Protein AF-0000000074258866 (afdb_homodimer)

Solvent-accessible surface area (backbone atoms only — not comparable to full-atom values): 26188 Å² total; per-residue (Å²): 135,84,75,73,77,78,82,51,51,39,67,67,51,52,51,48,52,44,49,54,49,48,24,62,76,58,75,24,41,34,56,64,60,48,14,63,74,66,71,55,52,52,69,57,42,48,18,46,48,43,39,32,37,74,72,44,49,32,44,72,59,90,71,33,34,32,73,27,60,47,32,20,23,53,9,39,50,45,49,67,66,38,83,54,51,77,70,45,47,64,57,41,47,52,51,8,61,76,68,24,23,26,22,37,36,29,31,73,58,94,69,24,24,28,33,72,46,71,35,72,12,92,65,26,64,90,66,86,76,52,53,24,40,73,41,60,25,72,39,36,20,21,26,37,19,33,56,36,50,43,59,78,76,52,49,61,55,34,40,70,72,68,52,47,76,66,74,32,95,59,22,60,56,48,68,69,60,43,54,52,48,28,52,53,22,50,73,72,55,43,24,70,26,75,18,17,60,43,81,62,33,22,32,42,5,29,52,36,49,41,79,86,62,48,61,59,20,11,33,30,42,39,37,48,46,90,73,51,45,66,63,52,46,75,46,48,48,53,52,50,50,52,50,54,46,49,53,50,36,55,51,59,60,75,101,135,83,71,72,77,78,82,52,52,40,67,67,52,52,52,50,53,44,50,54,49,47,23,61,77,57,76,24,40,33,54,65,59,46,13,64,73,66,69,54,52,53,67,56,41,49,20,46,47,44,37,34,38,74,72,44,49,30,44,71,59,91,71,32,33,31,70,26,60,46,33,20,23,52,10,38,50,47,49,68,67,37,84,54,52,77,68,45,46,63,58,42,48,51,50,7,62,74,68,24,24,26,22,38,35,28,30,75,58,96,67,24,25,27,33,72,47,72,36,72,13,92,66,27,66,91,65,86,75,51,52,23,40,73,41,60,25,70,36,35,19,19,27,36,19,32,56,36,51,43,62,77,76,51,50,60,54,35,40,70,72,68,52,47,75,65,73,32,95,58,22,61,54,44,67,69,61,45,54,52,50,28,51,51,22,50,73,72,54,42,23,71,28,74,18,16,60,44,81,62,33,21,32,42,5,30,50,36,48,42,79,88,62,49,61,60,20,11,33,29,42,37,36,48,46,90,74,51,45,66,63,51,48,76,47,50,48,54,52,50,50,52,51,55,46,50,53,49,37,55,52,59,61,74,102

pLDDT: mean 94.12, std 10.61, range [26.44, 98.88]

Sequence (510 aa):
MNARPTDGTVKSDETLFEILGALRERDGGRVTTVAEEVGVSKSTVHRHFATLRKHGFVVKDGSTYELSLKFLDVGGYVREQNPLYKRIKPTVRTIAEETGEFVSFLVEQEGRGVYLYSERGSEGVQNDVRIGRHVLLHQSAAGKAILASLDPDRVPRIVAEHGLPPRTPETVTDEAELYEELETVRDRGYAYARGDHTKGLWGVGVPVHNPDGDVAGGLIVAGPTHRMRGDWFEDELPEYLKGVVKEFELNMSYSMNARPTDGTVKSDETLFEILGALRERDGGRVTTVAEEVGVSKSTVHRHFATLRKHGFVVKDGSTYELSLKFLDVGGYVREQNPLYKRIKPTVRTIAEETGEFVSFLVEQEGRGVYLYSERGSEGVQNDVRIGRHVLLHQSAAGKAILASLDPDRVPRIVAEHGLPPRTPETVTDEAELYEELETVRDRGYAYARGDHTKGLWGVGVPVHNPDGDVAGGLIVAGPTHRMRGDWFEDELPEYLKGVVKEFELNMSYS

Organism: NCBI:txid2743089

Structure (mmCIF, N/CA/C/O backbone):
data_AF-0000000074258866-model_v1
#
loop_
_entity.id
_entity.type
_entity.pdbx_description
1 polymer 'IclR family transcriptional regulator'
#
loop_
_atom_site.group_PDB
_atom_site.id
_atom_site.type_symbol
_atom_site.label_atom_id
_atom_site.label_alt_id
_atom_site.label_comp_id
_atom_site.label_asym_id
_atom_site.label_entity_id
_atom_site.label_seq_id
_atom_site.pdbx_PDB_ins_code
_atom_site.Cartn_x
_atom_site.Cartn_y
_atom_site.Cartn_z
_atom_site.occupancy
_atom_site.B_iso_or_equiv
_atom_site.auth_seq_id
_atom_site.auth_comp_id
_atom_site.auth_asym_id
_atom_site.auth_atom_id
_atom_site.pdbx_PDB_model_num
ATOM 1 N N . MET A 1 1 ? 30.109 34.094 -2.184 1 28.53 1 MET A N 1
ATOM 2 C CA . MET A 1 1 ? 29.906 32.75 -2.705 1 28.53 1 MET A CA 1
ATOM 3 C C . MET A 1 1 ? 28.969 31.953 -1.797 1 28.53 1 MET A C 1
ATOM 5 O O . MET A 1 1 ? 29.344 31.594 -0.675 1 28.53 1 MET A O 1
ATOM 9 N N . ASN A 1 2 ? 27.578 32.125 -1.546 1 30.89 2 ASN A N 1
ATOM 10 C CA . ASN A 1 2 ? 26.578 31.922 -0.495 1 30.89 2 ASN A CA 1
ATOM 11 C C . ASN A 1 2 ? 26.344 30.438 -0.241 1 30.89 2 ASN A C 1
ATOM 13 O O . ASN A 1 2 ? 25.875 29.719 -1.121 1 30.89 2 ASN A O 1
ATOM 17 N N . ALA A 1 3 ? 27.219 29.734 0.474 1 36.44 3 ALA A N 1
ATOM 18 C CA . ALA A 1 3 ? 27.109 28.344 0.888 1 36.44 3 ALA A CA 1
ATOM 19 C C . ALA A 1 3 ? 25.672 27.984 1.247 1 36.44 3 ALA A C 1
ATOM 21 O O . ALA A 1 3 ? 25.078 28.609 2.123 1 36.44 3 ALA A O 1
ATOM 22 N N . ARG A 1 4 ? 24.781 27.641 0.411 1 41.03 4 ARG A N 1
ATOM 23 C CA . ARG A 1 4 ? 23.422 27.219 0.764 1 41.03 4 ARG A CA 1
ATOM 24 C C . ARG A 1 4 ? 23.438 26.344 2.014 1 41.03 4 ARG A C 1
ATOM 26 O O . ARG A 1 4 ? 24.297 25.469 2.152 1 41.03 4 ARG A O 1
ATOM 33 N N . PRO A 1 5 ? 22.922 26.641 3.229 1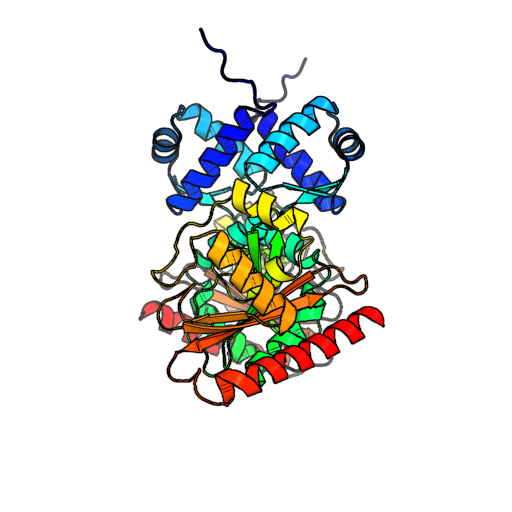 46.66 5 PRO A N 1
ATOM 34 C CA . PRO A 1 5 ? 23 25.938 4.512 1 46.66 5 PRO A CA 1
ATOM 35 C C . PRO A 1 5 ? 22.844 24.438 4.371 1 46.66 5 PRO A C 1
ATOM 37 O O . PRO A 1 5 ? 22.078 23.969 3.52 1 46.66 5 PRO A O 1
ATOM 40 N N . THR A 1 6 ? 23.891 23.562 4.547 1 55.16 6 THR A N 1
ATOM 41 C CA . THR A 1 6 ? 23.891 22.094 4.59 1 55.16 6 THR A CA 1
ATOM 42 C C . THR A 1 6 ? 22.656 21.578 5.332 1 55.16 6 THR A C 1
ATOM 44 O O . THR A 1 6 ? 22.469 21.891 6.512 1 55.16 6 THR A O 1
ATOM 47 N N . ASP A 1 7 ? 21.375 21.578 4.867 1 69 7 ASP A N 1
ATOM 48 C CA . ASP A 1 7 ? 20.125 21.219 5.52 1 69 7 ASP A CA 1
ATOM 49 C C . ASP A 1 7 ? 20.281 19.953 6.359 1 69 7 ASP A C 1
ATOM 51 O O . ASP A 1 7 ? 19.312 19.469 6.957 1 69 7 ASP A O 1
ATOM 55 N N . GLY A 1 8 ? 21.562 19.578 6.668 1 89.19 8 GLY A N 1
ATOM 56 C CA . GLY A 1 8 ? 21.859 18.453 7.547 1 89.19 8 GLY A CA 1
ATOM 57 C C . GLY A 1 8 ? 21.438 17.125 6.953 1 89.19 8 GLY A C 1
ATOM 58 O O . GLY A 1 8 ? 21.328 16.125 7.672 1 89.19 8 GLY A O 1
ATOM 59 N N . THR A 1 9 ? 21.234 17.203 5.52 1 93.25 9 THR A N 1
ATOM 60 C CA . THR A 1 9 ? 20.781 15.992 4.844 1 93.25 9 THR A CA 1
ATOM 61 C C . THR A 1 9 ? 21.969 15.273 4.188 1 93.25 9 THR A C 1
ATOM 63 O O . THR A 1 9 ? 23.078 15.789 4.188 1 93.25 9 THR A O 1
ATOM 66 N N . VAL A 1 10 ? 21.703 14.055 3.748 1 96.12 10 VAL A N 1
ATOM 67 C CA . VAL A 1 10 ? 22.688 13.25 3.031 1 96.12 10 VAL A CA 1
ATOM 68 C C . VAL A 1 10 ? 22.5 13.422 1.526 1 96.12 10 VAL A C 1
ATOM 70 O O . VAL A 1 10 ? 21.438 13.07 0.981 1 96.12 10 VAL A O 1
ATOM 73 N N . LYS A 1 11 ? 23.5 13.922 0.824 1 95.81 11 LYS A N 1
ATOM 74 C CA . LYS A 1 11 ? 23.406 14.281 -0.589 1 95.81 11 LYS A CA 1
ATOM 75 C C . LYS A 1 11 ? 23.031 13.062 -1.437 1 95.81 11 LYS A C 1
ATOM 77 O O . LYS A 1 11 ? 22.203 13.164 -2.34 1 95.81 11 LYS A O 1
ATOM 82 N N . SER A 1 12 ? 23.719 11.977 -1.222 1 96.62 12 SER A N 1
ATOM 83 C CA . SER A 1 12 ? 23.422 10.781 -1.995 1 96.62 12 SER A CA 1
ATOM 84 C C . SER A 1 12 ? 21.969 10.336 -1.783 1 96.62 12 SER A C 1
ATOM 86 O O . SER A 1 12 ? 21.328 9.844 -2.709 1 96.62 12 SER A O 1
ATOM 88 N N . ASP A 1 13 ? 21.5 10.469 -0.527 1 97.56 13 ASP A N 1
ATOM 89 C CA . ASP A 1 13 ? 20.094 10.172 -0.259 1 97.56 13 ASP A CA 1
ATOM 90 C C . ASP A 1 13 ? 19.188 11.078 -1.067 1 97.56 13 ASP A C 1
ATOM 92 O O . ASP A 1 13 ? 18.156 10.633 -1.595 1 97.56 13 ASP A O 1
ATOM 96 N N . GLU A 1 14 ? 19.562 12.352 -1.109 1 97.81 14 GLU A N 1
ATOM 97 C CA . GLU A 1 14 ? 18.781 13.289 -1.919 1 97.81 14 GLU A CA 1
ATOM 98 C C . GLU A 1 14 ? 18.656 12.797 -3.359 1 97.81 14 GLU A C 1
ATOM 100 O O . GLU A 1 14 ? 17.562 12.781 -3.924 1 97.81 14 GLU A O 1
ATOM 105 N N . THR A 1 15 ? 19.781 12.406 -3.93 1 98.25 15 THR A N 1
ATOM 106 C CA . THR A 1 15 ? 19.812 11.898 -5.297 1 98.25 15 THR A CA 1
ATOM 107 C C . THR A 1 15 ? 18.938 10.656 -5.434 1 98.25 15 THR A C 1
ATOM 109 O O . THR A 1 15 ? 18.203 10.508 -6.406 1 98.25 15 THR A O 1
ATOM 112 N N . LEU A 1 16 ? 19.047 9.781 -4.473 1 98.62 16 LEU A N 1
ATOM 113 C CA . LEU A 1 16 ? 18.266 8.555 -4.469 1 98.62 16 LEU A CA 1
ATOM 114 C C . LEU A 1 16 ? 16.766 8.875 -4.551 1 98.62 16 LEU A C 1
ATOM 116 O O . LEU A 1 16 ? 16.047 8.297 -5.367 1 98.62 16 LEU A O 1
ATOM 120 N N . PHE A 1 17 ? 16.281 9.781 -3.758 1 98.44 17 PHE A N 1
ATOM 121 C CA . PHE A 1 17 ? 14.859 10.086 -3.715 1 98.44 17 PHE A CA 1
ATOM 122 C C . PHE A 1 17 ? 14.422 10.828 -4.973 1 98.44 17 PHE A C 1
ATOM 124 O O . PHE A 1 17 ? 13.297 10.664 -5.441 1 98.44 17 PHE A O 1
ATOM 131 N N . GLU A 1 18 ? 15.32 11.633 -5.547 1 98.44 18 GLU A N 1
ATOM 132 C CA . GLU A 1 18 ? 15.023 12.25 -6.836 1 98.44 18 GLU A CA 1
ATOM 133 C C . GLU A 1 18 ? 14.859 11.203 -7.93 1 98.44 18 GLU A C 1
ATOM 135 O O . GLU A 1 18 ? 13.992 11.328 -8.797 1 98.44 18 GLU A O 1
ATOM 140 N N . ILE A 1 19 ? 15.695 10.188 -7.887 1 98.75 19 ILE A N 1
ATOM 141 C CA . ILE A 1 19 ? 15.617 9.086 -8.836 1 98.75 19 ILE A CA 1
ATOM 142 C C . ILE A 1 19 ? 14.289 8.352 -8.672 1 98.75 19 ILE A C 1
ATOM 144 O O . ILE A 1 19 ? 13.602 8.078 -9.664 1 98.75 19 ILE A O 1
ATOM 148 N N . LEU A 1 20 ? 13.891 8.008 -7.441 1 98.69 20 LEU A N 1
ATOM 149 C CA . LEU A 1 20 ? 12.609 7.355 -7.188 1 98.69 20 LEU A CA 1
ATOM 150 C C . LEU A 1 20 ? 11.453 8.211 -7.691 1 98.69 20 LEU A C 1
ATOM 152 O O . LEU A 1 20 ? 10.5 7.691 -8.273 1 98.69 20 LEU A O 1
ATOM 156 N N . GLY A 1 21 ? 11.562 9.539 -7.426 1 98.19 21 GLY A N 1
ATOM 157 C CA . GLY A 1 21 ? 10.555 10.453 -7.938 1 98.19 21 GLY A CA 1
ATOM 158 C C . GLY A 1 21 ? 10.445 10.438 -9.445 1 98.19 21 GLY A C 1
ATOM 159 O O . GLY A 1 21 ? 9.336 10.438 -9.992 1 98.19 21 GLY A O 1
ATOM 160 N N . ALA A 1 22 ? 11.578 10.414 -10.141 1 98.31 22 ALA A N 1
ATOM 161 C CA . ALA A 1 22 ? 11.602 10.375 -11.602 1 98.31 22 ALA A CA 1
ATOM 162 C C . ALA A 1 22 ? 10.953 9.094 -12.125 1 98.31 22 ALA A C 1
ATOM 164 O O . ALA A 1 22 ? 10.18 9.141 -13.086 1 98.31 22 ALA A O 1
ATOM 165 N N . LEU A 1 23 ? 11.25 7.965 -11.5 1 98.5 23 LEU A N 1
ATOM 166 C CA . LEU A 1 23 ? 10.664 6.695 -11.906 1 98.5 23 LEU A CA 1
ATOM 167 C C . LEU A 1 23 ? 9.148 6.723 -11.742 1 98.5 23 LEU A C 1
ATOM 169 O O . LEU A 1 23 ? 8.414 6.195 -12.586 1 98.5 23 LEU A O 1
ATOM 173 N N . ARG A 1 24 ? 8.719 7.27 -10.641 1 97.44 24 ARG A N 1
ATOM 174 C CA . ARG A 1 24 ? 7.289 7.348 -10.391 1 97.44 24 ARG A CA 1
ATOM 175 C C . ARG A 1 24 ? 6.598 8.227 -11.43 1 97.44 24 ARG A C 1
ATOM 177 O O . ARG A 1 24 ? 5.559 7.852 -11.977 1 97.44 24 ARG A O 1
ATOM 184 N N . GLU A 1 25 ? 7.145 9.359 -11.711 1 96.19 25 GLU A N 1
ATOM 185 C CA . GLU A 1 25 ? 6.547 10.328 -12.625 1 96.19 25 GLU A CA 1
ATOM 186 C C . GLU A 1 25 ? 6.469 9.766 -14.047 1 96.19 25 GLU A C 1
ATOM 188 O O . GLU A 1 25 ? 5.508 10.039 -14.773 1 96.19 25 GLU A O 1
ATOM 193 N N . ARG A 1 26 ? 7.43 8.93 -14.406 1 95.88 26 ARG A N 1
ATOM 194 C CA . ARG A 1 26 ? 7.531 8.461 -15.789 1 95.88 26 ARG A CA 1
ATOM 195 C C . ARG A 1 26 ? 6.988 7.043 -15.914 1 95.88 26 ARG A C 1
ATOM 197 O O . ARG A 1 26 ? 6.996 6.469 -17.016 1 95.88 26 ARG A O 1
ATOM 204 N N . ASP A 1 27 ? 6.516 6.477 -14.812 1 95.94 27 ASP A N 1
ATOM 205 C CA . ASP A 1 27 ? 6.105 5.074 -14.797 1 95.94 27 ASP A CA 1
ATOM 206 C C . ASP A 1 27 ? 7.234 4.168 -15.289 1 95.94 27 ASP A C 1
ATOM 208 O O . ASP A 1 27 ? 7.031 3.344 -16.188 1 95.94 27 ASP A O 1
ATOM 212 N N . GLY A 1 28 ? 8.445 4.418 -14.805 1 97.69 28 GLY A N 1
ATOM 213 C CA . GLY A 1 28 ? 9.648 3.703 -15.195 1 97.69 28 GLY A CA 1
ATOM 214 C C . GLY A 1 28 ? 10.586 4.535 -16.047 1 97.69 28 GLY A C 1
ATOM 215 O O . GLY A 1 28 ? 10.266 5.672 -16.406 1 97.69 28 GLY A O 1
ATOM 216 N N . GLY A 1 29 ? 11.797 4.012 -16.172 1 97.69 29 GLY A N 1
ATOM 217 C CA . GLY A 1 29 ? 12.758 4.742 -16.984 1 97.69 29 GLY A CA 1
ATOM 218 C C . GLY A 1 29 ? 14.062 3.996 -17.188 1 97.69 29 GLY A C 1
ATOM 219 O O . GLY A 1 29 ? 14.422 3.135 -16.391 1 97.69 29 GLY A O 1
ATOM 220 N N . ARG A 1 30 ? 14.727 4.363 -18.328 1 98.31 30 ARG A N 1
ATOM 221 C CA . ARG A 1 30 ? 16.078 3.889 -18.578 1 98.31 30 ARG A CA 1
ATOM 222 C C . ARG A 1 30 ? 17.109 4.773 -17.875 1 98.31 30 ARG A C 1
ATOM 224 O O . ARG A 1 30 ? 16.797 5.898 -17.484 1 98.31 30 ARG A O 1
ATOM 231 N N . VAL A 1 31 ? 18.25 4.246 -17.75 1 98.25 31 VAL A N 1
ATOM 232 C CA . VAL A 1 31 ? 19.328 4.941 -17.047 1 98.25 31 VAL A CA 1
ATOM 233 C C . VAL A 1 31 ? 19.516 6.336 -17.641 1 98.25 31 VAL A C 1
ATOM 235 O O . VAL A 1 31 ? 19.594 7.324 -16.906 1 98.25 31 VAL A O 1
ATOM 238 N N . THR A 1 32 ? 19.469 6.406 -18.938 1 98.06 32 THR A N 1
ATOM 239 C CA . THR A 1 32 ? 19.75 7.66 -19.641 1 98.06 32 THR A CA 1
ATOM 240 C C . THR A 1 32 ? 18.656 8.688 -19.344 1 98.06 32 THR A C 1
ATOM 242 O O . THR A 1 32 ? 18.953 9.844 -19.031 1 98.06 32 THR A O 1
ATOM 245 N N . THR A 1 33 ? 17.438 8.312 -19.422 1 97.88 33 THR A N 1
ATOM 246 C CA . THR A 1 33 ? 16.297 9.195 -19.188 1 97.88 33 THR A CA 1
ATOM 247 C C . THR A 1 33 ? 16.281 9.688 -17.75 1 97.88 33 THR A C 1
ATOM 249 O O . THR A 1 33 ? 16.047 10.875 -17.484 1 97.88 33 THR A O 1
ATOM 252 N N . VAL A 1 34 ? 16.547 8.82 -16.797 1 98.5 34 VAL A N 1
ATOM 253 C CA . VAL A 1 34 ? 16.547 9.18 -15.375 1 98.5 34 VAL A CA 1
ATOM 254 C C . VAL A 1 34 ? 17.719 10.125 -15.086 1 98.5 34 VAL A C 1
ATOM 256 O O . VAL A 1 34 ? 17.547 11.109 -14.352 1 98.5 34 VAL A O 1
ATOM 259 N N . ALA A 1 35 ? 18.844 9.836 -15.664 1 98.69 35 ALA A N 1
ATOM 260 C CA . ALA A 1 35 ? 20.016 10.688 -15.484 1 98.69 35 ALA A CA 1
ATOM 261 C C . ALA A 1 35 ? 19.734 12.117 -15.953 1 98.69 35 ALA A C 1
ATOM 263 O O . ALA A 1 35 ? 20.078 13.078 -15.258 1 98.69 35 ALA A O 1
ATOM 264 N N . GLU A 1 36 ? 19.125 12.25 -17.109 1 98.31 36 GLU A N 1
ATOM 265 C CA . GLU A 1 36 ? 18.781 13.547 -17.672 1 98.31 36 GLU A CA 1
ATOM 266 C C . GLU A 1 36 ? 17.781 14.289 -16.797 1 98.31 36 GLU A C 1
ATOM 268 O O . GLU A 1 36 ? 17.938 15.484 -16.531 1 98.31 36 GLU A O 1
ATOM 273 N N . GLU A 1 37 ? 16.828 13.641 -16.328 1 97.69 37 GLU A N 1
ATOM 274 C CA . GLU A 1 37 ? 15.766 14.242 -15.531 1 97.69 37 GLU A CA 1
ATOM 275 C C . GLU A 1 37 ? 16.297 14.719 -14.172 1 97.69 37 GLU A C 1
ATOM 277 O O . GLU A 1 37 ? 15.914 15.789 -13.695 1 97.69 37 GLU A O 1
ATOM 282 N N . VAL A 1 38 ? 17.109 13.914 -13.562 1 98.19 38 VAL A N 1
ATOM 283 C CA . VAL A 1 38 ? 17.594 14.203 -12.211 1 98.19 38 VAL A CA 1
ATOM 284 C C . VAL A 1 38 ? 18.812 15.125 -12.281 1 98.19 38 VAL A C 1
ATOM 286 O O . VAL A 1 38 ? 19.156 15.773 -11.297 1 98.19 38 VAL A O 1
ATOM 289 N N . GLY A 1 39 ? 19.469 15.211 -13.375 1 98.31 39 GLY A N 1
ATOM 290 C CA . GLY A 1 39 ? 20.625 16.062 -13.547 1 98.31 39 GLY A CA 1
ATOM 291 C C . GLY A 1 39 ? 21.891 15.492 -12.938 1 98.31 39 GLY A C 1
ATOM 292 O O . GLY A 1 39 ? 22.641 16.203 -12.266 1 98.31 39 GLY A O 1
ATOM 293 N N . VAL A 1 40 ? 22.172 14.18 -13.055 1 98.44 40 VAL A N 1
ATOM 294 C CA . VAL A 1 40 ? 23.359 13.5 -12.578 1 98.44 40 VAL A CA 1
ATOM 295 C C . VAL A 1 40 ? 23.922 12.602 -13.688 1 98.44 40 VAL A C 1
ATOM 297 O O . VAL A 1 40 ? 23.297 12.453 -14.742 1 98.44 40 VAL A O 1
ATOM 300 N N . SER A 1 41 ? 25.094 12.008 -13.547 1 98.25 41 SER A N 1
ATOM 301 C CA . SER A 1 41 ? 25.719 11.164 -14.562 1 98.25 41 SER A CA 1
ATOM 302 C C . SER A 1 41 ? 25.031 9.805 -14.641 1 98.25 41 SER A C 1
ATOM 304 O O . SER A 1 41 ? 24.406 9.359 -13.68 1 98.25 41 SER A O 1
ATOM 306 N N . LYS A 1 42 ? 25.156 9.195 -15.797 1 98.06 42 LYS A N 1
ATOM 307 C CA . LYS A 1 42 ? 24.641 7.84 -15.969 1 98.06 42 LYS A CA 1
ATOM 308 C C . LYS A 1 42 ? 25.25 6.883 -14.953 1 98.06 42 LYS A C 1
ATOM 310 O O . LYS A 1 42 ? 24.578 5.984 -14.445 1 98.06 42 LYS A O 1
ATOM 315 N N . SER A 1 43 ? 26.5 7.043 -14.719 1 97.69 43 SER A N 1
ATOM 316 C CA . SER A 1 43 ? 27.203 6.195 -13.75 1 97.69 43 SER A CA 1
ATOM 317 C C . SER A 1 43 ? 26.594 6.344 -12.359 1 97.69 43 SER A C 1
ATOM 319 O O . SER A 1 43 ? 26.469 5.363 -11.625 1 97.69 43 SER A O 1
ATOM 321 N N . THR A 1 44 ? 26.25 7.539 -11.977 1 97.69 44 THR A N 1
ATOM 322 C CA . THR A 1 44 ? 25.609 7.801 -10.695 1 97.69 44 THR A CA 1
ATOM 323 C C . THR A 1 44 ? 24.266 7.066 -10.602 1 97.69 44 THR A C 1
ATOM 325 O O . THR A 1 44 ? 23.984 6.402 -9.609 1 97.69 44 THR A O 1
ATOM 328 N N . VAL A 1 45 ? 23.484 7.172 -11.648 1 98.56 45 VAL A N 1
ATOM 329 C CA . VAL A 1 45 ? 22.188 6.496 -11.68 1 98.56 45 VAL A CA 1
ATOM 330 C C . VAL A 1 45 ? 22.391 4.988 -11.578 1 98.56 45 VAL A C 1
ATOM 332 O O . VAL A 1 45 ? 21.688 4.305 -10.828 1 98.56 45 VAL A O 1
ATOM 335 N N . HIS A 1 46 ? 23.375 4.527 -12.297 1 97.88 46 HIS A N 1
ATOM 336 C CA . HIS A 1 46 ? 23.656 3.094 -12.281 1 97.88 46 HIS A CA 1
ATOM 337 C C . HIS A 1 46 ? 23.953 2.604 -10.867 1 97.88 46 HIS A C 1
ATOM 339 O O . HIS A 1 46 ? 23.484 1.539 -10.461 1 97.88 46 HIS A O 1
ATOM 345 N N . ARG A 1 47 ? 24.734 3.305 -10.195 1 98.31 47 ARG A N 1
ATOM 346 C CA . ARG A 1 47 ? 25.125 2.893 -8.852 1 98.31 47 ARG A CA 1
ATOM 347 C C . ARG A 1 47 ? 23.922 2.939 -7.902 1 98.31 47 ARG A C 1
ATOM 349 O O . ARG A 1 47 ? 23.766 2.066 -7.047 1 98.31 47 ARG A O 1
ATOM 356 N N . HIS A 1 48 ? 23.141 3.986 -8 1 98.62 48 HIS A N 1
ATOM 357 C CA . HIS A 1 48 ? 21.922 4.051 -7.203 1 98.62 48 HIS A CA 1
ATOM 358 C C . HIS A 1 48 ? 20.984 2.908 -7.559 1 98.62 48 HIS A C 1
ATOM 360 O O . HIS A 1 48 ? 20.406 2.277 -6.668 1 98.62 48 HIS A O 1
ATOM 366 N N . PHE A 1 49 ? 20.812 2.637 -8.836 1 98.44 49 PHE A N 1
ATOM 367 C CA . PHE A 1 49 ? 19.953 1.533 -9.273 1 98.44 49 PHE A CA 1
ATOM 368 C C . PHE A 1 49 ? 20.484 0.207 -8.727 1 98.44 49 PHE A C 1
ATOM 370 O O . PHE A 1 49 ? 19.688 -0.653 -8.328 1 98.44 49 PHE A O 1
ATOM 377 N N . ALA A 1 50 ? 21.781 0.065 -8.805 1 98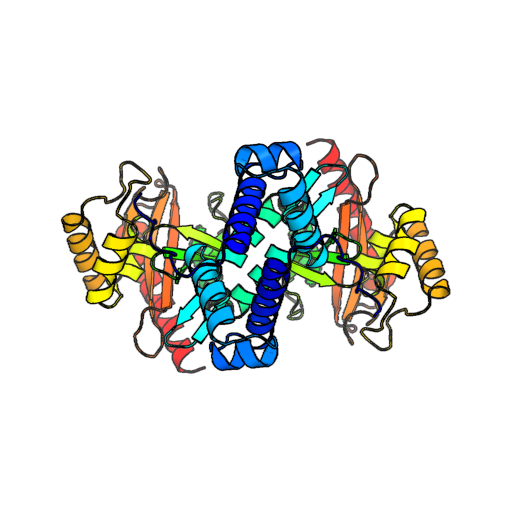 50 ALA A N 1
ATOM 378 C CA . ALA A 1 50 ? 22.359 -1.16 -8.258 1 98 50 ALA A CA 1
ATOM 379 C C . ALA A 1 50 ? 22 -1.335 -6.785 1 98 50 ALA A C 1
ATOM 381 O O . ALA A 1 50 ? 21.625 -2.43 -6.359 1 98 50 ALA A O 1
ATOM 382 N N . THR A 1 51 ? 22.078 -0.252 -5.977 1 98.19 51 THR A N 1
ATOM 383 C CA . THR A 1 51 ? 21.719 -0.303 -4.562 1 98.19 51 THR A CA 1
ATOM 384 C C . THR A 1 51 ? 20.234 -0.576 -4.387 1 98.19 51 THR A C 1
ATOM 386 O O . THR A 1 51 ? 19.844 -1.405 -3.562 1 98.19 51 THR A O 1
ATOM 389 N N . LEU A 1 52 ? 19.422 0.119 -5.172 1 98.56 52 LEU A N 1
ATOM 390 C CA . LEU A 1 52 ? 17.969 -0.014 -5.09 1 98.56 52 LEU A CA 1
ATOM 391 C C . LEU A 1 52 ? 17.531 -1.431 -5.453 1 98.56 52 LEU A C 1
ATOM 393 O O . LEU A 1 52 ? 16.625 -1.984 -4.828 1 98.56 52 LEU A O 1
ATOM 397 N N . ARG A 1 53 ? 18.125 -2.004 -6.438 1 97.5 53 ARG A N 1
ATOM 398 C CA . ARG A 1 53 ? 17.828 -3.377 -6.824 1 97.5 53 ARG A CA 1
ATOM 399 C C . ARG A 1 53 ? 18.234 -4.359 -5.734 1 97.5 53 ARG A C 1
ATOM 401 O O . ARG A 1 53 ? 17.5 -5.285 -5.406 1 97.5 53 ARG A O 1
ATOM 408 N N . LYS A 1 54 ? 19.422 -4.141 -5.273 1 96.94 54 LYS A N 1
ATOM 409 C CA . LYS A 1 54 ? 19.938 -5 -4.207 1 96.94 54 LYS A CA 1
ATOM 410 C C . LYS A 1 54 ? 18.969 -5.051 -3.029 1 96.94 54 LYS A C 1
ATOM 412 O O . LYS A 1 54 ? 18.781 -6.105 -2.424 1 96.94 54 LYS A O 1
ATOM 417 N N . HIS A 1 55 ? 18.344 -3.941 -2.734 1 97.38 55 HIS A N 1
ATOM 418 C CA . HIS A 1 55 ? 17.453 -3.855 -1.575 1 97.38 55 HIS A CA 1
ATOM 419 C C . HIS A 1 55 ? 16 -4.039 -1.977 1 97.38 55 HIS A C 1
ATOM 421 O O . HIS A 1 55 ? 15.102 -3.932 -1.138 1 97.38 55 HIS A O 1
ATOM 427 N N . GLY A 1 56 ? 15.688 -4.27 -3.256 1 97.56 56 GLY A N 1
ATOM 428 C CA . GLY A 1 56 ? 14.391 -4.734 -3.727 1 97.56 56 GLY A CA 1
ATOM 429 C C . GLY A 1 56 ? 13.422 -3.607 -4.016 1 97.56 56 GLY A C 1
ATOM 430 O O . GLY A 1 56 ? 12.219 -3.838 -4.152 1 97.56 56 GLY A O 1
ATOM 431 N N . PHE A 1 57 ? 13.859 -2.334 -4.188 1 98.5 57 PHE A N 1
ATOM 432 C CA . PHE A 1 57 ? 12.93 -1.214 -4.312 1 98.5 57 PHE A CA 1
ATOM 433 C C . PHE A 1 57 ? 12.742 -0.831 -5.777 1 98.5 57 PHE A C 1
ATOM 435 O O . PHE A 1 57 ? 11.836 -0.068 -6.113 1 98.5 57 PHE A O 1
ATOM 442 N N . VAL A 1 58 ? 13.633 -1.406 -6.617 1 98.5 58 VAL A N 1
ATOM 443 C CA . VAL A 1 58 ? 13.5 -1.23 -8.062 1 98.5 58 VAL A CA 1
ATOM 444 C C . VAL A 1 58 ? 13.703 -2.57 -8.766 1 98.5 58 VAL A C 1
ATOM 446 O O . VAL A 1 58 ? 14.477 -3.41 -8.305 1 98.5 58 VAL A O 1
ATOM 449 N N . VAL A 1 59 ? 13.008 -2.787 -9.805 1 98 59 VAL A N 1
ATOM 450 C CA . VAL A 1 59 ? 13.188 -3.959 -10.648 1 98 59 VAL A CA 1
ATOM 451 C C . VAL A 1 59 ? 13.594 -3.521 -12.055 1 98 59 VAL A C 1
ATOM 453 O O . VAL A 1 59 ? 13.391 -2.365 -12.438 1 98 59 VAL A O 1
ATOM 456 N N . LYS A 1 60 ? 14.195 -4.379 -12.695 1 97.19 60 LYS A N 1
ATOM 457 C CA . LYS A 1 60 ? 14.672 -4.113 -14.047 1 97.19 60 LYS A CA 1
ATOM 458 C C . LYS A 1 60 ? 14.039 -5.078 -15.047 1 97.19 60 LYS A C 1
ATOM 460 O O . LYS A 1 60 ? 14.016 -6.289 -14.82 1 97.19 60 LYS A O 1
ATOM 465 N N . ASP A 1 61 ? 13.445 -4.594 -16.062 1 92.94 61 ASP A N 1
ATOM 466 C CA . ASP A 1 61 ? 12.961 -5.344 -17.219 1 92.94 61 ASP A CA 1
ATOM 467 C C . ASP A 1 61 ? 13.648 -4.875 -18.5 1 92.94 61 ASP A C 1
ATOM 469 O O . ASP A 1 61 ? 13.328 -3.814 -19.031 1 92.94 61 ASP A O 1
ATOM 473 N N . GLY A 1 62 ? 14.523 -5.762 -18.969 1 94.19 62 GLY A N 1
ATOM 474 C CA . GLY A 1 62 ? 15.375 -5.281 -20.047 1 94.19 62 GLY A CA 1
ATOM 475 C C . GLY A 1 62 ? 16.25 -4.105 -19.641 1 94.19 62 GLY A C 1
ATOM 476 O O . GLY A 1 62 ? 17.062 -4.211 -18.719 1 94.19 62 GLY A O 1
ATOM 477 N N . SER A 1 63 ? 15.961 -2.975 -20.281 1 96.38 63 SER A N 1
ATOM 478 C CA . SER A 1 63 ? 16.734 -1.776 -19.969 1 96.38 63 SER A CA 1
ATOM 479 C C . SER A 1 63 ? 15.914 -0.773 -19.172 1 96.38 63 SER A C 1
ATOM 481 O O . SER A 1 63 ? 16.375 0.334 -18.891 1 96.38 63 SER A O 1
ATOM 483 N N . THR A 1 64 ? 14.766 -1.188 -18.781 1 97.69 64 THR A N 1
ATOM 484 C CA . THR A 1 64 ? 13.867 -0.279 -18.078 1 97.69 64 THR A CA 1
ATOM 485 C C . THR A 1 64 ? 13.797 -0.619 -16.594 1 97.69 64 THR A C 1
ATOM 487 O O . THR A 1 64 ? 13.68 -1.79 -16.234 1 97.69 64 THR A O 1
ATOM 490 N N . TYR A 1 65 ? 13.922 0.405 -15.82 1 98.44 65 TYR A N 1
ATOM 491 C CA . TYR A 1 65 ? 13.781 0.282 -14.375 1 98.44 65 TYR A CA 1
ATOM 492 C C . TYR A 1 65 ? 12.43 0.812 -13.906 1 98.44 65 TYR A C 1
ATOM 494 O O . TYR A 1 65 ? 11.93 1.802 -14.445 1 98.44 65 TYR A O 1
ATOM 502 N N . GLU A 1 66 ? 11.805 0.127 -12.914 1 98.44 66 GLU A N 1
ATOM 503 C CA . GLU A 1 66 ? 10.531 0.537 -12.344 1 98.44 66 GLU A CA 1
ATOM 504 C C . GLU A 1 66 ? 10.523 0.362 -10.828 1 98.44 66 GLU A C 1
ATOM 506 O O . GLU A 1 66 ? 11.281 -0.44 -10.289 1 98.44 66 GLU A O 1
ATOM 511 N N . LEU A 1 67 ? 9.703 1.184 -10.172 1 98.62 67 LEU A N 1
ATOM 512 C CA . LEU A 1 67 ? 9.484 0.953 -8.75 1 98.62 67 LEU A CA 1
ATOM 513 C C . LEU A 1 67 ? 8.938 -0.449 -8.508 1 98.62 67 LEU A C 1
ATOM 515 O O . LEU A 1 67 ? 8.102 -0.939 -9.273 1 98.62 67 LEU A O 1
ATOM 519 N N . SER A 1 68 ? 9.383 -1.09 -7.488 1 98.5 68 SER A N 1
ATOM 520 C CA . SER A 1 68 ? 9.039 -2.48 -7.219 1 98.5 68 SER A CA 1
ATOM 521 C C . SER A 1 68 ? 7.82 -2.58 -6.305 1 98.5 68 SER A C 1
ATOM 523 O O . SER A 1 68 ? 7.438 -1.6 -5.66 1 98.5 68 SER A O 1
ATOM 525 N N . LEU A 1 69 ? 7.254 -3.756 -6.184 1 98.25 69 LEU A N 1
ATOM 526 C CA . LEU A 1 69 ? 6.125 -4.055 -5.309 1 98.25 69 LEU A CA 1
ATOM 527 C C . LEU A 1 69 ? 6.57 -4.125 -3.854 1 98.25 69 LEU A C 1
ATOM 529 O O . LEU A 1 69 ? 5.742 -4.262 -2.951 1 98.25 69 LEU A O 1
ATOM 533 N N . LYS A 1 70 ? 7.855 -3.975 -3.617 1 98.06 70 LYS A N 1
ATOM 534 C CA . LYS A 1 70 ? 8.312 -3.852 -2.236 1 98.06 70 LYS A CA 1
ATOM 535 C C . LYS A 1 70 ? 7.68 -2.646 -1.549 1 98.06 70 LYS A C 1
ATOM 537 O O . LYS A 1 70 ? 7.41 -2.682 -0.346 1 98.06 70 LYS A O 1
ATOM 542 N N . PHE A 1 71 ? 7.398 -1.575 -2.324 1 98.5 71 PHE A N 1
ATOM 543 C CA . PHE A 1 71 ? 6.691 -0.43 -1.764 1 98.5 71 PHE A CA 1
ATOM 544 C C . PHE A 1 71 ? 5.301 -0.834 -1.289 1 98.5 71 PHE A C 1
ATOM 546 O O . PHE A 1 71 ? 4.809 -0.322 -0.28 1 98.5 71 PHE A O 1
ATOM 553 N N . LEU A 1 72 ? 4.656 -1.701 -2.02 1 98.12 72 LEU A N 1
ATOM 554 C CA . LEU A 1 72 ? 3.346 -2.205 -1.621 1 98.12 72 LEU A CA 1
ATOM 555 C C . LEU A 1 72 ? 3.439 -2.99 -0.316 1 98.12 72 LEU A C 1
ATOM 557 O O . LEU A 1 72 ? 2.588 -2.842 0.563 1 98.12 72 LEU A O 1
ATOM 561 N N . ASP A 1 73 ? 4.488 -3.775 -0.212 1 97.75 73 ASP A N 1
ATOM 562 C CA . ASP A 1 73 ? 4.727 -4.551 1.003 1 97.75 73 ASP A CA 1
ATOM 563 C C . ASP A 1 73 ? 4.934 -3.633 2.205 1 97.75 73 ASP A C 1
ATOM 565 O O . ASP A 1 73 ? 4.25 -3.77 3.223 1 97.75 73 ASP A O 1
ATOM 569 N N . VAL A 1 74 ? 5.836 -2.645 2.084 1 98.12 74 VAL A N 1
ATOM 570 C CA . VAL A 1 74 ? 6.129 -1.723 3.176 1 98.12 74 VAL A CA 1
ATOM 571 C C . VAL A 1 74 ? 4.902 -0.867 3.475 1 98.12 74 VAL A C 1
ATOM 573 O O . VAL A 1 74 ? 4.582 -0.613 4.637 1 98.12 74 VAL A O 1
ATOM 576 N N . GLY A 1 75 ? 4.227 -0.415 2.416 1 98 75 GLY A N 1
ATOM 577 C CA . GLY A 1 75 ? 3 0.341 2.6 1 98 75 GLY A CA 1
ATOM 578 C C . GLY A 1 75 ? 1.936 -0.426 3.361 1 98 75 GLY A C 1
ATOM 579 O O . GLY A 1 75 ? 1.263 0.133 4.23 1 98 75 GLY A O 1
ATOM 580 N N . GLY A 1 76 ? 1.771 -1.677 2.967 1 96.12 76 GLY A N 1
ATOM 581 C CA . GLY A 1 76 ? 0.852 -2.521 3.711 1 96.12 76 GLY A CA 1
ATOM 582 C C . GLY A 1 76 ? 1.208 -2.641 5.18 1 96.12 76 GLY A C 1
ATOM 583 O O . GLY A 1 76 ? 0.331 -2.578 6.047 1 96.12 76 GLY A O 1
ATOM 584 N N . TYR A 1 77 ? 2.447 -2.83 5.457 1 96.25 77 TYR A N 1
ATOM 585 C CA . TYR A 1 77 ? 2.928 -2.916 6.832 1 96.25 77 TYR A CA 1
ATOM 586 C C . TYR A 1 77 ? 2.576 -1.654 7.609 1 96.25 77 TYR A C 1
ATOM 588 O O . TYR A 1 77 ? 2.004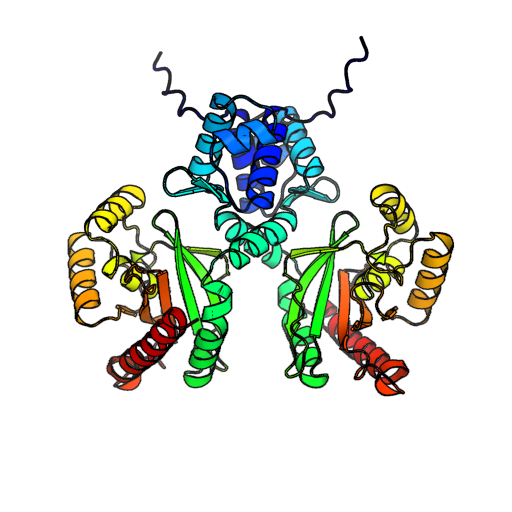 -1.73 8.703 1 96.25 77 TYR A O 1
ATOM 596 N N . VAL A 1 78 ? 2.896 -0.508 7.027 1 97.5 78 VAL A N 1
ATOM 597 C CA . VAL A 1 78 ? 2.672 0.751 7.727 1 97.5 78 VAL A CA 1
ATOM 598 C C . VAL A 1 78 ? 1.178 0.95 7.969 1 97.5 78 VAL A C 1
ATOM 600 O O . VAL A 1 78 ? 0.774 1.438 9.031 1 97.5 78 VAL A O 1
ATOM 603 N N . ARG A 1 79 ? 0.406 0.642 7.031 1 96.31 79 ARG A N 1
ATOM 604 C CA . ARG A 1 79 ? -1.04 0.755 7.195 1 96.31 79 ARG A CA 1
ATOM 605 C C . ARG A 1 79 ? -1.529 -0.109 8.352 1 96.31 79 ARG A C 1
ATOM 607 O O . ARG A 1 79 ? -2.328 0.342 9.172 1 96.31 79 ARG A O 1
ATOM 614 N N . GLU A 1 80 ? -1.049 -1.341 8.391 1 93.94 80 GLU A N 1
ATOM 615 C CA . GLU A 1 80 ? -1.458 -2.281 9.43 1 93.94 80 GLU A CA 1
ATOM 616 C C . GLU A 1 80 ? -1.025 -1.797 10.805 1 93.94 80 GLU A C 1
ATOM 618 O O . GLU A 1 80 ? -1.667 -2.115 11.812 1 93.94 80 GLU A O 1
ATOM 623 N N . GLN A 1 81 ? 0.011 -1.062 10.844 1 93.31 81 GLN A N 1
ATOM 624 C CA . GLN A 1 81 ? 0.53 -0.562 12.109 1 93.31 81 GLN A CA 1
ATOM 625 C C . GLN A 1 81 ? -0.35 0.556 12.664 1 93.31 81 GLN A C 1
ATOM 627 O O . GLN A 1 81 ? -0.237 0.92 13.836 1 93.31 81 GLN A O 1
ATOM 632 N N . ASN A 1 82 ? -1.175 1.162 11.797 1 93 82 ASN A N 1
ATOM 633 C CA . ASN A 1 82 ? -2.113 2.158 12.305 1 93 82 ASN A CA 1
ATOM 634 C C . ASN A 1 82 ? -3.176 1.524 13.195 1 93 82 ASN A C 1
ATOM 636 O O . ASN A 1 82 ? -3.881 0.606 12.773 1 93 82 ASN A O 1
ATOM 640 N N . PRO A 1 83 ? -3.338 1.999 14.398 1 88 83 PRO A N 1
ATOM 641 C CA . PRO A 1 83 ? -4.223 1.335 15.359 1 88 83 PRO A CA 1
ATOM 642 C C . PRO A 1 83 ? -5.691 1.381 14.938 1 88 83 PRO A C 1
ATOM 644 O O . PRO A 1 83 ? -6.488 0.548 15.375 1 88 83 PRO A O 1
ATOM 647 N N . LEU A 1 84 ? -6.043 2.268 14.102 1 92.5 84 LEU A N 1
ATOM 648 C CA . LEU A 1 84 ? -7.457 2.426 13.773 1 92.5 84 LEU A CA 1
ATOM 649 C C . LEU A 1 84 ? -7.812 1.652 12.508 1 92.5 84 LEU A C 1
ATOM 651 O O . LEU A 1 84 ? -8.992 1.453 12.211 1 92.5 84 LEU A O 1
ATOM 655 N N . TYR A 1 85 ? -6.848 1.289 11.75 1 93.56 85 TYR A N 1
ATOM 656 C CA . TYR A 1 85 ? -7.102 0.728 10.422 1 93.56 85 TYR A CA 1
ATOM 657 C C . TYR A 1 85 ? -8.023 -0.479 10.516 1 93.56 85 TYR A C 1
ATOM 659 O O . TYR A 1 85 ? -9.117 -0.476 9.938 1 93.56 85 TYR A O 1
ATOM 667 N N . LYS A 1 86 ? -7.664 -1.479 11.305 1 90.44 86 LYS A N 1
ATOM 668 C CA . LYS A 1 86 ? -8.469 -2.693 11.391 1 90.44 86 LYS A CA 1
ATOM 669 C C . LYS A 1 86 ? -9.812 -2.422 12.07 1 90.44 86 LYS A C 1
ATOM 671 O O . LYS A 1 86 ? -10.836 -2.975 11.672 1 90.44 86 LYS A O 1
ATOM 676 N N . ARG A 1 87 ? -9.82 -1.493 12.977 1 92.56 87 ARG A N 1
ATOM 677 C CA . ARG A 1 87 ? -11.008 -1.245 13.797 1 92.56 87 ARG A CA 1
ATOM 678 C C . ARG A 1 87 ? -12.062 -0.476 13.008 1 92.56 87 ARG A C 1
ATOM 680 O O . ARG A 1 87 ? -13.258 -0.627 13.258 1 92.56 87 ARG A O 1
ATOM 687 N N . ILE A 1 88 ? -11.664 0.317 12.07 1 96.19 88 ILE A N 1
ATOM 688 C CA . ILE A 1 88 ? -12.586 1.232 11.414 1 96.19 88 ILE A CA 1
ATOM 689 C C . ILE A 1 88 ? -13.258 0.526 10.242 1 96.19 88 ILE A C 1
ATOM 691 O O . ILE A 1 88 ? -14.258 1.016 9.703 1 96.19 88 ILE A O 1
ATOM 695 N N . LYS A 1 89 ? -12.758 -0.598 9.789 1 94.19 89 LYS A N 1
ATOM 696 C CA . LYS A 1 89 ? -13.188 -1.274 8.562 1 94.19 89 LYS A CA 1
ATOM 697 C C . LYS A 1 89 ? -14.664 -1.639 8.633 1 94.19 89 LYS A C 1
ATOM 699 O O . LYS A 1 89 ? -15.438 -1.293 7.734 1 94.19 89 LYS A O 1
ATOM 704 N N . PRO A 1 90 ? -15.117 -2.283 9.711 1 94.44 90 PRO A N 1
ATOM 705 C CA . PRO A 1 90 ? -16.531 -2.646 9.766 1 94.44 90 PRO A CA 1
ATOM 706 C C . PRO A 1 90 ? -17.453 -1.43 9.719 1 94.44 90 PRO A C 1
ATOM 708 O O . PRO A 1 90 ? -18.516 -1.478 9.094 1 94.44 90 PRO A O 1
ATOM 711 N N . THR A 1 91 ? -17.047 -0.394 10.367 1 97.06 91 THR A N 1
ATOM 712 C CA . THR A 1 91 ? -17.828 0.83 10.391 1 97.06 91 THR A CA 1
ATOM 713 C C . THR A 1 91 ? -17.953 1.427 8.992 1 97.06 91 THR A C 1
ATOM 715 O O . THR A 1 91 ? -19.047 1.774 8.555 1 97.06 91 THR A O 1
ATOM 718 N N . VAL A 1 92 ? -16.859 1.49 8.266 1 97.06 92 VAL A N 1
ATOM 719 C CA . VAL A 1 92 ? -16.844 2.033 6.906 1 97.06 92 VAL A CA 1
ATOM 720 C C . VAL A 1 92 ? -17.719 1.166 5.992 1 97.06 92 VAL A C 1
ATOM 722 O O . VAL A 1 92 ? -18.5 1.684 5.203 1 97.06 92 VAL A O 1
ATOM 725 N N . ARG A 1 93 ? -17.609 -0.115 6.117 1 94.19 93 ARG A N 1
ATOM 726 C CA . ARG A 1 93 ? -18.391 -1.046 5.305 1 94.19 93 ARG A CA 1
ATOM 727 C C . ARG A 1 93 ? -19.875 -0.893 5.57 1 94.19 93 ARG A C 1
ATOM 729 O O . ARG A 1 93 ? -20.688 -0.861 4.637 1 94.19 93 ARG A O 1
ATOM 736 N N . THR A 1 94 ? -20.25 -0.772 6.836 1 96.25 94 THR A N 1
ATOM 737 C CA . THR A 1 94 ? -21.641 -0.614 7.227 1 96.25 94 THR A CA 1
ATOM 738 C C . THR A 1 94 ? -22.234 0.667 6.637 1 96.25 94 THR A C 1
ATOM 740 O O . THR A 1 94 ? -23.328 0.655 6.074 1 96.25 94 THR A O 1
ATOM 743 N N . ILE A 1 95 ? -21.484 1.741 6.727 1 98 95 ILE A N 1
ATOM 744 C CA . ILE A 1 95 ? -21.953 3.021 6.203 1 98 95 ILE A CA 1
ATOM 745 C C . ILE A 1 95 ? -22.125 2.93 4.688 1 98 95 ILE A C 1
ATOM 747 O O . ILE A 1 95 ? -23.125 3.412 4.141 1 98 95 ILE A O 1
ATOM 751 N N . ALA A 1 96 ? -21.141 2.293 4.023 1 96.19 96 ALA A N 1
ATOM 752 C CA . ALA A 1 96 ? -21.203 2.143 2.572 1 96.19 96 ALA A CA 1
ATOM 753 C C . ALA A 1 96 ? -22.438 1.326 2.16 1 96.19 96 ALA A C 1
ATOM 755 O O . ALA A 1 96 ? -23.125 1.67 1.197 1 96.19 96 ALA A O 1
ATOM 756 N N . GLU A 1 97 ? -22.656 0.312 2.861 1 94.25 97 GLU A N 1
ATOM 757 C CA . GLU A 1 97 ? -23.797 -0.549 2.578 1 94.25 97 GLU A CA 1
ATOM 758 C C . GLU A 1 97 ? -25.109 0.191 2.803 1 94.25 97 GLU A C 1
ATOM 760 O O . GLU A 1 97 ? -26.016 0.112 1.977 1 94.25 97 GLU A O 1
ATOM 765 N N . GLU A 1 98 ? -25.234 0.878 3.887 1 95.81 98 GLU A N 1
ATOM 766 C CA . GLU A 1 98 ? -26.469 1.557 4.273 1 95.81 98 GLU A CA 1
ATOM 767 C C . GLU A 1 98 ? -26.766 2.732 3.35 1 95.81 98 GLU A C 1
ATOM 769 O O . GLU A 1 98 ? -27.922 3.004 3.035 1 95.81 98 GLU A O 1
ATOM 774 N N . THR A 1 99 ? -25.719 3.422 2.951 1 96.12 99 THR A N 1
ATOM 775 C CA . THR A 1 99 ? -25.938 4.641 2.18 1 96.12 99 THR A CA 1
ATOM 776 C C . THR A 1 99 ? -25.891 4.352 0.682 1 96.12 99 THR A C 1
ATOM 778 O O . THR A 1 99 ? -26.391 5.137 -0.127 1 96.12 99 THR A O 1
ATOM 781 N N . GLY A 1 100 ? -25.188 3.254 0.398 1 94.81 100 GLY A N 1
ATOM 782 C CA . GLY A 1 100 ? -24.953 2.945 -1.004 1 94.81 100 GLY A CA 1
ATOM 783 C C . GLY A 1 100 ? -23.906 3.832 -1.643 1 94.81 100 GLY A C 1
ATOM 784 O O . GLY A 1 100 ? -23.703 3.785 -2.857 1 94.81 100 GLY A O 1
ATOM 785 N N . GLU A 1 101 ? -23.234 4.621 -0.869 1 95.62 101 GLU A N 1
ATOM 786 C CA . GLU A 1 101 ? -22.312 5.629 -1.385 1 95.62 101 GLU A CA 1
ATOM 787 C C . GLU A 1 101 ? -20.859 5.266 -1.077 1 95.62 101 GLU A C 1
ATOM 789 O O . GLU A 1 101 ? -20.594 4.273 -0.392 1 95.62 101 GLU A O 1
ATOM 794 N N . PHE A 1 102 ? -19.953 6.078 -1.607 1 94.62 102 PHE A N 1
ATOM 795 C CA . PHE A 1 102 ? -18.531 5.961 -1.318 1 94.62 102 PHE A CA 1
ATOM 796 C C . PHE A 1 102 ? -18.219 6.465 0.087 1 94.62 102 PHE A C 1
ATOM 798 O O . PHE A 1 102 ? -18.703 7.523 0.492 1 94.62 102 PHE A O 1
ATOM 805 N N . VAL A 1 103 ? -17.469 5.688 0.858 1 96.88 103 VAL A N 1
ATOM 806 C CA . VAL A 1 103 ? -17.078 6.035 2.219 1 96.88 103 VAL A CA 1
ATOM 807 C C . VAL A 1 103 ? -15.562 5.871 2.371 1 96.88 103 VAL A C 1
ATOM 809 O O . VAL A 1 103 ? -14.992 4.887 1.901 1 96.88 103 VAL A O 1
ATOM 812 N N . SER A 1 104 ? -14.922 6.836 2.98 1 96.94 104 SER A N 1
ATOM 813 C CA . SER A 1 104 ? -13.484 6.738 3.207 1 96.94 104 SER A CA 1
ATOM 814 C C . SER A 1 104 ? -13.109 7.25 4.594 1 96.94 104 SER A C 1
ATOM 816 O O . SER A 1 104 ? -13.828 8.047 5.184 1 96.94 104 SER A O 1
ATOM 818 N N . PHE A 1 105 ? -12.086 6.73 5.078 1 98.12 105 PHE A N 1
ATOM 819 C CA . PHE A 1 105 ? -11.477 7.152 6.34 1 98.12 105 PHE A CA 1
ATOM 820 C C . PHE A 1 105 ? -10.062 7.676 6.113 1 98.12 105 PHE A C 1
ATOM 822 O O . PHE A 1 105 ? -9.227 6.98 5.539 1 98.12 105 PHE A O 1
ATOM 829 N N . LEU A 1 106 ? -9.82 8.891 6.547 1 98.12 106 LEU A N 1
ATOM 830 C CA . LEU A 1 106 ? -8.531 9.562 6.43 1 98.12 106 LEU A CA 1
ATOM 831 C C . LEU A 1 106 ? -7.902 9.766 7.805 1 98.12 106 LEU A C 1
ATOM 833 O O . LEU A 1 106 ? -8.609 9.938 8.797 1 98.12 106 LEU A O 1
ATOM 837 N N . VAL A 1 107 ? -6.613 9.805 7.805 1 98.25 107 VAL A N 1
ATOM 838 C CA . VAL A 1 107 ? -5.871 10.234 8.984 1 98.25 107 VAL A CA 1
ATOM 839 C C . VAL A 1 107 ? -4.957 11.406 8.617 1 98.25 107 VAL A C 1
ATOM 841 O O . VAL A 1 107 ? -4.68 11.641 7.441 1 98.25 107 VAL A O 1
ATOM 844 N N . GLU A 1 108 ? -4.621 12.148 9.625 1 97.81 108 GLU A N 1
ATOM 845 C CA . GLU A 1 108 ? -3.67 13.242 9.422 1 97.81 108 GLU A CA 1
ATOM 846 C C . GLU A 1 108 ? -2.24 12.781 9.688 1 97.81 108 GLU A C 1
ATOM 848 O O . GLU A 1 108 ? -1.969 12.141 10.711 1 97.81 108 GLU A O 1
ATOM 853 N N . GLN A 1 109 ? -1.354 12.969 8.781 1 97.56 109 GLN A N 1
ATOM 854 C CA . GLN A 1 109 ? 0.082 12.781 8.969 1 97.56 109 GLN A CA 1
ATOM 855 C C . GLN A 1 109 ? 0.871 13.93 8.344 1 97.56 109 GLN A C 1
ATOM 857 O O . GLN A 1 109 ? 0.733 14.211 7.152 1 97.56 109 GLN A O 1
ATOM 862 N N . GLU A 1 110 ? 1.664 14.633 9.133 1 96.94 110 GLU A N 1
ATOM 863 C CA . GLU A 1 110 ? 2.498 15.75 8.703 1 96.94 110 GLU A CA 1
ATOM 864 C C . GLU A 1 110 ? 1.66 16.844 8.047 1 96.94 110 GLU A C 1
ATOM 866 O O . GLU A 1 110 ? 2.057 17.406 7.023 1 96.94 110 GLU A O 1
ATOM 871 N N . GLY A 1 111 ? 0.467 17.047 8.586 1 97.56 111 GLY A N 1
ATOM 872 C CA . GLY A 1 111 ? -0.379 18.141 8.164 1 97.56 111 GLY A CA 1
ATOM 873 C C . GLY A 1 111 ? -1.174 17.844 6.906 1 97.56 111 GLY A C 1
ATOM 874 O O . GLY A 1 111 ? -1.792 18.734 6.328 1 97.56 111 GLY A O 1
ATOM 875 N N . ARG A 1 112 ? -1.168 16.641 6.453 1 97.88 112 ARG A N 1
ATOM 876 C CA . ARG A 1 112 ? -1.943 16.203 5.293 1 97.88 112 ARG A CA 1
ATOM 877 C C . ARG A 1 112 ? -2.861 15.039 5.645 1 97.88 112 ARG A C 1
ATOM 879 O O . ARG A 1 112 ? -2.602 14.305 6.602 1 97.88 112 ARG A O 1
ATOM 886 N N . GLY A 1 113 ? -3.914 14.953 4.895 1 98.12 113 GLY A N 1
ATOM 887 C CA . GLY A 1 113 ? -4.762 13.773 4.996 1 98.12 113 GLY A CA 1
ATOM 888 C C . GLY A 1 113 ? -4.273 12.609 4.152 1 98.12 113 GLY A C 1
ATOM 889 O O . GLY A 1 113 ? -3.787 12.805 3.037 1 98.12 113 GLY A O 1
ATOM 890 N N . VAL A 1 114 ? -4.414 11.438 4.672 1 98.12 114 VAL A N 1
ATOM 891 C CA . VAL A 1 114 ? -4.059 10.227 3.949 1 98.12 114 VAL A CA 1
ATOM 892 C C . VAL A 1 114 ? -5.234 9.25 3.959 1 98.12 114 VAL A C 1
ATOM 894 O O . VAL A 1 114 ? -5.777 8.938 5.02 1 98.12 114 VAL A O 1
ATOM 897 N N . TYR A 1 115 ? -5.629 8.789 2.801 1 97.38 115 TYR A N 1
ATOM 898 C CA . TYR A 1 115 ? -6.688 7.793 2.709 1 97.38 115 TYR A CA 1
ATOM 899 C C . TYR A 1 115 ? -6.207 6.441 3.227 1 97.38 115 TYR A C 1
ATOM 901 O O . TYR A 1 115 ? -5.34 5.809 2.619 1 97.38 115 TYR A O 1
ATOM 909 N N . LEU A 1 116 ? -6.805 5.996 4.297 1 97.5 116 LEU A N 1
ATOM 910 C CA . LEU A 1 116 ? -6.352 4.77 4.945 1 97.5 116 LEU A CA 1
ATOM 911 C C . LEU A 1 116 ? -7.203 3.578 4.512 1 97.5 116 LEU A C 1
ATOM 913 O O . LEU A 1 116 ? -6.699 2.459 4.395 1 97.5 116 LEU A O 1
ATOM 917 N N . TYR A 1 117 ? -8.477 3.826 4.34 1 95.56 117 TYR A N 1
ATOM 918 C CA . TYR A 1 117 ? -9.422 2.783 3.969 1 95.56 117 TYR A CA 1
ATOM 919 C C . TYR A 1 117 ? -10.656 3.379 3.291 1 95.56 117 TYR A C 1
ATOM 921 O O . TYR A 1 117 ? -11.133 4.445 3.686 1 95.56 117 TYR A O 1
ATOM 929 N N . SER A 1 118 ? -11.125 2.732 2.266 1 95.06 118 SER A N 1
ATOM 930 C CA . SER A 1 118 ? -12.328 3.172 1.558 1 95.06 118 SER A CA 1
ATOM 931 C C . SER A 1 118 ? -13.188 1.984 1.138 1 95.06 118 SER A C 1
ATOM 933 O O . SER A 1 118 ? -12.68 0.875 0.961 1 95.06 118 SER A O 1
ATOM 935 N N . GLU A 1 119 ? -14.367 2.246 1.037 1 92.44 119 GLU A N 1
ATOM 936 C CA . GLU A 1 119 ? -15.352 1.296 0.52 1 92.44 119 GLU A CA 1
ATOM 937 C C . GLU A 1 119 ? -16.344 1.98 -0.419 1 92.44 119 GLU A C 1
ATOM 939 O O . GLU A 1 119 ? -16.781 3.1 -0.153 1 92.44 119 GLU A O 1
ATOM 944 N N . ARG A 1 120 ? -16.578 1.251 -1.507 1 88.62 120 ARG A N 1
ATOM 945 C CA . ARG A 1 120 ? -17.609 1.724 -2.428 1 88.62 120 ARG A CA 1
ATOM 946 C C . ARG A 1 120 ? -18.938 1.021 -2.172 1 88.62 120 ARG A C 1
ATOM 948 O O . ARG A 1 120 ? -18.984 -0.21 -2.123 1 88.62 120 ARG A O 1
ATOM 955 N N . GLY A 1 121 ? -19.875 1.834 -1.994 1 84.38 121 GLY A N 1
ATOM 956 C CA . GLY A 1 121 ? -21.219 1.271 -1.901 1 84.38 121 GLY A CA 1
ATOM 957 C C . GLY A 1 121 ? -21.766 0.799 -3.236 1 84.38 121 GLY A C 1
ATOM 958 O O . GLY A 1 121 ? -21.141 1.027 -4.277 1 84.38 121 GLY A O 1
ATOM 959 N N . SER A 1 122 ? -22.828 0.039 -3.221 1 75.62 122 SER A N 1
ATOM 960 C CA . SER A 1 122 ? -23.438 -0.592 -4.383 1 75.62 122 SER A CA 1
ATOM 961 C C . SER A 1 122 ? -23.703 0.423 -5.492 1 75.62 122 SER A C 1
ATOM 963 O O . SER A 1 122 ? -23.688 0.076 -6.672 1 75.62 122 SER A O 1
ATOM 965 N N . GLU A 1 123 ? -23.906 1.646 -5.145 1 72.88 123 GLU A N 1
ATOM 966 C CA . GLU A 1 123 ? -24.234 2.68 -6.121 1 72.88 123 GLU A CA 1
ATOM 967 C C . GLU A 1 123 ? -23.125 3.723 -6.215 1 72.88 123 GLU A C 1
ATOM 969 O O . GLU A 1 123 ? -23.312 4.793 -6.801 1 72.88 123 GLU A O 1
ATOM 974 N N . GLY A 1 124 ? -22.219 3.365 -5.625 1 74.06 124 GLY A N 1
ATOM 975 C CA . GLY A 1 124 ? -21.172 4.371 -5.512 1 74.06 124 GLY A CA 1
ATOM 976 C C . GLY A 1 124 ? -20.453 4.637 -6.816 1 74.06 124 GLY A C 1
ATOM 977 O O . GLY A 1 124 ? -20.25 3.723 -7.617 1 74.06 124 GLY A O 1
ATOM 978 N N . VAL A 1 125 ? -20.266 5.941 -7.062 1 67.06 125 VAL A N 1
ATOM 979 C CA . VAL A 1 125 ? -19.484 6.32 -8.242 1 67.06 125 VAL A CA 1
ATOM 980 C C . VAL A 1 125 ? -18.062 5.777 -8.125 1 67.06 125 VAL A C 1
ATOM 982 O O . VAL A 1 125 ? -17.531 5.645 -7.016 1 67.06 125 VAL A O 1
ATOM 985 N N . GLN A 1 126 ? -17.656 5.309 -9.234 1 62.31 126 GLN A N 1
ATOM 986 C CA . GLN A 1 126 ? -16.25 4.922 -9.25 1 62.31 126 GLN A CA 1
ATOM 987 C C . GLN A 1 126 ? -15.359 6.094 -8.867 1 62.31 126 GLN A C 1
ATOM 989 O O . GLN A 1 126 ? -15.305 7.102 -9.578 1 62.31 126 GLN A O 1
ATOM 994 N N . ASN A 1 127 ? -15.195 6.215 -7.57 1 62.97 127 ASN A N 1
ATOM 995 C CA . ASN A 1 127 ? -14.25 7.215 -7.082 1 62.97 127 ASN A CA 1
ATOM 996 C C . ASN A 1 127 ? -12.828 6.664 -7.035 1 62.97 127 ASN A C 1
ATOM 998 O O . ASN A 1 127 ? -12.609 5.512 -6.656 1 62.97 127 ASN A O 1
ATOM 1002 N N . ASP A 1 128 ? -12.016 7.141 -7.824 1 64.38 128 ASP A N 1
ATOM 1003 C CA . ASP A 1 128 ? -10.641 6.742 -8.117 1 64.38 128 ASP A CA 1
ATOM 1004 C C . ASP A 1 128 ? -9.711 7.102 -6.957 1 64.38 128 ASP A C 1
ATOM 1006 O O . ASP A 1 128 ? -8.547 7.422 -7.172 1 64.38 128 ASP A O 1
ATOM 1010 N N . VAL A 1 129 ? -10.367 7.102 -5.73 1 82.69 129 VAL A N 1
ATOM 1011 C CA . VAL A 1 129 ? -9.43 7.469 -4.672 1 82.69 129 VAL A CA 1
ATOM 1012 C C . VAL A 1 129 ? -8.5 6.297 -4.375 1 82.69 129 VAL A C 1
ATOM 1014 O O . VAL A 1 129 ? -8.961 5.191 -4.07 1 82.69 129 VAL A O 1
ATOM 1017 N N . ARG A 1 130 ? -7.312 6.512 -4.539 1 89.75 130 ARG A N 1
ATOM 1018 C CA . ARG A 1 130 ? -6.309 5.492 -4.258 1 89.75 130 ARG A CA 1
ATOM 1019 C C . ARG A 1 130 ? -5.91 5.504 -2.785 1 89.75 130 ARG A C 1
ATOM 1021 O O . ARG A 1 130 ? -5.574 6.555 -2.236 1 89.75 130 ARG A O 1
ATOM 1028 N N . ILE A 1 131 ? -5.996 4.352 -2.207 1 93.94 131 ILE A N 1
ATOM 1029 C CA . ILE A 1 131 ? -5.523 4.211 -0.834 1 93.94 131 ILE A CA 1
ATOM 1030 C C . ILE A 1 131 ? -4.078 4.699 -0.732 1 93.94 131 ILE A C 1
ATOM 1032 O O . ILE A 1 131 ? -3.256 4.406 -1.602 1 93.94 131 ILE A O 1
ATOM 1036 N N . GLY A 1 132 ? -3.791 5.508 0.333 1 96.69 132 GLY A N 1
ATOM 1037 C CA .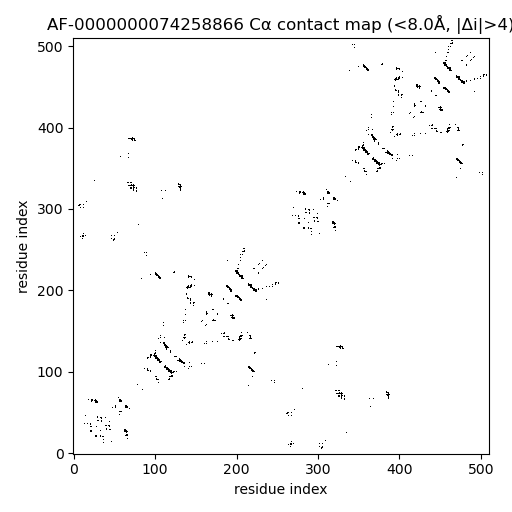 GLY A 1 132 ? -2.463 6.051 0.571 1 96.69 132 GLY A CA 1
ATOM 1038 C C . GLY A 1 132 ? -2.277 7.441 0 1 96.69 132 GLY A C 1
ATOM 1039 O O . GLY A 1 132 ? -1.34 8.148 0.373 1 96.69 132 GLY A O 1
ATOM 1040 N N . ARG A 1 133 ? -3.117 7.797 -0.859 1 95.88 133 ARG A N 1
ATOM 1041 C CA . ARG A 1 133 ? -3.021 9.117 -1.477 1 95.88 133 ARG A CA 1
ATOM 1042 C C . ARG A 1 133 ? -3.164 10.219 -0.434 1 95.88 133 ARG A C 1
ATOM 1044 O O . ARG A 1 133 ? -4 10.125 0.466 1 95.88 133 ARG A O 1
ATOM 1051 N N . HIS A 1 134 ? -2.365 11.25 -0.61 1 96.31 134 HIS A N 1
ATOM 1052 C CA . HIS A 1 134 ? -2.41 12.406 0.273 1 96.31 134 HIS A CA 1
ATOM 1053 C C . HIS A 1 134 ? -3.322 13.492 -0.289 1 96.31 134 HIS A C 1
ATOM 1055 O O . HIS A 1 134 ? -3.445 13.641 -1.507 1 96.31 134 HIS A O 1
ATOM 1061 N N . VAL A 1 135 ? -3.92 14.164 0.604 1 96.31 135 VAL A N 1
ATOM 1062 C CA . VAL A 1 135 ? -4.734 15.32 0.261 1 96.31 135 VAL A CA 1
ATOM 1063 C C . VAL A 1 135 ? -4.473 16.453 1.255 1 96.31 135 VAL A C 1
ATOM 1065 O O . VAL A 1 135 ? -4.098 16.203 2.402 1 96.31 135 VAL A O 1
ATOM 1068 N N . LEU A 1 136 ? -4.555 17.672 0.778 1 98.12 136 LEU A N 1
ATOM 1069 C CA . LEU A 1 136 ? -4.547 18.781 1.733 1 98.12 136 LEU A CA 1
ATOM 1070 C C . LEU A 1 136 ? -5.84 18.812 2.543 1 98.12 136 LEU A C 1
ATOM 1072 O O . LEU A 1 136 ? -6.926 18.641 1.989 1 98.12 136 LEU A O 1
ATOM 1076 N N . LEU A 1 137 ? -5.723 19.031 3.766 1 98.62 137 LEU A N 1
ATOM 1077 C CA . LEU A 1 137 ? -6.844 18.828 4.68 1 98.62 137 LEU A CA 1
ATOM 1078 C C . LEU A 1 137 ? -7.98 19.797 4.359 1 98.62 137 LEU A C 1
ATOM 1080 O O . LEU A 1 137 ? -9.156 19.422 4.438 1 98.62 137 LEU A O 1
ATOM 1084 N N . HIS A 1 138 ? -7.727 20.984 3.941 1 98.62 138 HIS A N 1
ATOM 1085 C CA . HIS A 1 138 ? -8.766 21.984 3.715 1 98.62 138 HIS A CA 1
ATOM 1086 C C . HIS A 1 138 ? -9.555 21.688 2.445 1 98.62 138 HIS A C 1
ATOM 1088 O O . HIS A 1 138 ? -10.594 22.297 2.193 1 98.62 138 HIS A O 1
ATOM 1094 N N . GLN A 1 139 ? -9.078 20.688 1.647 1 97.62 139 GLN A N 1
ATOM 1095 C CA . GLN A 1 139 ? -9.688 20.391 0.357 1 97.62 139 GLN A CA 1
ATOM 1096 C C . GLN A 1 139 ? -10.727 19.281 0.484 1 97.62 139 GLN A C 1
ATOM 1098 O O . GLN A 1 139 ? -11.406 18.953 -0.487 1 97.62 139 GLN A O 1
ATOM 1103 N N . SER A 1 140 ? -10.883 18.688 1.621 1 96.06 140 SER A N 1
ATOM 1104 C CA . SER A 1 140 ? -11.805 17.578 1.812 1 96.06 140 SER A CA 1
ATOM 1105 C C . SER A 1 140 ? -12.664 17.781 3.057 1 96.06 140 SER A C 1
ATOM 1107 O O . SER A 1 140 ? -12.219 18.391 4.031 1 96.06 140 SER A O 1
ATOM 1109 N N . ALA A 1 141 ? -13.922 17.25 2.994 1 98.25 141 ALA A N 1
ATOM 1110 C CA . ALA A 1 141 ? -14.797 17.359 4.156 1 98.25 141 ALA A CA 1
ATOM 1111 C C . ALA A 1 141 ? -14.227 16.609 5.352 1 98.25 141 ALA A C 1
ATOM 1113 O O . ALA A 1 141 ? -14.266 17.094 6.48 1 98.25 141 ALA A O 1
ATOM 1114 N N . ALA A 1 142 ? -13.719 15.438 5.105 1 98.38 142 ALA A N 1
ATOM 1115 C CA . ALA A 1 142 ? -13.055 14.711 6.184 1 98.38 142 ALA A CA 1
ATOM 1116 C C . ALA A 1 142 ? -11.852 15.484 6.711 1 98.38 142 ALA A C 1
ATOM 1118 O O . ALA A 1 142 ? -11.586 15.492 7.918 1 98.38 142 ALA A O 1
ATOM 1119 N N . GLY A 1 143 ? -11.102 16.094 5.797 1 98.69 143 GLY A N 1
ATOM 1120 C CA . GLY A 1 143 ? -9.969 16.922 6.188 1 98.69 143 GLY A CA 1
ATOM 1121 C C . GLY A 1 143 ? -10.367 18.109 7.039 1 98.69 143 GLY A C 1
ATOM 1122 O O . GLY A 1 143 ? -9.719 18.406 8.047 1 98.69 143 GLY A O 1
ATOM 1123 N N . LYS A 1 144 ? -11.398 18.781 6.641 1 98.75 144 LYS A N 1
ATOM 1124 C CA . LYS A 1 144 ? -11.891 19.922 7.41 1 98.75 144 LYS A CA 1
ATOM 1125 C C . LYS A 1 144 ? -12.398 19.469 8.781 1 98.75 144 LYS A C 1
ATOM 1127 O O . LYS A 1 144 ? -12.227 20.188 9.773 1 98.75 144 LYS A O 1
ATOM 1132 N N . ALA A 1 145 ? -13.047 18.328 8.82 1 98.88 145 ALA A N 1
ATOM 1133 C CA . ALA A 1 145 ? -13.469 17.781 10.102 1 98.88 145 ALA A CA 1
ATOM 1134 C C . ALA A 1 145 ? -12.273 17.531 11.016 1 98.88 145 ALA A C 1
ATOM 1136 O O . ALA A 1 145 ? -12.328 17.828 12.211 1 98.88 145 ALA A O 1
ATOM 1137 N N . ILE A 1 146 ? -11.203 17 10.445 1 98.81 146 ILE A N 1
ATOM 1138 C CA . ILE A 1 146 ? -9.977 16.781 11.203 1 98.81 146 ILE A CA 1
ATOM 1139 C C . ILE A 1 146 ? -9.414 18.109 11.68 1 98.81 146 ILE A C 1
ATOM 1141 O O . ILE A 1 146 ? -9.141 18.281 12.875 1 98.81 146 ILE A O 1
ATOM 1145 N N . LEU A 1 147 ? -9.281 19.062 10.766 1 98.75 147 LEU A N 1
ATOM 1146 C CA . LEU A 1 147 ? -8.734 20.375 11.109 1 98.75 147 LEU A CA 1
ATOM 1147 C C . LEU A 1 147 ? -9.508 21 12.266 1 98.75 147 LEU A C 1
ATOM 1149 O O . LEU A 1 147 ? -8.906 21.547 13.195 1 98.75 147 LEU A O 1
ATOM 1153 N N . ALA A 1 148 ? -10.82 20.922 12.172 1 98.62 148 ALA A N 1
ATOM 1154 C CA . ALA A 1 148 ? -11.688 21.547 13.164 1 98.62 148 ALA A CA 1
ATOM 1155 C C . ALA A 1 148 ? -11.5 20.906 14.539 1 98.62 148 ALA A C 1
ATOM 1157 O O . ALA A 1 148 ? -11.867 21.5 15.555 1 98.62 148 ALA A O 1
ATOM 1158 N N . SER A 1 149 ? -10.953 19.75 14.547 1 98.19 149 SER A N 1
ATOM 1159 C CA . SER A 1 149 ? -10.852 18.984 15.781 1 98.19 149 SER A CA 1
ATOM 1160 C C . SER A 1 149 ? -9.422 18.984 16.312 1 98.19 149 SER A C 1
ATOM 1162 O O . SER A 1 149 ? -9.156 18.422 17.375 1 98.19 149 SER A O 1
ATOM 1164 N N . LEU A 1 150 ? -8.484 19.531 15.547 1 97.56 150 LEU A N 1
ATOM 1165 C CA . LEU A 1 150 ? -7.098 19.609 15.984 1 97.56 150 LEU A CA 1
ATOM 1166 C C . LEU A 1 150 ? -6.926 20.703 17.031 1 97.56 150 LEU A C 1
ATOM 1168 O O . LEU A 1 150 ? -7.789 21.578 17.172 1 97.56 150 LEU A O 1
ATOM 1172 N N . ASP A 1 151 ? -5.77 20.578 17.766 1 93.44 151 ASP A N 1
ATOM 1173 C CA . ASP A 1 151 ? -5.363 21.703 18.609 1 93.44 151 ASP A CA 1
ATOM 1174 C C . ASP A 1 151 ? -5.316 23 17.812 1 93.44 151 ASP A C 1
ATOM 1176 O O . ASP A 1 151 ? -4.734 23.047 16.719 1 93.44 151 ASP A O 1
ATOM 1180 N N . PRO A 1 152 ? -5.98 23.969 18.375 1 90.44 152 PRO A N 1
ATOM 1181 C CA . PRO A 1 152 ? -6.082 25.234 17.641 1 90.44 152 PRO A CA 1
ATOM 1182 C C . PRO A 1 152 ? -4.719 25.781 17.219 1 90.44 152 PRO A C 1
ATOM 1184 O O . PRO A 1 152 ? -4.621 26.516 16.234 1 90.44 152 PRO A O 1
ATOM 1187 N N . ASP A 1 153 ? -3.676 25.422 17.906 1 94.19 153 ASP A N 1
ATOM 1188 C CA . ASP A 1 153 ? -2.346 25.938 17.578 1 94.19 153 ASP A CA 1
ATOM 1189 C C . ASP A 1 153 ? -1.726 25.156 16.422 1 94.19 153 ASP A C 1
ATOM 1191 O O . ASP A 1 153 ? -0.748 25.609 15.82 1 94.19 153 ASP A O 1
ATOM 1195 N N . ARG A 1 154 ? -2.252 24.062 16.094 1 95.75 154 ARG A N 1
ATOM 1196 C CA . ARG A 1 154 ? -1.696 23.203 15.055 1 95.75 154 ARG A CA 1
ATOM 1197 C C . ARG A 1 154 ? -2.156 23.656 13.672 1 95.75 154 ARG A C 1
ATOM 1199 O O . ARG A 1 154 ? -1.413 23.531 12.695 1 95.75 154 ARG A O 1
ATOM 1206 N N . VAL A 1 155 ? -3.363 24.188 13.539 1 97.62 155 VAL A N 1
ATOM 1207 C CA . VAL A 1 155 ? -3.979 24.5 12.258 1 97.62 155 VAL A CA 1
ATOM 1208 C C . VAL A 1 155 ? -3.164 25.594 11.547 1 97.62 155 VAL A C 1
ATOM 1210 O O . VAL A 1 155 ? -2.775 25.422 10.391 1 97.62 155 VAL A O 1
ATOM 1213 N N . PRO A 1 156 ? -2.777 26.688 12.281 1 98.06 156 PRO A N 1
ATOM 1214 C CA . PRO A 1 156 ? -1.96 27.688 11.602 1 98.06 156 PRO A CA 1
ATOM 1215 C C . PRO A 1 156 ? -0.631 27.141 11.094 1 98.06 156 PRO A C 1
ATOM 1217 O O . PRO A 1 156 ? -0.137 27.562 10.047 1 98.06 156 PRO A O 1
ATOM 1220 N N . ARG A 1 157 ? -0.011 26.219 11.805 1 97.75 157 ARG A N 1
ATOM 1221 C CA . ARG A 1 157 ? 1.248 25.609 11.383 1 97.75 157 ARG A CA 1
ATOM 1222 C C . ARG A 1 157 ? 1.066 24.812 10.102 1 97.75 157 ARG A C 1
ATOM 1224 O O . ARG A 1 157 ? 1.921 24.844 9.211 1 97.75 157 ARG A O 1
ATOM 1231 N N . ILE A 1 158 ? -0.012 24.094 10.008 1 98.25 158 ILE A N 1
ATOM 1232 C CA . ILE A 1 158 ? -0.324 23.312 8.812 1 98.25 158 ILE A CA 1
ATOM 1233 C C . ILE A 1 158 ? -0.541 24.234 7.625 1 98.25 158 ILE A C 1
ATOM 1235 O O . ILE A 1 158 ? -0.016 24 6.535 1 98.25 158 ILE A O 1
ATOM 1239 N N . VAL A 1 159 ? -1.305 25.297 7.84 1 98.38 159 VAL A N 1
ATOM 1240 C CA . VAL A 1 159 ? -1.6 26.266 6.785 1 98.38 159 VAL A CA 1
ATOM 1241 C C . VAL A 1 159 ? -0.308 26.938 6.316 1 98.38 159 VAL A C 1
ATOM 1243 O O . VAL A 1 159 ? -0.106 27.141 5.117 1 98.38 159 VAL A O 1
ATOM 1246 N N . ALA A 1 160 ? 0.526 27.281 7.266 1 98.06 160 ALA A N 1
ATOM 1247 C CA . ALA A 1 160 ? 1.802 27.906 6.93 1 98.06 160 ALA A CA 1
ATOM 1248 C C . ALA A 1 160 ? 2.674 26.953 6.105 1 98.06 160 ALA A C 1
ATOM 1250 O O . ALA A 1 160 ? 3.367 27.391 5.18 1 98.06 160 ALA A O 1
ATOM 1251 N N . GLU A 1 161 ? 2.643 25.75 6.422 1 96.94 161 GLU A N 1
ATOM 1252 C CA . GLU A 1 161 ? 3.514 24.75 5.809 1 96.94 161 GLU A CA 1
ATOM 1253 C C . GLU A 1 161 ? 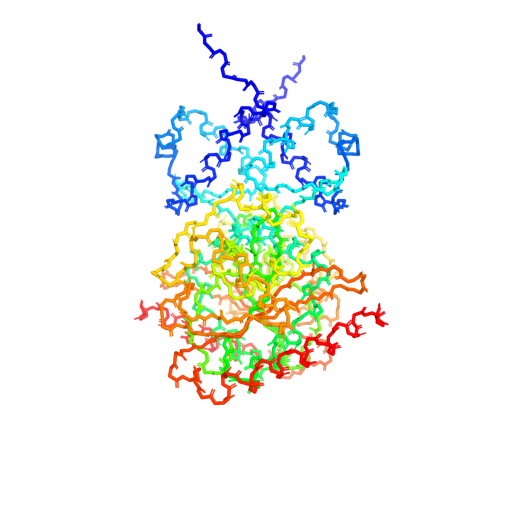3.027 24.391 4.406 1 96.94 161 GLU A C 1
ATOM 1255 O O . GLU A 1 161 ? 3.834 24.219 3.49 1 96.94 161 GLU A O 1
ATOM 1260 N N . HIS A 1 162 ? 1.737 24.234 4.215 1 97.81 162 HIS A N 1
ATOM 1261 C CA . HIS A 1 162 ? 1.232 23.641 2.984 1 97.81 162 HIS A CA 1
ATOM 1262 C C . HIS A 1 162 ? 0.453 24.656 2.156 1 97.81 162 HIS A C 1
ATOM 1264 O O . HIS A 1 162 ? 0.154 24.406 0.985 1 97.81 162 HIS A O 1
ATOM 1270 N N . GLY A 1 163 ? 0.085 25.75 2.711 1 98.12 163 GLY A N 1
ATOM 1271 C CA . GLY A 1 163 ? -0.757 26.734 2.035 1 98.12 163 GLY A CA 1
ATOM 1272 C C . GLY A 1 163 ? -2.191 26.266 1.867 1 98.12 163 GLY A C 1
ATOM 1273 O O . GLY A 1 163 ? -2.623 25.312 2.525 1 98.12 163 GLY A O 1
ATOM 1274 N N . LEU A 1 164 ? -2.914 27.031 1.126 1 98.56 164 LEU A N 1
ATOM 1275 C CA . LEU A 1 164 ? -4.309 26.719 0.833 1 98.56 164 LEU A CA 1
ATOM 1276 C C . LEU A 1 164 ? -4.574 26.766 -0.668 1 98.56 164 LEU A C 1
ATOM 1278 O O . LEU A 1 164 ? -5.48 27.469 -1.119 1 98.56 164 LEU A O 1
ATOM 1282 N N . PRO A 1 165 ? -3.83 26 -1.464 1 98.44 165 PRO A N 1
ATOM 1283 C CA . PRO A 1 165 ? -4.07 26.016 -2.91 1 98.44 165 PRO A CA 1
ATOM 1284 C C . PRO A 1 165 ? -5.43 25.438 -3.289 1 98.44 165 PRO A C 1
ATOM 1286 O O . PRO A 1 165 ? -5.93 24.531 -2.619 1 98.44 165 PRO A O 1
ATOM 1289 N N . PRO A 1 166 ? -6.035 25.922 -4.348 1 97.88 166 PRO A N 1
ATOM 1290 C CA . PRO A 1 166 ? -7.316 25.375 -4.805 1 97.88 166 PRO A CA 1
ATOM 1291 C C . PRO A 1 166 ? -7.168 24.031 -5.512 1 97.88 166 PRO A C 1
ATOM 1293 O O . PRO A 1 166 ? -6.164 23.797 -6.195 1 97.88 166 PRO A O 1
ATOM 1296 N N . ARG A 1 167 ? -8.078 23.172 -5.324 1 96.5 167 ARG A N 1
ATOM 1297 C CA . ARG A 1 167 ? -8.219 21.969 -6.129 1 96.5 167 ARG A CA 1
ATOM 1298 C C . ARG A 1 167 ? -9.336 22.109 -7.156 1 96.5 167 ARG A C 1
ATOM 1300 O O . ARG A 1 167 ? -9.25 21.578 -8.258 1 96.5 167 ARG A O 1
ATOM 1307 N N . THR A 1 168 ? -10.375 22.719 -6.82 1 97.19 168 THR A N 1
ATOM 1308 C CA . THR A 1 168 ? -11.5 23.141 -7.645 1 97.19 168 THR A CA 1
ATOM 1309 C C . THR A 1 168 ? -11.852 24.609 -7.371 1 97.19 168 THR A C 1
ATOM 1311 O O . THR A 1 168 ? -11.336 25.219 -6.434 1 97.19 168 THR A O 1
ATOM 1314 N N . PRO A 1 169 ? -12.734 25.156 -8.156 1 97 169 PRO A N 1
ATOM 1315 C CA . PRO A 1 169 ? -13.172 26.531 -7.891 1 97 169 PRO A CA 1
ATOM 1316 C C . PRO A 1 169 ? -13.891 26.672 -6.555 1 97 169 PRO A C 1
ATOM 1318 O O . PRO A 1 169 ? -14.023 27.797 -6.035 1 97 169 PRO A O 1
ATOM 1321 N N . GLU A 1 170 ? -14.352 25.578 -6.016 1 97.19 170 GLU A N 1
ATOM 1322 C CA . GLU A 1 170 ? -15.141 25.609 -4.789 1 97.19 170 GLU A CA 1
ATOM 1323 C C . GLU A 1 170 ? -14.25 25.453 -3.559 1 97.19 170 GLU A C 1
ATOM 1325 O O . GLU A 1 170 ? -14.719 25.578 -2.426 1 97.19 170 GLU A O 1
ATOM 1330 N N . THR A 1 171 ? -12.984 25.203 -3.721 1 98.06 171 THR A N 1
ATOM 1331 C CA . THR A 1 171 ? -12.07 24.984 -2.605 1 98.06 171 THR A CA 1
ATOM 1332 C C . THR A 1 171 ? -11.828 26.281 -1.834 1 98.06 171 THR A C 1
ATOM 1334 O O . THR A 1 171 ? -11.609 27.328 -2.434 1 98.06 171 THR A O 1
ATOM 1337 N N . VAL A 1 172 ? -11.922 26.188 -0.533 1 97.94 172 VAL A N 1
ATOM 1338 C CA . VAL A 1 172 ? -11.609 27.328 0.313 1 97.94 172 VAL A CA 1
ATOM 1339 C C . VAL A 1 172 ? -10.117 27.641 0.236 1 97.94 172 VAL A C 1
ATOM 1341 O O . VAL A 1 172 ? -9.281 26.766 0.47 1 97.94 172 VAL A O 1
ATOM 1344 N N . THR A 1 173 ? -9.75 28.875 -0.122 1 98.25 173 THR A N 1
ATOM 1345 C CA . THR A 1 173 ? -8.344 29.219 -0.284 1 98.25 173 THR A CA 1
ATOM 1346 C C . THR A 1 173 ? -7.973 30.406 0.592 1 98.25 173 THR A C 1
ATOM 1348 O O . THR A 1 173 ? -6.809 30.812 0.639 1 98.25 173 THR A O 1
ATOM 1351 N N . ASP A 1 174 ? -8.945 30.938 1.268 1 98.06 174 ASP A N 1
ATOM 1352 C CA . ASP A 1 174 ? -8.75 32.094 2.16 1 98.06 174 ASP A CA 1
ATOM 1353 C C . ASP A 1 174 ? -8.703 31.641 3.619 1 98.06 174 ASP A C 1
ATOM 1355 O O . ASP A 1 174 ? -9.578 30.891 4.074 1 98.06 174 ASP A O 1
ATOM 1359 N N . GLU A 1 175 ? -7.707 32.156 4.324 1 98.06 175 GLU A N 1
ATOM 1360 C CA . GLU A 1 175 ? -7.496 31.688 5.695 1 98.06 175 GLU A CA 1
ATOM 1361 C C . GLU A 1 175 ? -8.672 32.062 6.59 1 98.06 175 GLU A C 1
ATOM 1363 O O . GLU A 1 175 ? -9.141 31.266 7.395 1 98.06 175 GLU A O 1
ATOM 1368 N N . ALA A 1 176 ? -9.125 33.281 6.512 1 98.12 176 ALA A N 1
ATOM 1369 C CA . ALA A 1 176 ? -10.242 33.719 7.344 1 98.12 176 ALA A CA 1
ATOM 1370 C C . ALA A 1 176 ? -11.492 32.906 7.082 1 98.12 176 ALA A C 1
ATOM 1372 O O . ALA A 1 176 ? -12.195 32.5 8.016 1 98.12 176 ALA A O 1
ATOM 1373 N N . GLU A 1 177 ? -11.758 32.656 5.809 1 98.25 177 GLU A N 1
ATOM 1374 C CA . GLU A 1 177 ? -12.898 31.812 5.434 1 98.25 177 GLU A CA 1
ATOM 1375 C C . GLU A 1 177 ? -12.742 30.406 5.992 1 98.25 177 GLU A C 1
ATOM 1377 O O . GLU A 1 177 ? -13.719 29.812 6.473 1 98.25 177 GLU A O 1
ATOM 1382 N N . LEU A 1 178 ? -11.523 29.891 5.895 1 98.38 178 LEU A N 1
ATOM 1383 C CA . LEU A 1 178 ? -11.273 28.547 6.43 1 98.38 178 LEU A CA 1
ATOM 1384 C C . LEU A 1 178 ? -11.57 28.5 7.926 1 98.38 178 LEU A C 1
ATOM 1386 O O . LEU A 1 178 ? -12.273 27.594 8.391 1 98.38 178 LEU A O 1
ATOM 1390 N N . TYR A 1 179 ? -11.039 29.453 8.695 1 98.06 179 TYR A N 1
ATOM 1391 C CA . TYR A 1 179 ? -11.211 29.438 10.148 1 98.06 179 TYR A CA 1
ATOM 1392 C C . TYR A 1 179 ? -12.68 29.594 10.523 1 98.06 179 TYR A C 1
ATOM 1394 O O . TYR A 1 179 ? -13.141 28.969 11.484 1 98.06 179 TYR A O 1
ATOM 1402 N N . GLU A 1 180 ? -13.398 30.406 9.766 1 98.25 180 GLU A N 1
ATOM 1403 C CA . GLU A 1 180 ? -14.836 30.531 9.984 1 98.25 180 GLU A CA 1
ATOM 1404 C C . GLU A 1 180 ? -15.547 29.203 9.742 1 98.25 180 GLU A C 1
ATOM 1406 O O . GLU A 1 180 ? -16.406 28.797 10.523 1 98.25 180 GLU A O 1
ATOM 1411 N N . GLU A 1 181 ? -15.211 28.578 8.695 1 98.12 181 GLU A N 1
ATOM 1412 C CA . GLU A 1 181 ? -15.781 27.266 8.391 1 98.12 181 GLU A CA 1
ATOM 1413 C C . GLU A 1 181 ? -15.438 26.25 9.469 1 98.12 181 GLU A C 1
ATOM 1415 O O . GLU A 1 181 ? -16.297 25.469 9.883 1 98.12 181 GLU A O 1
ATOM 1420 N N . LEU A 1 182 ? -14.203 26.25 9.883 1 98.62 182 LEU A N 1
ATOM 1421 C CA . LEU A 1 182 ? -13.773 25.297 10.891 1 98.62 182 LEU A CA 1
ATOM 1422 C C . LEU A 1 182 ? -14.531 25.516 12.203 1 98.62 182 LEU A C 1
ATOM 1424 O O . LEU A 1 182 ? -14.828 24.547 12.914 1 98.62 182 LEU A O 1
ATOM 1428 N N . GLU A 1 183 ? -14.773 26.766 12.57 1 98.12 183 GLU A N 1
ATOM 1429 C CA . GLU A 1 183 ? -15.57 27.047 13.758 1 98.12 183 GLU A CA 1
ATOM 1430 C C . GLU A 1 183 ? -16.969 26.453 13.633 1 98.12 183 GLU A C 1
ATOM 1432 O O . GLU A 1 183 ? -17.484 25.859 14.586 1 98.12 183 GLU A O 1
ATOM 1437 N N . THR A 1 184 ? -17.562 26.672 12.469 1 98.44 184 THR A N 1
ATOM 1438 C CA . THR A 1 184 ? -18.891 26.109 12.203 1 98.44 184 THR A CA 1
ATOM 1439 C C . THR A 1 184 ? -18.859 24.594 12.32 1 98.44 184 THR A C 1
ATOM 1441 O O . THR A 1 184 ? -19.75 24 12.922 1 98.44 184 THR A O 1
ATOM 1444 N N . VAL A 1 185 ? -17.859 23.969 11.734 1 98.62 185 VAL A N 1
ATOM 1445 C CA . VAL A 1 185 ? -17.703 22.516 11.758 1 98.62 185 VAL A CA 1
ATOM 1446 C C . VAL A 1 185 ? -17.531 22.031 13.195 1 98.62 185 VAL A C 1
ATOM 1448 O O . VAL A 1 185 ? -18.109 21.016 13.586 1 98.62 185 VAL A O 1
ATOM 1451 N N . ARG A 1 186 ? -16.734 22.75 13.93 1 97.56 186 ARG A N 1
ATOM 1452 C CA . ARG A 1 186 ? -16.516 22.406 15.336 1 97.56 186 ARG A CA 1
ATOM 1453 C C . ARG A 1 186 ? -17.828 22.422 16.109 1 97.56 186 ARG A C 1
ATOM 1455 O O . ARG A 1 186 ? -18.094 21.516 16.922 1 97.56 186 ARG A O 1
ATOM 1462 N N . ASP A 1 187 ? -18.656 23.375 15.867 1 97.5 187 ASP A N 1
ATOM 1463 C CA . ASP A 1 187 ? -19.906 23.578 16.594 1 97.5 187 ASP A CA 1
ATOM 1464 C C . ASP A 1 187 ? -20.922 22.5 16.25 1 97.5 187 ASP A C 1
ATOM 1466 O O . ASP A 1 187 ? -21.562 21.938 17.141 1 97.5 187 ASP A O 1
ATOM 1470 N N . ARG A 1 188 ? -21 22.203 14.984 1 97.56 188 ARG A N 1
ATOM 1471 C CA . ARG A 1 188 ? -22.078 21.297 14.578 1 97.56 188 ARG A CA 1
ATOM 1472 C C . ARG A 1 188 ? -21.594 19.859 14.555 1 97.56 188 ARG A C 1
ATOM 1474 O O . ARG A 1 188 ? -22.391 18.922 14.492 1 97.56 188 ARG A O 1
ATOM 1481 N N . GLY A 1 189 ? -20.25 19.656 14.375 1 98.12 189 GLY A N 1
ATOM 1482 C CA . GLY A 1 189 ? -19.672 18.328 14.492 1 98.12 189 GLY A CA 1
ATOM 1483 C C . GLY A 1 189 ? -19.469 17.641 13.156 1 98.12 189 GLY A C 1
ATOM 1484 O O . GLY A 1 189 ? -19.125 16.453 13.102 1 98.12 189 GLY A O 1
ATOM 1485 N N . TYR A 1 190 ? -19.75 18.312 12.055 1 98.75 190 TYR A N 1
ATOM 1486 C CA . TYR A 1 190 ? -19.547 17.734 10.734 1 98.75 190 TYR A CA 1
ATOM 1487 C C . TYR A 1 190 ? -19.234 18.812 9.695 1 98.75 190 TYR A C 1
ATOM 1489 O O . TYR A 1 190 ? -19.531 19.984 9.914 1 98.75 190 TYR A O 1
ATOM 1497 N N . ALA A 1 191 ? -18.578 18.391 8.609 1 98.75 191 ALA A N 1
ATOM 1498 C CA . ALA A 1 191 ? -18.266 19.266 7.48 1 98.75 191 ALA A CA 1
ATOM 1499 C C . ALA A 1 191 ? -18.984 18.812 6.215 1 98.75 191 ALA A C 1
ATOM 1501 O O . ALA A 1 191 ? -19.219 17.625 6.016 1 98.75 191 ALA A O 1
ATOM 1502 N N . TYR A 1 192 ? -19.297 19.766 5.383 1 98.25 192 TYR A N 1
ATOM 1503 C CA . TYR A 1 192 ? -19.859 19.453 4.07 1 98.25 192 TYR A CA 1
ATOM 1504 C C . TYR A 1 192 ? -18.781 19.516 2.992 1 98.25 192 TYR A C 1
ATOM 1506 O O . TYR A 1 192 ? -17.891 20.359 3.049 1 98.25 192 TYR A O 1
ATOM 1514 N N . ALA A 1 193 ? -18.828 18.609 2.07 1 97.06 193 ALA A N 1
ATOM 1515 C CA . ALA A 1 193 ? -18.172 18.75 0.773 1 97.06 193 ALA A CA 1
ATOM 1516 C C . ALA A 1 193 ? -19.156 19.188 -0.305 1 97.06 193 ALA A C 1
ATOM 1518 O O . ALA A 1 193 ? -20.188 18.531 -0.518 1 97.06 193 ALA A O 1
ATOM 1519 N N . ARG A 1 194 ? -18.938 20.156 -0.902 1 96 194 ARG A N 1
ATOM 1520 C CA . ARG A 1 194 ? -19.797 20.672 -1.965 1 96 194 ARG A CA 1
ATOM 1521 C C . ARG A 1 194 ? -18.969 21.016 -3.209 1 96 194 ARG A C 1
ATOM 1523 O O . ARG A 1 194 ? -18.984 22.156 -3.672 1 96 194 ARG A O 1
ATOM 1530 N N . GLY A 1 195 ? -18.281 19.938 -3.697 1 94.5 195 GLY A N 1
ATOM 1531 C CA . GLY A 1 195 ? -17.5 20.078 -4.918 1 94.5 195 GLY A CA 1
ATOM 1532 C C . GLY A 1 195 ? -16.094 20.609 -4.676 1 94.5 195 GLY A C 1
ATOM 1533 O O . GLY A 1 195 ? -15.367 20.906 -5.625 1 94.5 195 GLY A O 1
ATOM 1534 N N . ASP A 1 196 ? -15.688 20.781 -3.416 1 93.12 196 ASP A N 1
ATOM 1535 C CA . ASP A 1 196 ? -14.422 21.406 -3.053 1 93.12 196 ASP A CA 1
ATOM 1536 C C . ASP A 1 196 ? -13.242 20.484 -3.336 1 93.12 196 ASP A C 1
ATOM 1538 O O . ASP A 1 196 ? -12.102 20.938 -3.418 1 93.12 196 ASP A O 1
ATOM 1542 N N . HIS A 1 197 ? -13.477 19.188 -3.414 1 93.19 197 HIS A N 1
ATOM 1543 C CA . HIS A 1 197 ? -12.438 18.234 -3.773 1 93.19 197 HIS A CA 1
ATOM 1544 C C . HIS A 1 197 ? -12.602 17.75 -5.211 1 93.19 197 HIS A C 1
ATOM 1546 O O . HIS A 1 197 ? -11.633 17.688 -5.965 1 93.19 197 HIS A O 1
ATOM 1552 N N . THR A 1 198 ? -13.703 17.391 -5.598 1 92.88 198 THR A N 1
ATOM 1553 C CA . THR A 1 198 ? -14.055 16.906 -6.93 1 92.88 198 THR A CA 1
ATOM 1554 C C . THR A 1 198 ? -15.367 17.531 -7.398 1 92.88 198 THR A C 1
ATOM 1556 O O . THR A 1 198 ? -16.391 17.406 -6.723 1 92.88 198 THR A O 1
ATOM 1559 N N . LYS A 1 199 ? -15.328 18.094 -8.594 1 93.06 199 LYS A N 1
ATOM 1560 C CA . LYS A 1 199 ? -16.547 18.672 -9.148 1 93.06 199 LYS A CA 1
ATOM 1561 C C . LYS A 1 199 ? -17.641 17.625 -9.297 1 93.06 199 LYS A C 1
ATOM 1563 O O . LYS A 1 199 ? -17.375 16.5 -9.734 1 93.06 199 LYS A O 1
ATOM 1568 N N . GLY A 1 200 ? -18.828 17.984 -8.844 1 93.44 200 GLY A N 1
ATOM 1569 C CA . GLY A 1 200 ? -19.953 17.094 -9.031 1 93.44 200 GLY A CA 1
ATOM 1570 C C . GLY A 1 200 ? -20.141 16.109 -7.895 1 93.44 200 GLY A C 1
ATOM 1571 O O . GLY A 1 200 ? -21.109 15.336 -7.891 1 93.44 200 GLY A O 1
ATOM 1572 N N . LEU A 1 201 ? -19.281 16.141 -6.938 1 94.75 201 LEU A N 1
ATOM 1573 C CA . LEU A 1 201 ? -19.406 15.266 -5.773 1 94.75 201 LEU A CA 1
ATOM 1574 C C . LEU A 1 201 ? -19.641 16.094 -4.508 1 94.75 201 LEU A C 1
ATOM 1576 O O . LEU A 1 201 ? -18.984 17.094 -4.281 1 94.75 201 LEU A O 1
ATOM 1580 N N . TRP A 1 202 ? -20.594 15.688 -3.762 1 97.12 202 TRP A N 1
ATOM 1581 C CA . TRP A 1 202 ? -20.891 16.266 -2.453 1 97.12 202 TRP A CA 1
ATOM 1582 C C . TRP A 1 202 ? -20.766 15.211 -1.355 1 97.12 202 TRP A C 1
ATOM 1584 O O . TRP A 1 202 ? -20.688 14.016 -1.642 1 97.12 202 TRP A O 1
ATOM 1594 N N . GLY A 1 203 ? -20.672 15.625 -0.146 1 97.44 203 GLY A N 1
ATOM 1595 C CA . GLY A 1 203 ? -20.531 14.648 0.927 1 97.44 203 GLY A CA 1
ATOM 1596 C C . GLY A 1 203 ? -20.531 15.281 2.307 1 97.44 203 GLY A C 1
ATOM 1597 O O . GLY A 1 203 ? -20.719 16.5 2.441 1 97.44 203 GLY A O 1
ATOM 1598 N N . VAL A 1 204 ? -20.469 14.438 3.285 1 98.75 204 VAL A N 1
ATOM 1599 C CA . VAL A 1 204 ? -20.391 14.828 4.688 1 98.75 204 VAL A CA 1
ATOM 1600 C C . VAL A 1 204 ? -19.203 14.164 5.355 1 98.75 204 VAL A C 1
ATOM 1602 O O . VAL A 1 204 ? -18.984 12.953 5.203 1 98.75 204 VAL A O 1
ATOM 1605 N N . GLY A 1 205 ? -18.375 14.977 5.949 1 98.75 205 GLY A N 1
ATOM 1606 C CA . GLY A 1 205 ? -17.234 14.484 6.719 1 98.75 205 GLY A CA 1
ATOM 1607 C C . GLY A 1 205 ? -17.406 14.664 8.219 1 98.75 205 GLY A C 1
ATOM 1608 O O . GLY A 1 205 ? -17.953 15.68 8.664 1 98.75 205 GLY A O 1
ATOM 1609 N N . VAL A 1 206 ? -17.016 13.703 9 1 98.88 206 VAL A N 1
ATOM 1610 C CA . VAL A 1 206 ? -17.094 13.766 10.453 1 98.88 206 VAL A CA 1
ATOM 1611 C C . VAL A 1 206 ? -15.766 13.352 11.07 1 98.88 206 VAL A C 1
ATOM 1613 O O . VAL A 1 206 ? -15.102 12.445 10.562 1 98.88 206 VAL A O 1
ATOM 1616 N N . PRO A 1 207 ? -15.367 14.031 12.141 1 98.81 207 PRO A N 1
ATOM 1617 C CA . PRO A 1 207 ? -14.141 13.617 12.82 1 98.81 207 PRO A CA 1
ATOM 1618 C C . PRO A 1 207 ? -14.328 12.359 13.664 1 98.81 207 PRO A C 1
ATOM 1620 O O . PRO A 1 207 ? -15.445 12.047 14.078 1 98.81 207 PRO A O 1
ATOM 1623 N N . VAL A 1 208 ? -13.328 11.609 13.773 1 98.25 208 VAL A N 1
ATOM 1624 C CA . VAL A 1 208 ? -13.242 10.469 14.672 1 98.25 208 VAL A CA 1
ATOM 1625 C C . VAL A 1 208 ? -12.195 10.742 15.75 1 98.25 208 VAL A C 1
ATOM 1627 O O . VAL A 1 208 ? -11.07 11.133 15.445 1 98.25 208 VAL A O 1
ATOM 1630 N N . HIS A 1 209 ? -12.57 10.492 17.016 1 96.81 209 HIS A N 1
ATOM 1631 C CA . HIS A 1 209 ? -11.672 10.82 18.125 1 96.81 209 HIS A CA 1
ATOM 1632 C C . HIS A 1 209 ? -11.195 9.555 18.828 1 96.81 209 HIS A C 1
ATOM 1634 O O . HIS A 1 209 ? -11.914 8.555 18.891 1 96.81 209 HIS A O 1
ATOM 1640 N N . ASN A 1 210 ? -9.953 9.648 19.281 1 94 210 ASN A N 1
ATOM 1641 C CA . ASN A 1 210 ? -9.438 8.648 20.219 1 94 210 ASN A CA 1
ATOM 1642 C C . ASN A 1 210 ? -10.102 8.773 21.578 1 94 210 ASN A C 1
ATOM 1644 O O . ASN A 1 210 ? -10.75 9.781 21.875 1 94 210 ASN A O 1
ATOM 1648 N N . PRO A 1 211 ? -9.867 7.734 22.375 1 90.56 211 PRO A N 1
ATOM 1649 C CA . PRO A 1 211 ? -10.461 7.777 23.719 1 90.56 211 PRO A CA 1
ATOM 1650 C C . PRO A 1 211 ? -9.961 8.961 24.547 1 90.56 211 PRO A C 1
ATOM 1652 O O . PRO A 1 211 ? -10.68 9.461 25.406 1 90.56 211 PRO A O 1
ATOM 1655 N N . ASP A 1 212 ? -8.82 9.414 24.266 1 90.62 212 ASP A N 1
ATOM 1656 C CA . ASP A 1 212 ? -8.25 10.523 25.031 1 90.62 212 ASP A CA 1
ATOM 1657 C C . ASP A 1 212 ? -8.781 11.867 24.531 1 90.62 212 ASP A C 1
ATOM 1659 O O . ASP A 1 212 ? -8.453 12.914 25.094 1 90.62 212 ASP A O 1
ATOM 1663 N N . GLY A 1 213 ? -9.562 11.859 23.453 1 91.69 213 GLY A N 1
ATOM 1664 C CA . GLY A 1 213 ? -10.188 13.078 22.969 1 91.69 213 GLY A CA 1
ATOM 1665 C C . GLY A 1 213 ? -9.508 13.656 21.75 1 91.69 213 GLY A C 1
ATOM 1666 O O . GLY A 1 213 ? -10.07 14.516 21.062 1 91.69 213 GLY A O 1
ATOM 1667 N N . ASP A 1 214 ? -8.305 13.203 21.484 1 94.44 214 ASP A N 1
ATOM 1668 C CA . ASP A 1 214 ? -7.582 13.695 20.328 1 94.44 214 ASP A CA 1
ATOM 1669 C C . ASP A 1 214 ? -8.203 13.172 19.031 1 94.44 214 ASP A C 1
ATOM 1671 O O . ASP A 1 214 ? -8.742 12.062 19 1 94.44 214 ASP A O 1
ATOM 1675 N N . VAL A 1 215 ? -8.125 14.016 18.016 1 97.12 215 VAL A N 1
ATOM 1676 C CA . VAL A 1 215 ? -8.664 13.578 16.719 1 97.12 215 VAL A CA 1
ATOM 1677 C C . VAL A 1 215 ? -7.793 12.461 16.156 1 97.12 215 VAL A C 1
ATOM 1679 O O . VAL A 1 215 ? -6.566 12.594 16.094 1 97.12 215 VAL A O 1
ATOM 1682 N N . ALA A 1 216 ? -8.414 11.383 15.789 1 96.62 216 ALA A N 1
ATOM 1683 C CA . ALA A 1 216 ? -7.73 10.211 15.25 1 96.62 216 ALA A CA 1
ATOM 1684 C C . ALA A 1 216 ? -7.82 10.172 13.727 1 96.62 216 ALA A C 1
ATOM 1686 O O . ALA A 1 216 ? -6.973 9.57 13.062 1 96.62 216 ALA A O 1
ATOM 1687 N N . GLY A 1 217 ? -8.805 10.766 13.164 1 98.25 217 GLY A N 1
ATOM 1688 C CA . GLY A 1 217 ? -9.047 10.789 11.734 1 98.25 217 GLY A CA 1
ATOM 1689 C C . GLY A 1 217 ? -10.359 11.438 11.359 1 98.25 217 GLY A C 1
ATOM 1690 O O . GLY A 1 217 ? -10.969 12.133 12.172 1 98.25 217 GLY A O 1
ATOM 1691 N N . GLY A 1 218 ? -10.688 11.312 10.102 1 98.62 218 GLY A N 1
ATOM 1692 C CA . GLY A 1 218 ? -11.945 11.797 9.562 1 98.62 218 GLY A CA 1
ATOM 1693 C C . GLY A 1 218 ? -12.594 10.82 8.594 1 98.62 218 GLY A C 1
ATOM 1694 O O . GLY A 1 218 ? -11.906 10.164 7.812 1 98.62 218 GLY A O 1
ATOM 1695 N N . LEU A 1 219 ? -13.875 10.742 8.711 1 98.5 219 LEU A N 1
ATOM 1696 C CA . LEU A 1 219 ? -14.688 9.906 7.836 1 98.5 219 LEU A CA 1
ATOM 1697 C C . LEU A 1 219 ? -15.484 10.766 6.855 1 98.5 219 LEU A C 1
ATOM 1699 O O . LEU A 1 219 ? -15.992 11.828 7.223 1 98.5 219 LEU A O 1
ATOM 1703 N N . ILE A 1 220 ? -15.656 10.289 5.645 1 97.94 220 ILE A N 1
ATOM 1704 C CA . ILE A 1 220 ? -16.469 11.023 4.684 1 97.94 220 ILE A CA 1
ATOM 1705 C C . ILE A 1 220 ? -17.344 10.055 3.9 1 97.94 220 ILE A C 1
ATOM 1707 O O . ILE A 1 220 ? -16.922 8.961 3.547 1 97.94 220 ILE A O 1
ATOM 1711 N N . VAL A 1 221 ? -18.547 10.422 3.727 1 97.69 221 VAL A N 1
ATOM 1712 C CA . VAL A 1 221 ? -19.469 9.82 2.754 1 97.69 221 VAL A CA 1
ATOM 1713 C C . VAL A 1 221 ? -19.688 10.789 1.593 1 97.69 221 VAL A C 1
ATOM 1715 O O . VAL A 1 221 ? -20.016 11.961 1.804 1 97.69 221 VAL A O 1
ATOM 1718 N N . ALA A 1 222 ? -19.438 10.336 0.404 1 96.44 222 ALA A N 1
ATOM 1719 C CA . ALA A 1 222 ? -19.578 11.211 -0.754 1 96.44 222 ALA A CA 1
ATOM 1720 C C . ALA A 1 222 ? -20.344 10.531 -1.877 1 96.44 222 ALA A C 1
ATOM 1722 O O . ALA A 1 222 ? -20.312 9.312 -2.02 1 96.44 222 ALA A O 1
ATOM 1723 N N . GLY A 1 223 ? -21.031 11.289 -2.627 1 95.25 223 GLY A N 1
ATOM 1724 C CA . GLY A 1 223 ? -21.781 10.836 -3.783 1 95.25 223 GLY A CA 1
ATOM 1725 C C . GLY A 1 223 ? -22.109 11.945 -4.758 1 95.25 223 GLY A C 1
ATOM 1726 O O . GLY A 1 223 ? -21.797 13.109 -4.508 1 95.25 223 GLY A O 1
ATOM 1727 N N . PRO A 1 224 ? -22.641 11.586 -5.867 1 95.06 224 PRO A N 1
ATOM 1728 C CA . PRO A 1 224 ? -23 12.602 -6.855 1 95.06 224 PRO A CA 1
ATOM 1729 C C . PRO A 1 224 ? -24.047 13.594 -6.324 1 95.06 224 PRO A C 1
ATOM 1731 O O . PRO A 1 224 ? -24.875 13.234 -5.488 1 95.06 224 PRO A O 1
ATOM 1734 N N . THR A 1 225 ? -24.031 14.75 -6.879 1 94.44 225 THR A N 1
ATOM 1735 C CA . THR A 1 225 ? -24.859 15.859 -6.406 1 94.44 225 THR A CA 1
ATOM 1736 C C . THR A 1 225 ? -26.344 15.508 -6.492 1 94.44 225 THR A C 1
ATOM 1738 O O . THR A 1 225 ? -27.141 15.945 -5.66 1 94.44 225 THR A O 1
ATOM 1741 N N . HIS A 1 226 ? -26.75 14.734 -7.406 1 94.19 226 HIS A N 1
ATOM 1742 C CA . HIS A 1 226 ? -28.156 14.461 -7.617 1 94.19 226 HIS A CA 1
ATOM 1743 C C . HIS A 1 226 ? -28.703 13.508 -6.559 1 94.19 226 HIS A C 1
ATOM 1745 O O . HIS A 1 226 ? -29.922 13.406 -6.371 1 94.19 226 HIS A O 1
ATOM 1751 N N . ARG A 1 227 ? -27.797 12.844 -5.848 1 94 227 ARG A N 1
ATOM 1752 C CA . ARG A 1 227 ? -28.234 11.984 -4.754 1 94 227 ARG A CA 1
ATOM 1753 C C . ARG A 1 227 ? -28.016 12.664 -3.406 1 94 227 ARG A C 1
ATOM 1755 O O . ARG A 1 227 ? -28.641 12.289 -2.414 1 94 227 ARG A O 1
ATOM 1762 N N . MET A 1 228 ? -27.078 13.57 -3.373 1 95.44 228 MET A N 1
ATOM 1763 C CA . MET A 1 228 ? -26.75 14.312 -2.158 1 95.44 228 MET A CA 1
ATOM 1764 C C . MET A 1 228 ? -27.562 15.602 -2.064 1 95.44 228 MET A C 1
ATOM 1766 O O . MET A 1 228 ? -27.016 16.703 -2.199 1 95.44 228 MET A O 1
ATOM 1770 N N . ARG A 1 229 ? -28.766 15.422 -1.746 1 93.81 229 ARG A N 1
ATOM 1771 C CA . ARG A 1 229 ? -29.656 16.578 -1.735 1 93.81 229 ARG A CA 1
ATOM 1772 C C . ARG A 1 229 ? -30.812 16.359 -0.757 1 93.81 229 ARG A C 1
ATOM 1774 O O . ARG A 1 229 ? -31.031 15.258 -0.27 1 93.81 229 ARG A O 1
ATOM 1781 N N . GLY A 1 230 ? -31.453 17.5 -0.495 1 95.75 230 GLY A N 1
ATOM 1782 C CA . GLY A 1 230 ? -32.625 17.453 0.354 1 95.75 230 GLY A CA 1
ATOM 1783 C C . GLY A 1 230 ? -32.312 17.203 1.814 1 95.75 230 GLY A C 1
ATOM 1784 O O . GLY A 1 230 ? -31.188 17.453 2.26 1 95.75 230 GLY A O 1
ATOM 1785 N N . ASP A 1 231 ? -33.375 16.766 2.57 1 96.44 231 ASP A N 1
ATOM 1786 C CA . ASP A 1 231 ? -33.25 16.578 4.012 1 96.44 231 ASP A CA 1
ATOM 1787 C C . ASP A 1 231 ? -32.25 15.445 4.328 1 96.44 231 ASP A C 1
ATOM 1789 O O . ASP A 1 231 ? -31.578 15.484 5.355 1 96.44 231 ASP A O 1
ATOM 1793 N N . TRP A 1 232 ? -32.281 14.586 3.404 1 96.25 232 TRP A N 1
ATOM 1794 C CA . TRP A 1 232 ? -31.359 13.461 3.6 1 96.25 232 TRP A CA 1
ATOM 1795 C C . TRP A 1 232 ? -29.906 13.945 3.695 1 96.25 232 TRP A C 1
ATOM 1797 O O . TRP A 1 232 ? -29.203 13.602 4.645 1 96.25 232 TRP A O 1
ATOM 1807 N N . PHE A 1 233 ? -29.516 14.773 2.787 1 97.44 233 PHE A N 1
ATOM 1808 C CA . PHE A 1 233 ? -28.141 15.266 2.73 1 97.44 233 PHE A CA 1
ATOM 1809 C C . PHE A 1 233 ? -27.906 16.328 3.793 1 97.44 233 PHE A C 1
ATOM 1811 O O . PHE A 1 233 ? -26.859 16.328 4.453 1 97.44 233 PHE A O 1
ATOM 1818 N N . GLU A 1 234 ? -28.812 17.141 4.074 1 96.44 234 GLU A N 1
ATOM 1819 C CA . GLU A 1 234 ? -28.625 18.328 4.898 1 96.44 234 GLU A CA 1
ATOM 1820 C C . GLU A 1 234 ? -28.734 18 6.383 1 96.44 234 GLU A C 1
ATOM 1822 O O . GLU A 1 234 ? -28.141 18.672 7.227 1 96.44 234 GLU A O 1
ATOM 1827 N N . ASP A 1 235 ? -29.516 16.922 6.691 1 96.44 235 ASP A N 1
ATOM 1828 C CA . ASP A 1 235 ? -29.797 16.688 8.102 1 96.44 235 ASP A CA 1
ATOM 1829 C C . ASP A 1 235 ? -29.609 15.219 8.461 1 96.44 235 ASP A C 1
ATOM 1831 O O . ASP A 1 235 ? -28.875 14.898 9.406 1 96.44 235 ASP A O 1
ATOM 1835 N N . GLU A 1 236 ? -30.156 14.359 7.707 1 98.06 236 GLU A N 1
ATOM 1836 C CA . GLU A 1 236 ? -30.219 12.953 8.094 1 98.06 236 GLU A CA 1
ATOM 1837 C C . GLU A 1 236 ? -28.844 12.297 8.023 1 98.06 236 GLU A C 1
ATOM 1839 O O . GLU A 1 236 ? -28.453 11.586 8.945 1 98.06 236 GLU A O 1
ATOM 1844 N N . LEU A 1 237 ? -28.141 12.523 6.961 1 98.5 237 LEU A N 1
ATOM 1845 C CA . LEU A 1 237 ? -26.828 11.898 6.758 1 98.5 237 LEU A CA 1
ATOM 1846 C C . LEU A 1 237 ? -25.828 12.359 7.82 1 98.5 237 LEU A C 1
ATOM 1848 O O . LEU A 1 237 ? -25.156 11.539 8.438 1 98.5 237 LEU A O 1
ATOM 1852 N N . PRO A 1 238 ? -25.766 13.656 8.086 1 98.62 238 PRO A N 1
ATOM 1853 C CA . PRO A 1 238 ? -24.859 14.102 9.148 1 98.62 238 PRO A CA 1
ATOM 1854 C C . PRO A 1 238 ? -25.188 13.469 10.5 1 98.62 238 PRO A C 1
ATOM 1856 O O . PRO A 1 238 ? -24.281 13.023 11.211 1 98.62 238 PRO A O 1
ATOM 1859 N N . GLU A 1 239 ? -26.453 13.43 10.836 1 98.31 239 GLU A N 1
ATOM 1860 C CA . GLU A 1 239 ? -26.844 12.867 12.125 1 98.31 239 GLU A CA 1
ATOM 1861 C C . GLU A 1 239 ? -26.547 11.367 12.188 1 98.31 239 GLU A C 1
ATOM 1863 O O . GLU A 1 239 ? -26.109 10.859 13.219 1 98.31 239 GLU A O 1
ATOM 1868 N N . TYR A 1 240 ? -26.844 10.766 11.102 1 98.62 240 TYR A N 1
ATOM 1869 C CA . TYR A 1 240 ? -26.531 9.344 11.008 1 98.62 240 TYR A CA 1
ATOM 1870 C C . TYR A 1 240 ? -25.031 9.102 11.211 1 98.62 240 TYR A C 1
ATOM 1872 O O . TYR A 1 240 ? -24.641 8.242 12.016 1 98.62 240 TYR A O 1
ATOM 1880 N N . LEU A 1 241 ? -24.172 9.859 10.555 1 98.81 241 LEU A N 1
ATOM 1881 C CA . LEU A 1 241 ? -22.719 9.68 10.633 1 98.81 241 LEU A CA 1
ATOM 1882 C C . LEU A 1 241 ? -22.219 9.992 12.031 1 98.81 241 LEU A C 1
ATOM 1884 O O . LEU A 1 241 ? -21.375 9.266 12.57 1 98.81 241 LEU A O 1
ATOM 1888 N N . LYS A 1 242 ? -22.688 11.031 12.602 1 98.38 242 LYS A N 1
ATOM 1889 C CA . LYS A 1 242 ? -22.297 11.367 13.969 1 98.38 242 LYS A CA 1
ATOM 1890 C C . LYS A 1 242 ? -22.641 10.242 14.938 1 98.38 242 LYS A C 1
ATOM 1892 O O . LYS A 1 242 ? -21.859 9.906 15.82 1 98.38 242 LYS A O 1
ATOM 1897 N N . GLY A 1 243 ? -23.859 9.68 14.719 1 98.19 243 GLY A N 1
ATOM 1898 C CA . GLY A 1 243 ? -24.281 8.57 15.555 1 98.19 243 GLY A CA 1
ATOM 1899 C C . GLY A 1 243 ? -23.391 7.348 15.43 1 98.19 243 GLY A C 1
ATOM 1900 O O . GLY A 1 243 ? -22.953 6.789 16.438 1 98.19 243 GLY A O 1
ATOM 1901 N N . VAL A 1 244 ? -23.109 6.961 14.234 1 98.12 244 VAL A N 1
ATOM 1902 C CA . VAL A 1 244 ? -22.297 5.781 13.969 1 98.12 244 VAL A CA 1
ATOM 1903 C C . VAL A 1 244 ? -20.875 5.992 14.508 1 98.12 244 VAL A C 1
ATOM 1905 O O . VAL A 1 244 ? -20.297 5.082 15.109 1 98.12 244 VAL A O 1
ATOM 1908 N N . VAL A 1 245 ? -20.328 7.172 14.305 1 97.38 245 VAL A N 1
ATOM 1909 C CA . VAL A 1 245 ? -18.969 7.477 14.75 1 97.38 245 VAL A CA 1
ATOM 1910 C C . VAL A 1 245 ? -18.906 7.484 16.281 1 97.38 245 VAL A C 1
ATOM 1912 O O . VAL A 1 245 ? -17.938 7.004 16.875 1 97.38 245 VAL A O 1
ATOM 1915 N N . LYS A 1 246 ? -19.938 8.039 16.875 1 96.31 246 LYS A N 1
ATOM 1916 C CA . LYS A 1 246 ? -20 8.039 18.344 1 96.31 246 LYS A CA 1
ATOM 1917 C C . LYS A 1 246 ? -20 6.609 18.891 1 96.31 246 LYS A C 1
ATOM 1919 O O . LYS A 1 246 ? -19.328 6.324 19.875 1 96.31 246 LYS A O 1
ATOM 1924 N N . GLU A 1 247 ? -20.766 5.805 18.281 1 96.44 247 GLU A N 1
ATOM 1925 C CA . GLU A 1 247 ? -20.781 4.398 18.672 1 96.44 247 GLU A CA 1
ATOM 1926 C C . GLU A 1 247 ? -19.391 3.766 18.5 1 96.44 247 GLU A C 1
ATOM 1928 O O . GLU A 1 247 ? -18.938 3.018 19.359 1 96.44 247 GLU A O 1
ATOM 1933 N N . PHE A 1 248 ? -18.75 4.078 17.469 1 96.69 248 PHE A N 1
ATOM 1934 C CA . PHE A 1 248 ? -17.406 3.576 17.188 1 96.69 248 PHE A CA 1
ATOM 1935 C C . PHE A 1 248 ? -16.422 4.043 18.266 1 96.69 248 PHE A C 1
ATOM 1937 O O . PHE A 1 248 ? -15.633 3.25 18.781 1 96.69 248 PHE A O 1
ATOM 1944 N N . GLU A 1 249 ? -16.469 5.258 18.562 1 96.06 249 GLU A N 1
ATOM 1945 C CA . GLU A 1 249 ? -15.578 5.844 19.562 1 96.06 249 GLU A CA 1
ATOM 1946 C C . GLU A 1 249 ? -15.789 5.199 20.922 1 96.06 249 GLU A C 1
ATOM 1948 O O . GLU A 1 249 ? -14.82 4.953 21.656 1 96.06 249 GLU A O 1
ATOM 1953 N N . LEU A 1 250 ? -17.016 4.914 21.25 1 93.31 250 LEU A N 1
ATOM 1954 C CA . LEU A 1 250 ? -17.328 4.27 22.516 1 93.31 250 LEU A CA 1
ATOM 1955 C C . LEU A 1 250 ? -16.75 2.857 22.562 1 93.31 250 LEU A C 1
ATOM 1957 O O . LEU A 1 250 ? -16.234 2.43 23.609 1 93.31 250 LEU A O 1
ATOM 1961 N N . ASN A 1 251 ? -16.812 2.174 21.469 1 91.19 251 ASN A N 1
ATOM 1962 C CA . ASN A 1 251 ? -16.297 0.812 21.391 1 91.19 251 ASN A CA 1
ATOM 1963 C C . ASN A 1 251 ? -14.766 0.789 21.484 1 91.19 251 ASN A C 1
ATOM 1965 O O . ASN A 1 251 ? -14.18 -0.188 21.953 1 91.19 251 ASN A O 1
ATOM 1969 N N . MET A 1 252 ? -14.148 1.783 20.953 1 88.69 252 MET A N 1
ATOM 1970 C CA . MET A 1 252 ? -12.695 1.882 21.047 1 88.69 252 MET A CA 1
ATOM 1971 C C . MET A 1 252 ? -12.242 2.035 22.5 1 88.69 252 MET A C 1
ATOM 1973 O O . MET A 1 252 ? -11.172 1.568 22.859 1 88.69 252 MET A O 1
ATOM 1977 N N . SER A 1 253 ? -12.969 2.684 23.266 1 82.94 253 SER A N 1
ATOM 1978 C CA . SER A 1 253 ? -12.641 2.943 24.672 1 82.94 253 SER A CA 1
ATOM 1979 C C . SER A 1 253 ? -12.766 1.678 25.516 1 82.94 253 SER A C 1
ATOM 1981 O O . SER A 1 253 ? -12.078 1.524 26.516 1 82.94 253 SER A O 1
ATOM 1983 N N . TYR A 1 254 ? -13.656 0.753 25.094 1 76.19 254 TYR A N 1
ATOM 1984 C CA . TYR A 1 254 ? -13.898 -0.448 25.875 1 76.19 254 TYR A CA 1
ATOM 1985 C C . TYR A 1 254 ? -13.039 -1.608 25.391 1 76.19 254 TYR A C 1
ATOM 1987 O O . TYR A 1 254 ? -12.945 -2.646 26.047 1 76.19 254 TYR A O 1
ATOM 1995 N N . SER A 1 255 ? -12.344 -1.533 24.344 1 65.19 255 SER A N 1
ATOM 1996 C CA . SER A 1 255 ? -11.531 -2.635 23.844 1 65.19 255 SER A CA 1
ATOM 1997 C C . SER A 1 255 ? -10.086 -2.512 24.297 1 65.19 255 SER A C 1
ATOM 1999 O O . SER A 1 255 ? -9.586 -1.403 24.516 1 65.19 255 SER A O 1
ATOM 2001 N N . MET B 1 1 ? 45.219 -7.926 1.932 1 27.48 1 MET B N 1
ATOM 2002 C CA . MET B 1 1 ? 44.219 -7.008 2.453 1 27.48 1 MET B CA 1
ATOM 2003 C C . MET B 1 1 ? 42.969 -6.992 1.562 1 27.48 1 MET B C 1
ATOM 2005 O O . MET B 1 1 ? 43.031 -6.57 0.407 1 27.48 1 MET B O 1
ATOM 2009 N N . ASN B 1 2 ? 42.031 -8.055 1.418 1 26.44 2 ASN B N 1
ATOM 2010 C CA . ASN B 1 2 ? 41.094 -8.5 0.403 1 26.44 2 ASN B CA 1
ATOM 2011 C C . ASN B 1 2 ? 39.938 -7.508 0.236 1 26.44 2 ASN B C 1
ATOM 2013 O O . ASN B 1 2 ? 39.125 -7.34 1.142 1 26.44 2 ASN B O 1
ATOM 2017 N N . ALA B 1 3 ? 40.156 -6.367 -0.462 1 36.03 3 ALA B N 1
ATOM 2018 C CA . ALA B 1 3 ? 39.219 -5.301 -0.751 1 36.03 3 ALA B CA 1
ATOM 2019 C C . ALA B 1 3 ? 37.812 -5.875 -1.074 1 36.03 3 ALA B C 1
ATOM 2021 O O . ALA B 1 3 ? 37.688 -6.754 -1.93 1 36.03 3 ALA B O 1
ATOM 2022 N N . ARG B 1 4 ? 36.938 -5.98 -0.236 1 39.34 4 ARG B N 1
ATOM 2023 C CA . ARG B 1 4 ? 35.594 -6.438 -0.533 1 39.34 4 ARG B CA 1
ATOM 2024 C C . ARG B 1 4 ? 35.125 -5.91 -1.884 1 39.34 4 ARG B C 1
ATOM 2026 O O . ARG B 1 4 ? 35.25 -4.719 -2.172 1 39.34 4 ARG B O 1
ATOM 2033 N N . PRO B 1 5 ? 34.812 -6.594 -2.916 1 44.81 5 PRO B N 1
ATOM 2034 C CA . PRO B 1 5 ? 34.469 -6.105 -4.246 1 44.81 5 PRO B CA 1
ATOM 2035 C C . PRO B 1 5 ? 33.438 -4.973 -4.195 1 44.81 5 PRO B C 1
ATOM 2037 O O . PRO B 1 5 ? 32.531 -4.984 -3.35 1 44.81 5 PRO B O 1
ATOM 2040 N N . THR B 1 6 ? 33.688 -3.711 -4.504 1 53.88 6 THR B N 1
ATOM 2041 C CA . THR B 1 6 ? 32.781 -2.559 -4.527 1 53.88 6 THR B CA 1
ATOM 2042 C C . THR B 1 6 ? 31.516 -2.881 -5.297 1 53.88 6 THR B C 1
ATOM 2044 O O . THR B 1 6 ? 31.562 -3.201 -6.488 1 53.88 6 THR B O 1
ATOM 2047 N N . ASP B 1 7 ? 30.469 -3.65 -4.895 1 68.44 7 ASP B N 1
ATOM 2048 C CA . ASP B 1 7 ? 29.266 -4.152 -5.551 1 68.44 7 ASP B CA 1
ATOM 2049 C C . ASP B 1 7 ? 28.594 -3.057 -6.375 1 68.44 7 ASP B C 1
ATOM 2051 O O . ASP B 1 7 ? 27.547 -3.287 -6.992 1 68.44 7 ASP B O 1
ATOM 2055 N N . GLY B 1 8 ? 29.344 -1.986 -6.66 1 89.31 8 GLY B N 1
ATOM 2056 C CA . GLY B 1 8 ? 28.859 -0.921 -7.531 1 89.31 8 GLY B CA 1
ATOM 2057 C C . GLY B 1 8 ? 27.703 -0.145 -6.941 1 89.31 8 GLY B C 1
ATOM 2058 O O . GLY B 1 8 ? 27 0.566 -7.66 1 89.31 8 GLY B O 1
ATOM 2059 N N . THR B 1 9 ? 27.562 -0.354 -5.531 1 93.56 9 THR B N 1
ATOM 2060 C CA . THR B 1 9 ? 26.438 0.303 -4.859 1 93.56 9 THR B CA 1
ATOM 2061 C C . THR B 1 9 ? 26.906 1.6 -4.195 1 93.56 9 THR B C 1
ATOM 2063 O O . THR B 1 9 ? 28.094 1.912 -4.184 1 93.56 9 THR B O 1
ATOM 2066 N N . VAL B 1 10 ? 25.922 2.381 -3.758 1 96.25 10 VAL B N 1
ATOM 2067 C CA . VAL B 1 10 ? 26.156 3.623 -3.035 1 96.25 10 VAL B CA 1
ATOM 2068 C C . VAL B 1 10 ? 26.125 3.363 -1.53 1 96.25 10 VAL B C 1
ATOM 2070 O O . VAL B 1 10 ? 25.078 2.969 -0.993 1 96.25 10 VAL B O 1
ATOM 2073 N N . LYS B 1 11 ? 27.203 3.6 -0.825 1 95.94 11 LYS B N 1
ATOM 2074 C CA . LYS B 1 11 ? 27.344 3.256 0.587 1 95.94 11 LYS B CA 1
ATOM 2075 C C . LYS B 1 11 ? 26.281 3.957 1.433 1 95.94 11 LYS B C 1
ATOM 2077 O O . LYS B 1 11 ? 25.703 3.35 2.33 1 95.94 11 LYS B O 1
ATOM 2082 N N . SER B 1 12 ? 26.125 5.242 1.222 1 96.62 12 SER B N 1
ATOM 2083 C CA . SER B 1 12 ? 25.141 5.977 1.994 1 96.62 12 SER B CA 1
ATOM 2084 C C . SER B 1 12 ? 23.734 5.41 1.769 1 96.62 12 SER B C 1
ATOM 2086 O O . SER B 1 12 ? 22.922 5.383 2.689 1 96.62 12 SER B O 1
ATOM 2088 N N . ASP B 1 13 ? 23.453 5.016 0.515 1 97.56 13 ASP B N 1
ATOM 2089 C CA . ASP B 1 13 ? 22.188 4.359 0.234 1 97.56 13 ASP B CA 1
ATOM 2090 C C . ASP B 1 13 ? 22.047 3.068 1.035 1 97.56 13 ASP B C 1
ATOM 2092 O O . ASP B 1 13 ? 20.969 2.768 1.549 1 97.56 13 ASP B O 1
ATOM 2096 N N . GLU B 1 14 ? 23.141 2.324 1.078 1 97.88 14 GLU B N 1
ATOM 2097 C CA . GLU B 1 14 ? 23.125 1.107 1.883 1 97.88 14 GLU B CA 1
ATOM 2098 C C . GLU B 1 14 ? 22.703 1.402 3.32 1 97.88 14 GLU B C 1
ATOM 2100 O O . GLU B 1 14 ? 21.828 0.723 3.873 1 97.88 14 GLU B O 1
ATOM 2105 N N . THR B 1 15 ? 23.312 2.418 3.906 1 98.31 15 THR B N 1
ATOM 2106 C CA . THR B 1 15 ? 23 2.82 5.273 1 98.31 15 THR B CA 1
ATOM 2107 C C . THR B 1 15 ? 21.547 3.23 5.395 1 98.31 15 THR B C 1
ATOM 2109 O O . THR B 1 15 ? 20.875 2.871 6.359 1 98.31 15 THR B O 1
ATOM 2112 N N . LEU B 1 16 ? 21.094 3.98 4.426 1 98.62 16 LEU B N 1
ATOM 2113 C CA . LEU B 1 16 ? 19.703 4.426 4.41 1 98.62 16 LEU B CA 1
ATOM 2114 C C . LEU B 1 16 ? 18.75 3.238 4.477 1 98.62 16 LEU B C 1
ATOM 2116 O O . LEU B 1 16 ? 17.812 3.23 5.281 1 98.62 16 LEU B O 1
ATOM 2120 N N . PHE B 1 17 ? 18.953 2.223 3.688 1 98.44 17 PHE B N 1
ATOM 2121 C CA . PHE B 1 17 ? 18.047 1.082 3.631 1 98.44 17 PHE B CA 1
ATOM 2122 C C . PHE B 1 17 ? 18.156 0.234 4.891 1 98.44 17 PHE B C 1
ATOM 2124 O O . PHE B 1 17 ? 17.172 -0.352 5.348 1 98.44 17 PHE B O 1
ATOM 2131 N N . GLU B 1 18 ? 19.344 0.171 5.477 1 98.44 18 GLU B N 1
ATOM 2132 C CA . GLU B 1 18 ? 19.5 -0.498 6.766 1 98.44 18 GLU B CA 1
ATOM 2133 C C . GLU B 1 18 ? 18.703 0.216 7.852 1 98.44 18 GLU B C 1
ATOM 2135 O O . GLU B 1 18 ? 18.094 -0.429 8.711 1 98.44 18 GLU B O 1
ATOM 2140 N N . ILE B 1 19 ? 18.703 1.527 7.812 1 98.75 19 ILE B N 1
ATOM 2141 C CA . ILE B 1 19 ? 17.938 2.334 8.758 1 98.75 19 ILE B CA 1
ATOM 2142 C C . ILE B 1 19 ? 16.438 2.061 8.578 1 98.75 19 ILE B C 1
ATOM 2144 O O . ILE B 1 19 ? 15.727 1.84 9.555 1 98.75 19 ILE B O 1
ATOM 2148 N N . LEU B 1 20 ? 15.938 2.068 7.34 1 98.69 20 LEU B N 1
ATOM 2149 C CA . LEU B 1 20 ? 14.531 1.766 7.066 1 98.69 20 LEU B CA 1
ATOM 2150 C C . LEU B 1 20 ? 14.172 0.369 7.562 1 98.69 20 LEU B C 1
ATOM 2152 O O . LEU B 1 20 ? 13.102 0.166 8.133 1 98.69 20 LEU B O 1
ATOM 2156 N N . GLY B 1 21 ? 15.102 -0.587 7.301 1 98.25 21 GLY B N 1
ATOM 2157 C CA . GLY B 1 21 ? 14.891 -1.936 7.805 1 98.25 21 GLY B CA 1
ATOM 2158 C C . GLY B 1 21 ? 14.781 -1.998 9.312 1 98.25 21 GLY B C 1
ATOM 2159 O O . GLY B 1 21 ? 13.914 -2.693 9.852 1 98.25 21 GLY B O 1
ATOM 2160 N N . ALA B 1 22 ? 15.633 -1.261 10.023 1 98.38 22 ALA B N 1
ATOM 2161 C CA . ALA B 1 22 ? 15.609 -1.214 11.484 1 98.38 22 ALA B CA 1
ATOM 2162 C C . ALA B 1 22 ? 14.297 -0.636 12 1 98.38 22 ALA B C 1
ATOM 2164 O O . ALA B 1 22 ? 13.711 -1.155 12.953 1 98.38 22 ALA B O 1
ATOM 2165 N N . LEU B 1 23 ? 13.812 0.431 11.375 1 98.5 23 LEU B N 1
ATOM 2166 C CA . LEU B 1 23 ? 12.547 1.042 11.766 1 98.5 23 LEU B CA 1
ATOM 2167 C C . LEU B 1 23 ? 11.398 0.063 11.586 1 98.5 23 LEU B C 1
ATOM 2169 O O . LEU B 1 23 ? 10.484 0.011 12.414 1 98.5 23 LEU B O 1
ATOM 2173 N N . ARG B 1 24 ? 11.43 -0.628 10.484 1 97.5 24 ARG B N 1
ATOM 2174 C CA . ARG B 1 24 ? 10.367 -1.596 10.219 1 97.5 24 ARG B CA 1
ATOM 2175 C C . ARG B 1 24 ? 10.383 -2.717 11.25 1 97.5 24 ARG B C 1
ATOM 2177 O O . ARG B 1 24 ? 9.336 -3.082 11.789 1 97.5 24 ARG B O 1
ATOM 2184 N N . GLU B 1 25 ? 11.508 -3.242 11.547 1 96.25 25 GLU B N 1
ATOM 2185 C CA . GLU B 1 25 ? 11.648 -4.371 12.461 1 96.25 25 GLU B CA 1
ATOM 2186 C C . GLU B 1 25 ? 11.219 -3.996 13.875 1 96.25 25 GLU B C 1
ATOM 2188 O O . GLU B 1 25 ? 10.633 -4.812 14.594 1 96.25 25 GLU B O 1
ATOM 2193 N N . ARG B 1 26 ? 11.438 -2.746 14.242 1 95.94 26 ARG B N 1
ATOM 2194 C CA . ARG B 1 26 ? 11.203 -2.318 15.625 1 95.94 26 ARG B CA 1
ATOM 2195 C C . ARG B 1 26 ? 9.883 -1.565 15.742 1 95.94 26 ARG B C 1
ATOM 2197 O O . ARG B 1 26 ? 9.516 -1.12 16.828 1 95.94 26 ARG B O 1
ATOM 2204 N N . ASP B 1 27 ? 9.188 -1.431 14.617 1 95.94 27 ASP B N 1
ATOM 2205 C CA . ASP B 1 27 ? 7.98 -0.606 14.594 1 95.94 27 ASP B CA 1
ATOM 2206 C C . ASP B 1 27 ? 8.273 0.808 15.094 1 95.94 27 ASP B C 1
ATOM 2208 O O . ASP B 1 27 ? 7.59 1.313 15.984 1 95.94 27 ASP B O 1
ATOM 2212 N N . GLY B 1 28 ? 9.359 1.389 14.633 1 97.69 28 GLY B N 1
ATOM 2213 C CA . GLY B 1 28 ? 9.828 2.705 15.031 1 97.69 28 GLY B CA 1
ATOM 2214 C C . GLY B 1 28 ? 11.078 2.652 15.898 1 97.69 28 GLY B C 1
ATOM 2215 O O . GLY B 1 28 ? 11.547 1.571 16.25 1 97.69 28 GLY B O 1
ATOM 2216 N N . GLY B 1 29 ? 11.688 3.814 16.031 1 97.69 29 GLY B N 1
ATOM 2217 C CA . GLY B 1 29 ? 12.891 3.854 16.859 1 97.69 29 GLY B CA 1
ATOM 2218 C C . GLY B 1 29 ? 13.422 5.258 17.078 1 97.69 29 GLY B C 1
ATOM 2219 O O . GLY B 1 29 ? 13.156 6.156 16.266 1 97.69 29 GLY B O 1
ATOM 2220 N N . ARG B 1 30 ? 14.164 5.402 18.234 1 98.31 30 ARG B N 1
ATOM 2221 C CA . ARG B 1 30 ? 14.914 6.629 18.484 1 98.31 30 ARG B CA 1
ATOM 2222 C C . ARG B 1 30 ? 16.281 6.594 17.797 1 98.31 30 ARG B C 1
ATOM 2224 O O . ARG B 1 30 ? 16.75 5.523 17.406 1 98.31 30 ARG B O 1
ATOM 2231 N N . VAL B 1 31 ? 16.812 7.727 17.672 1 98.25 31 VAL B N 1
ATOM 2232 C CA . VAL B 1 31 ? 18.094 7.871 16.984 1 98.25 31 VAL B CA 1
ATOM 2233 C C . VAL B 1 31 ? 19.125 6.91 17.594 1 98.25 31 VAL B C 1
ATOM 2235 O O . VAL B 1 31 ? 19.812 6.195 16.859 1 98.25 31 VAL B O 1
ATOM 2238 N N . THR B 1 32 ? 19.125 6.82 18.875 1 98.06 32 THR B N 1
ATOM 2239 C CA . THR B 1 32 ? 20.125 6.02 19.594 1 98.06 32 THR B CA 1
ATOM 2240 C C . THR B 1 32 ? 19.938 4.535 19.281 1 98.06 32 THR B C 1
ATOM 2242 O O . THR B 1 32 ? 20.891 3.832 18.984 1 98.06 32 THR B O 1
ATOM 2245 N N . THR B 1 33 ? 18.75 4.047 19.344 1 97.94 33 THR B N 1
ATOM 2246 C CA . THR B 1 33 ? 18.438 2.639 19.109 1 97.94 33 THR B CA 1
ATOM 2247 C C . THR B 1 33 ? 18.734 2.248 17.672 1 97.94 33 THR B C 1
ATOM 2249 O O . THR B 1 33 ? 19.312 1.185 17.406 1 97.94 33 THR B O 1
ATOM 2252 N N . VAL B 1 34 ? 18.422 3.1 16.719 1 98.5 34 VAL B N 1
ATOM 2253 C CA . VAL B 1 34 ? 18.656 2.826 15.312 1 98.5 34 VAL B CA 1
ATOM 2254 C C . VAL B 1 34 ? 20.156 2.826 15.031 1 98.5 34 VAL B C 1
ATOM 2256 O O . VAL B 1 34 ? 20.656 1.969 14.297 1 98.5 34 VAL B O 1
ATOM 2259 N N . ALA B 1 35 ? 20.844 3.781 15.625 1 98.69 35 ALA B N 1
ATOM 2260 C CA . ALA B 1 35 ? 22.281 3.863 15.453 1 98.69 35 ALA B CA 1
ATOM 2261 C C . ALA B 1 35 ? 22.969 2.582 15.922 1 98.69 35 ALA B C 1
ATOM 2263 O O . ALA B 1 35 ? 23.844 2.053 15.242 1 98.69 35 ALA B O 1
ATOM 2264 N N . GLU B 1 36 ? 22.578 2.092 17.062 1 98.31 36 GLU B N 1
ATOM 2265 C CA . GLU B 1 36 ? 23.141 0.867 17.641 1 98.31 36 GLU B CA 1
ATOM 2266 C C . GLU B 1 36 ? 22.844 -0.338 16.75 1 98.31 36 GLU B C 1
ATOM 2268 O O . GLU B 1 36 ? 23.719 -1.16 16.5 1 98.31 36 GLU B O 1
ATOM 2273 N N . GLU B 1 37 ? 21.688 -0.445 16.266 1 97.75 37 GLU B N 1
ATOM 2274 C CA . GLU B 1 37 ? 21.266 -1.588 15.469 1 97.75 37 GLU B CA 1
ATOM 2275 C C . GLU B 1 37 ? 21.984 -1.62 14.117 1 97.75 37 GLU B C 1
ATOM 2277 O O . GLU B 1 37 ? 22.375 -2.688 13.648 1 97.75 37 GLU B O 1
ATOM 2282 N N . VAL B 1 38 ? 22.109 -0.479 13.516 1 98.25 38 VAL B N 1
ATOM 2283 C CA . VAL B 1 38 ? 22.672 -0.39 12.172 1 98.25 38 VAL B CA 1
ATOM 2284 C C . VAL B 1 38 ? 24.203 -0.337 12.258 1 98.25 38 VAL B C 1
ATOM 2286 O O . VAL B 1 38 ? 24.891 -0.623 11.273 1 98.25 38 VAL B O 1
ATOM 2289 N N . GLY B 1 39 ? 24.75 0.03 13.359 1 98.31 39 GLY B N 1
ATOM 2290 C CA . GLY B 1 39 ? 26.188 0.101 13.547 1 98.31 39 GLY B CA 1
ATOM 2291 C C . GLY B 1 39 ? 26.812 1.347 12.938 1 98.31 39 GLY B C 1
ATOM 2292 O O . GLY B 1 39 ? 27.844 1.271 12.266 1 98.31 39 GLY B O 1
ATOM 2293 N N . VAL B 1 40 ? 26.172 2.527 13.062 1 98.5 40 VAL B N 1
ATOM 2294 C CA . VAL B 1 40 ? 26.672 3.816 12.594 1 98.5 40 VAL B CA 1
ATOM 2295 C C . VAL B 1 40 ? 26.531 4.859 13.695 1 98.5 40 VAL B C 1
ATOM 2297 O O . VAL B 1 40 ? 25.938 4.586 14.75 1 98.5 40 VAL B O 1
ATOM 2300 N N . SER B 1 41 ? 27.062 6.066 13.57 1 98.25 41 SER B N 1
ATOM 2301 C CA . SER B 1 41 ? 27 7.121 14.586 1 98.25 41 SER B CA 1
ATOM 2302 C C . SER B 1 41 ? 25.609 7.734 14.656 1 98.25 41 SER B C 1
ATOM 2304 O O . SER B 1 41 ? 24.844 7.684 13.68 1 98.25 41 SER B O 1
ATOM 2306 N N . LYS B 1 42 ? 25.312 8.273 15.812 1 98.06 42 LYS B N 1
ATOM 2307 C CA . LYS B 1 42 ? 24.047 9 15.977 1 98.06 42 LYS B CA 1
ATOM 2308 C C . LYS B 1 42 ? 23.938 10.133 14.961 1 98.06 42 LYS B C 1
ATOM 2310 O O . LYS B 1 42 ? 22.844 10.398 14.438 1 98.06 42 LYS B O 1
ATOM 2315 N N . SER B 1 43 ? 25.016 10.797 14.734 1 97.62 43 SER B N 1
ATOM 2316 C CA . SER B 1 43 ? 25.031 11.891 13.773 1 97.62 43 SER B CA 1
ATOM 2317 C C . SER B 1 43 ? 24.672 11.398 12.375 1 97.62 43 SER B C 1
ATOM 2319 O O . SER B 1 43 ? 23.953 12.078 11.641 1 97.62 43 SER B O 1
ATOM 2321 N N . THR B 1 44 ? 25.156 10.258 11.984 1 97.69 44 THR B N 1
ATOM 2322 C CA . THR B 1 44 ? 24.828 9.648 10.695 1 97.69 44 THR B CA 1
ATOM 2323 C C . THR B 1 44 ? 23.328 9.375 10.594 1 97.69 44 THR B C 1
ATOM 2325 O O . THR B 1 44 ? 22.703 9.711 9.586 1 97.69 44 THR B O 1
ATOM 2328 N N . VAL B 1 45 ? 22.781 8.781 11.625 1 98.5 45 VAL B N 1
ATOM 2329 C CA . VAL B 1 45 ? 21.359 8.492 11.641 1 98.5 45 VAL B CA 1
ATOM 2330 C C . VAL B 1 45 ? 20.562 9.789 11.539 1 98.5 45 VAL B C 1
ATOM 2332 O O . VAL B 1 45 ? 19.594 9.867 10.773 1 98.5 45 VAL B O 1
ATOM 2335 N N . HIS B 1 46 ? 21.016 10.773 12.266 1 97.88 46 HIS B N 1
ATOM 2336 C CA . HIS B 1 46 ? 20.312 12.055 12.25 1 97.88 46 HIS B CA 1
ATOM 2337 C C . HIS B 1 46 ? 20.25 12.625 10.836 1 97.88 46 HIS B C 1
ATOM 2339 O O . HIS B 1 46 ? 19.219 13.148 10.414 1 97.88 46 HIS B O 1
ATOM 2345 N N . ARG B 1 47 ? 21.328 12.578 10.164 1 98.25 47 ARG B N 1
ATOM 2346 C CA . ARG B 1 47 ? 21.359 13.141 8.82 1 98.25 47 ARG B CA 1
ATOM 2347 C C . ARG B 1 47 ? 20.484 12.352 7.863 1 98.25 47 ARG B C 1
ATOM 2349 O O . ARG B 1 47 ? 19.812 12.93 7.004 1 98.25 47 ARG B O 1
ATOM 2356 N N . HIS B 1 48 ? 20.531 11.047 7.965 1 98.56 48 HIS B N 1
ATOM 2357 C CA . HIS B 1 48 ? 19.641 10.227 7.156 1 98.56 48 HIS B CA 1
ATOM 2358 C C . HIS B 1 48 ? 18.172 10.508 7.496 1 98.56 48 HIS B C 1
ATOM 2360 O O . HIS B 1 48 ? 17.344 10.633 6.602 1 98.56 48 HIS B O 1
ATOM 2366 N N . PHE B 1 49 ? 17.859 10.609 8.781 1 98.44 49 PHE B N 1
ATOM 2367 C CA . PHE B 1 49 ? 16.5 10.93 9.203 1 98.44 49 PHE B CA 1
ATOM 2368 C C . PHE B 1 49 ? 16.062 12.281 8.656 1 98.44 49 PHE B C 1
ATOM 2370 O O . PHE B 1 49 ? 14.914 12.445 8.242 1 98.44 49 PHE B O 1
ATOM 2377 N N . ALA B 1 50 ? 16.984 13.219 8.734 1 97.94 50 ALA B N 1
ATOM 2378 C CA . ALA B 1 50 ? 16.656 14.531 8.195 1 97.94 50 ALA B CA 1
ATOM 2379 C C . ALA B 1 50 ? 16.281 14.438 6.719 1 97.94 50 ALA B C 1
ATOM 2381 O O . ALA B 1 50 ? 15.297 15.047 6.281 1 97.94 50 ALA B O 1
ATOM 2382 N N . THR B 1 51 ? 17.031 13.656 5.91 1 98.12 51 THR B N 1
ATOM 2383 C CA . THR B 1 51 ? 16.734 13.477 4.492 1 98.12 51 THR B CA 1
ATOM 2384 C C . THR B 1 51 ? 15.414 12.742 4.301 1 98.12 51 THR B C 1
ATOM 2386 O O . THR B 1 51 ? 14.594 13.133 3.469 1 98.12 51 THR B O 1
ATOM 2389 N N . LEU B 1 52 ? 15.219 11.688 5.082 1 98.56 52 LEU B N 1
ATOM 2390 C CA . LEU B 1 52 ? 14.016 10.867 4.988 1 98.56 52 LEU B CA 1
ATOM 2391 C C . LEU B 1 52 ? 12.773 11.688 5.34 1 98.56 52 LEU B C 1
ATOM 2393 O O . LEU B 1 52 ? 11.734 11.547 4.699 1 98.56 52 LEU B O 1
ATOM 2397 N N . ARG B 1 53 ? 12.852 12.508 6.332 1 97.44 53 ARG B N 1
ATOM 2398 C CA . ARG B 1 53 ? 11.742 13.375 6.711 1 97.44 53 ARG B CA 1
ATOM 2399 C C . ARG B 1 53 ? 11.453 14.406 5.621 1 97.44 53 ARG B C 1
ATOM 2401 O O . ARG B 1 53 ? 10.297 14.648 5.281 1 97.44 53 ARG B O 1
ATOM 2408 N N . LYS B 1 54 ? 12.531 14.984 5.164 1 96.81 54 LYS B N 1
ATOM 2409 C CA . LYS B 1 54 ? 12.391 15.977 4.102 1 96.81 54 LYS B CA 1
ATOM 2410 C C . LYS B 1 54 ? 11.625 15.406 2.914 1 96.81 54 LYS B C 1
ATOM 2412 O O . LYS B 1 54 ? 10.805 16.109 2.305 1 96.81 54 LYS B O 1
ATOM 2417 N N . HIS B 1 55 ? 11.836 14.148 2.617 1 97.31 55 HIS B N 1
ATOM 2418 C CA . HIS B 1 55 ? 11.219 13.531 1.45 1 97.31 55 HIS B CA 1
ATOM 2419 C C . HIS B 1 55 ? 9.969 12.75 1.839 1 97.31 55 HIS B C 1
ATOM 2421 O O . HIS B 1 55 ? 9.352 12.094 0.993 1 97.31 55 HIS B O 1
ATOM 2427 N N . GLY B 1 56 ? 9.578 12.719 3.113 1 97.56 56 GLY B N 1
ATOM 2428 C CA . GLY B 1 56 ? 8.273 12.266 3.57 1 97.56 56 GLY B CA 1
ATOM 2429 C C . GLY B 1 56 ? 8.234 10.773 3.857 1 97.56 56 GLY B C 1
ATOM 2430 O O . GLY B 1 56 ? 7.152 10.195 3.99 1 97.56 56 GLY B O 1
ATOM 2431 N N . PHE B 1 57 ? 9.375 10.062 4.027 1 98.5 57 PHE B N 1
ATOM 2432 C CA . PHE B 1 57 ? 9.367 8.609 4.152 1 98.5 57 PHE B CA 1
ATOM 2433 C C . PHE B 1 57 ? 9.453 8.188 5.617 1 98.5 57 PHE B C 1
ATOM 2435 O O . PHE B 1 57 ? 9.227 7.023 5.949 1 98.5 57 PHE B O 1
ATOM 2442 N N . VAL B 1 58 ? 9.773 9.188 6.465 1 98.5 58 VAL B N 1
ATOM 2443 C CA . VAL B 1 58 ? 9.766 8.969 7.91 1 98.5 58 VAL B CA 1
ATOM 2444 C C . VAL B 1 58 ? 9.07 10.133 8.609 1 98.5 58 VAL B C 1
ATOM 2446 O O . VAL B 1 58 ? 9.148 11.273 8.148 1 98.5 58 VAL B O 1
ATOM 2449 N N . VAL B 1 59 ? 8.383 9.859 9.648 1 98 59 VAL B N 1
ATOM 2450 C CA . VAL B 1 59 ? 7.773 10.883 10.492 1 98 59 VAL B CA 1
ATOM 2451 C C . VAL B 1 59 ? 8.352 10.797 11.906 1 98 59 VAL B C 1
ATOM 2453 O O . VAL B 1 59 ? 8.914 9.773 12.289 1 98 59 VAL B O 1
ATOM 2456 N N . LYS B 1 60 ? 8.266 11.836 12.539 1 97.25 60 LYS B N 1
ATOM 2457 C CA . LYS B 1 60 ? 8.789 11.93 13.898 1 97.25 60 LYS B CA 1
ATOM 2458 C C . LYS B 1 60 ? 7.684 12.281 14.891 1 97.25 60 LYS B C 1
ATOM 2460 O O . LYS B 1 60 ? 6.898 13.195 14.656 1 97.25 60 LYS B O 1
ATOM 2465 N N . ASP B 1 61 ? 7.516 11.531 15.906 1 92.94 61 ASP B N 1
ATOM 2466 C CA . ASP B 1 61 ? 6.664 11.805 17.047 1 92.94 61 ASP B CA 1
ATOM 2467 C C . ASP B 1 61 ? 7.48 11.875 18.344 1 92.94 61 ASP B C 1
ATOM 2469 O O . ASP B 1 61 ? 7.891 10.844 18.875 1 92.94 61 ASP B O 1
ATOM 2473 N N . GLY B 1 62 ? 7.59 13.117 18.828 1 93.94 62 GLY B N 1
ATOM 2474 C CA . GLY B 1 62 ? 8.547 13.281 19.906 1 93.94 62 GLY B CA 1
ATOM 2475 C C . GLY B 1 62 ? 9.961 12.914 19.516 1 93.94 62 GLY B C 1
ATOM 2476 O O . GLY B 1 62 ? 10.531 13.508 18.594 1 93.94 62 GLY B O 1
ATOM 2477 N N . SER B 1 63 ? 10.453 11.859 20.141 1 96.38 63 SER B N 1
ATOM 2478 C CA . SER B 1 63 ? 11.812 11.414 19.844 1 96.38 63 SER B CA 1
ATOM 2479 C C . SER B 1 63 ? 11.812 10.117 19.047 1 96.38 63 SER B C 1
ATOM 2481 O O . SER B 1 63 ? 12.875 9.547 18.781 1 96.38 63 SER B O 1
ATOM 2483 N N . THR B 1 64 ? 10.672 9.711 18.641 1 97.75 64 THR B N 1
ATOM 2484 C CA . THR B 1 64 ? 10.555 8.438 17.938 1 97.75 64 THR B CA 1
ATOM 2485 C C . THR B 1 64 ? 10.297 8.664 16.453 1 97.75 64 THR B C 1
ATOM 2487 O O . THR B 1 64 ? 9.477 9.5 16.078 1 97.75 64 THR B O 1
ATOM 2490 N N . TYR B 1 65 ? 11.055 7.949 15.68 1 98.44 65 TYR B N 1
ATOM 2491 C CA . TYR B 1 65 ? 10.883 7.961 14.234 1 98.44 65 TYR B CA 1
ATOM 2492 C C . TYR B 1 65 ? 10.18 6.699 13.758 1 98.44 65 TYR B C 1
ATOM 2494 O O . TYR B 1 65 ? 10.414 5.609 14.289 1 98.44 65 TYR B O 1
ATOM 2502 N N . GLU B 1 66 ? 9.273 6.824 12.75 1 98.44 66 GLU B N 1
ATOM 2503 C CA . GLU B 1 66 ? 8.547 5.703 12.172 1 98.44 66 GLU B CA 1
ATOM 2504 C C . GLU B 1 66 ? 8.445 5.84 10.656 1 98.44 66 GLU B C 1
ATOM 2506 O O . GLU B 1 66 ? 8.531 6.945 10.117 1 98.44 66 GLU B O 1
ATOM 2511 N N . LEU B 1 67 ? 8.336 4.688 9.992 1 98.62 67 LEU B N 1
ATOM 2512 C CA . LEU B 1 67 ? 8.031 4.73 8.562 1 98.62 67 LEU B CA 1
ATOM 2513 C C . LEU B 1 67 ? 6.723 5.473 8.312 1 98.62 67 LEU B C 1
ATOM 2515 O O . LEU B 1 67 ? 5.762 5.324 9.07 1 98.62 67 LEU B O 1
ATOM 2519 N N . SER B 1 68 ? 6.672 6.266 7.297 1 98.5 68 SER B N 1
ATOM 2520 C CA . SER B 1 68 ? 5.523 7.121 7.027 1 98.5 68 SER B CA 1
ATOM 2521 C C . SER B 1 68 ? 4.527 6.434 6.102 1 98.5 68 SER B C 1
ATOM 2523 O O . SER B 1 68 ? 4.855 5.434 5.457 1 98.5 68 SER B O 1
ATOM 2525 N N . LEU B 1 69 ? 3.354 6.98 5.973 1 98.25 69 LEU B N 1
ATOM 2526 C CA . LEU B 1 69 ? 2.297 6.504 5.086 1 98.25 69 LEU B CA 1
ATOM 2527 C C . LEU B 1 69 ? 2.611 6.844 3.633 1 98.25 69 LEU B C 1
ATOM 2529 O O . LEU B 1 69 ? 1.892 6.426 2.725 1 98.25 69 LEU B O 1
ATOM 2533 N N . LYS B 1 70 ? 3.705 7.535 3.406 1 98.06 70 LYS B N 1
ATOM 2534 C CA . LYS B 1 70 ? 4.152 7.738 2.031 1 98.06 70 LYS B CA 1
ATOM 2535 C C . LYS B 1 70 ? 4.43 6.402 1.342 1 98.06 70 LYS B C 1
ATOM 2537 O O . LYS B 1 70 ? 4.207 6.266 0.137 1 98.06 70 LYS B O 1
ATOM 2542 N N . PHE B 1 71 ? 4.879 5.395 2.113 1 98.5 71 PHE B N 1
ATOM 2543 C CA . PHE B 1 71 ? 5.059 4.062 1.549 1 98.5 71 PHE B CA 1
ATOM 2544 C C . PHE B 1 71 ? 3.73 3.498 1.06 1 98.5 71 PHE B C 1
ATOM 2546 O O . PHE B 1 71 ? 3.684 2.795 0.047 1 98.5 71 PHE B O 1
ATOM 2553 N N . LEU B 1 72 ? 2.68 3.752 1.785 1 98.06 72 LEU B N 1
ATOM 2554 C CA . LEU B 1 72 ? 1.35 3.316 1.375 1 98.06 72 LEU B CA 1
ATOM 2555 C C . LEU B 1 72 ? 0.937 3.988 0.069 1 98.06 72 LEU B C 1
ATOM 2557 O O . LEU B 1 72 ? 0.377 3.338 -0.817 1 98.06 72 LEU B O 1
ATOM 2561 N N . ASP B 1 73 ? 1.25 5.266 -0.023 1 97.75 73 ASP B N 1
ATOM 2562 C CA . ASP B 1 73 ? 0.957 6.02 -1.238 1 97.75 73 ASP B CA 1
ATOM 2563 C C . ASP B 1 73 ? 1.709 5.445 -2.436 1 97.75 73 ASP B C 1
ATOM 2565 O O . ASP B 1 73 ? 1.104 5.125 -3.461 1 97.75 73 ASP B O 1
ATOM 2569 N N . VAL B 1 74 ? 3.033 5.246 -2.305 1 98.12 74 VAL B N 1
ATOM 2570 C CA . VAL B 1 74 ? 3.854 4.723 -3.393 1 98.12 74 VAL B CA 1
ATOM 2571 C C . VAL B 1 74 ? 3.447 3.283 -3.697 1 98.12 74 VAL B C 1
ATOM 2573 O O . VAL B 1 74 ? 3.371 2.885 -4.863 1 98.12 74 VAL B O 1
ATOM 2576 N N . GLY B 1 75 ? 3.207 2.504 -2.65 1 98 75 GLY B N 1
ATOM 2577 C CA . GLY B 1 75 ? 2.736 1.142 -2.842 1 98 75 GLY B CA 1
ATOM 2578 C C . GLY B 1 75 ? 1.437 1.063 -3.619 1 98 75 GLY B C 1
ATOM 2579 O O . GLY B 1 75 ? 1.279 0.208 -4.492 1 98 75 GLY B O 1
ATOM 2580 N N . GLY B 1 76 ? 0.516 1.928 -3.234 1 96.12 76 GLY B N 1
ATOM 2581 C CA . GLY B 1 76 ? -0.724 2.004 -3.992 1 96.12 76 GLY B CA 1
ATOM 2582 C C . GLY B 1 76 ? -0.507 2.328 -5.457 1 96.12 76 GLY B C 1
ATOM 2583 O O . GLY B 1 76 ? -1.139 1.729 -6.332 1 96.12 76 GLY B O 1
ATOM 2584 N N . TYR B 1 77 ? 0.34 3.256 -5.723 1 96.25 77 TYR B N 1
ATOM 2585 C CA . TYR B 1 77 ? 0.673 3.633 -7.09 1 96.25 77 TYR B CA 1
ATOM 2586 C C . TYR B 1 77 ? 1.208 2.438 -7.871 1 96.25 77 TYR B C 1
ATOM 2588 O O . TYR B 1 77 ? 0.729 2.139 -8.969 1 96.25 77 TYR B O 1
ATOM 2596 N N . VAL B 1 78 ? 2.18 1.747 -7.277 1 97.56 78 VAL B N 1
ATOM 2597 C CA . VAL B 1 78 ? 2.811 0.634 -7.977 1 97.56 78 VAL B CA 1
ATOM 2598 C C . VAL B 1 78 ? 1.784 -0.467 -8.234 1 97.56 78 VAL B C 1
ATOM 2600 O O . VAL B 1 78 ? 1.792 -1.101 -9.289 1 97.56 78 VAL B O 1
ATOM 2603 N N . ARG B 1 79 ? 0.979 -0.715 -7.301 1 96.44 79 ARG B N 1
ATOM 2604 C CA . ARG B 1 79 ? -0.066 -1.718 -7.477 1 96.44 79 ARG B CA 1
ATOM 2605 C C . ARG B 1 79 ? -0.977 -1.36 -8.648 1 96.44 79 ARG B C 1
ATOM 2607 O O . ARG B 1 79 ? -1.302 -2.215 -9.477 1 96.44 79 ARG B O 1
ATOM 2614 N N . GLU B 1 80 ? -1.382 -0.105 -8.695 1 94.06 80 GLU B N 1
ATOM 2615 C CA . GLU B 1 80 ? -2.283 0.366 -9.742 1 94.06 80 GLU B CA 1
ATOM 2616 C C . GLU B 1 80 ? -1.626 0.273 -11.117 1 94.06 80 GLU B C 1
ATOM 2618 O O . GLU B 1 80 ? -2.312 0.119 -12.125 1 94.06 80 GLU B O 1
ATOM 2623 N N . GLN B 1 81 ? -0.345 0.365 -11.133 1 93.38 81 GLN B N 1
ATOM 2624 C CA . GLN B 1 81 ? 0.389 0.311 -12.391 1 93.38 81 GLN B CA 1
ATOM 2625 C C . GLN B 1 81 ? 0.417 -1.108 -12.953 1 93.38 81 GLN B C 1
ATOM 2627 O O . GLN B 1 81 ? 0.75 -1.313 -14.125 1 93.38 81 GLN B O 1
ATOM 2632 N N . ASN B 1 82 ? 0.155 -2.098 -12.094 1 93.06 82 ASN B N 1
ATOM 2633 C CA . ASN B 1 82 ? 0.064 -3.459 -12.609 1 93.06 82 ASN B CA 1
ATOM 2634 C C . ASN B 1 82 ? -1.148 -3.635 -13.516 1 93.06 82 ASN B C 1
ATOM 2636 O O . ASN B 1 82 ? -2.279 -3.371 -13.109 1 93.06 82 ASN B O 1
ATOM 2640 N N . PRO B 1 83 ? -0.965 -4.105 -14.703 1 88.06 83 PRO B N 1
ATOM 2641 C CA . PRO B 1 83 ? -2.059 -4.145 -15.672 1 88.06 83 PRO B CA 1
ATOM 2642 C C . PRO B 1 83 ? -3.172 -5.109 -15.273 1 88.06 83 PRO B C 1
ATOM 2644 O O . PRO B 1 83 ? -4.309 -4.965 -15.727 1 88.06 83 PRO B O 1
ATOM 2647 N N . LEU B 1 84 ? -2.902 -6.023 -14.438 1 92.5 84 LEU B N 1
ATOM 2648 C CA . LEU B 1 84 ? -3.904 -7.039 -14.125 1 92.5 84 LEU B CA 1
ATOM 2649 C C . LEU B 1 84 ? -4.68 -6.668 -12.867 1 92.5 84 LEU B C 1
ATOM 2651 O O . LEU B 1 84 ? -5.723 -7.258 -12.578 1 92.5 84 LEU B O 1
ATOM 2655 N N . TYR B 1 85 ? -4.176 -5.797 -12.102 1 93.69 85 TYR B N 1
ATOM 2656 C CA . TYR B 1 85 ? -4.734 -5.531 -10.781 1 93.69 85 TYR B CA 1
ATOM 2657 C C . TYR B 1 85 ? -6.215 -5.18 -10.883 1 93.69 85 TYR B C 1
ATOM 2659 O O . TYR B 1 85 ? -7.062 -5.879 -10.312 1 93.69 85 TYR B O 1
ATOM 2667 N N . LYS B 1 86 ? -6.559 -4.172 -11.672 1 90.5 86 LYS B N 1
ATOM 2668 C CA . LYS B 1 86 ? -7.949 -3.736 -11.766 1 90.5 86 LYS B CA 1
ATOM 2669 C C . LYS B 1 86 ? -8.812 -4.789 -12.461 1 90.5 86 LYS B C 1
ATOM 2671 O O . LYS B 1 86 ? -9.961 -5.008 -12.078 1 90.5 86 LYS B O 1
ATOM 2676 N N . ARG B 1 87 ? -8.219 -5.508 -13.359 1 92.56 87 ARG B N 1
ATOM 2677 C CA . ARG B 1 87 ? -8.969 -6.445 -14.188 1 92.56 87 ARG B CA 1
ATOM 2678 C C . ARG B 1 87 ? -9.305 -7.711 -13.406 1 92.56 87 ARG B C 1
ATOM 2680 O O . ARG B 1 87 ? -10.328 -8.352 -13.664 1 92.56 87 ARG B O 1
ATOM 2687 N N . ILE B 1 88 ? -8.508 -8.07 -12.461 1 96.19 88 ILE B N 1
ATOM 2688 C CA . ILE B 1 88 ? -8.648 -9.367 -11.805 1 96.19 88 ILE B CA 1
ATOM 2689 C C . ILE B 1 88 ? -9.625 -9.25 -10.641 1 96.19 88 ILE B C 1
ATOM 2691 O O . ILE B 1 88 ? -10.102 -10.258 -10.109 1 96.19 88 ILE B O 1
ATOM 2695 N N . LYS B 1 89 ? -9.945 -8.062 -10.195 1 94.19 89 LYS B N 1
ATOM 2696 C CA . LYS B 1 89 ? -10.719 -7.812 -8.977 1 94.19 89 LYS B CA 1
ATOM 2697 C C . LYS B 1 89 ? -12.094 -8.469 -9.062 1 94.19 89 LYS B C 1
ATOM 2699 O O . LYS B 1 89 ? -12.477 -9.227 -8.164 1 94.19 89 LYS B O 1
ATOM 2704 N N . PRO B 1 90 ? -12.844 -8.25 -10.148 1 94.44 90 PRO B N 1
ATOM 2705 C CA . PRO B 1 90 ? -14.172 -8.867 -10.211 1 94.44 90 PRO B CA 1
ATOM 2706 C C . PRO B 1 90 ? -14.117 -10.391 -10.172 1 94.44 90 PRO B C 1
ATOM 2708 O O . PRO B 1 90 ? -14.977 -11.023 -9.555 1 94.44 90 PRO B O 1
ATOM 2711 N N . THR B 1 91 ? -13.133 -10.922 -10.805 1 97 91 THR B N 1
ATOM 2712 C CA . THR B 1 91 ? -12.977 -12.375 -10.828 1 97 91 THR B CA 1
ATOM 2713 C C . THR B 1 91 ? -12.703 -12.914 -9.43 1 97 91 THR B C 1
ATOM 2715 O O . THR B 1 91 ? -13.336 -13.875 -8.992 1 97 91 THR B O 1
ATOM 2718 N N . VAL B 1 92 ? -11.828 -12.281 -8.688 1 97.06 92 VAL B N 1
ATOM 2719 C CA . VAL B 1 92 ? -11.484 -12.703 -7.332 1 97.06 92 VAL B CA 1
ATOM 2720 C C . VAL B 1 92 ? -12.711 -12.57 -6.426 1 97.06 92 VAL B C 1
ATOM 2722 O O . VAL B 1 92 ? -13 -13.477 -5.641 1 97.06 92 VAL B O 1
ATOM 2725 N N . ARG B 1 93 ? -13.438 -11.508 -6.559 1 94.06 93 ARG B N 1
ATOM 2726 C CA . ARG B 1 93 ? -14.633 -11.273 -5.758 1 94.06 93 ARG B CA 1
ATOM 2727 C C . ARG B 1 93 ? -15.688 -12.344 -6.031 1 94.06 93 ARG B C 1
ATOM 2729 O O . ARG B 1 93 ? -16.297 -12.875 -5.102 1 94.06 93 ARG B O 1
ATOM 2736 N N . THR B 1 94 ? -15.883 -12.672 -7.297 1 96.19 94 THR B N 1
ATOM 2737 C CA . THR B 1 94 ? -16.859 -13.68 -7.695 1 96.19 94 THR B CA 1
ATOM 2738 C C . THR B 1 94 ? -16.516 -15.039 -7.105 1 96.19 94 THR B C 1
ATOM 2740 O O . THR B 1 94 ? -17.375 -15.727 -6.551 1 96.19 94 THR B O 1
ATOM 2743 N N . ILE B 1 95 ? -15.266 -15.406 -7.18 1 97.94 95 ILE B N 1
ATOM 2744 C CA . ILE B 1 95 ? -14.82 -16.688 -6.656 1 97.94 95 ILE B CA 1
ATOM 2745 C C . ILE B 1 95 ? -15.023 -16.734 -5.145 1 97.94 95 ILE B C 1
ATOM 2747 O O . ILE B 1 95 ? -15.492 -17.734 -4.602 1 97.94 95 ILE B O 1
ATOM 2751 N N . ALA B 1 96 ? -14.664 -15.617 -4.473 1 96.12 96 ALA B N 1
ATOM 2752 C CA . ALA B 1 96 ? -14.828 -15.547 -3.021 1 96.12 96 ALA B CA 1
ATOM 2753 C C . ALA B 1 96 ? -16.297 -15.688 -2.625 1 96.12 96 ALA B C 1
ATOM 2755 O O . ALA B 1 96 ? -16.625 -16.391 -1.667 1 96.12 96 ALA B O 1
ATOM 2756 N N . GLU B 1 97 ? -17.094 -15.039 -3.336 1 94 97 GLU B N 1
ATOM 2757 C CA . GLU B 1 97 ? -18.531 -15.102 -3.066 1 94 97 GLU B CA 1
ATOM 2758 C C . GLU B 1 97 ? -19.078 -16.5 -3.299 1 94 97 GLU B C 1
ATOM 2760 O O . GLU B 1 97 ? -19.844 -17.016 -2.482 1 94 97 GLU B O 1
ATOM 2765 N N . GLU B 1 98 ? -18.734 -17.125 -4.379 1 95.69 98 GLU B N 1
ATOM 2766 C CA . GLU B 1 98 ? -19.25 -18.422 -4.773 1 95.69 98 GLU B CA 1
ATOM 2767 C C . GLU B 1 98 ? -18.75 -19.531 -3.85 1 95.69 98 GLU B C 1
ATOM 2769 O O . GLU B 1 98 ? -19.469 -20.469 -3.547 1 95.69 98 GLU B O 1
ATOM 2774 N N . THR B 1 99 ? -17.516 -19.391 -3.432 1 96 99 THR B N 1
ATOM 2775 C CA . THR B 1 99 ? -16.922 -20.469 -2.66 1 96 99 THR B CA 1
ATOM 2776 C C . THR B 1 99 ? -17.062 -20.219 -1.163 1 96 99 THR B C 1
ATOM 2778 O O . THR B 1 99 ? -16.953 -21.141 -0.356 1 96 99 THR B O 1
ATOM 2781 N N . GLY B 1 100 ? -17.203 -18.922 -0.877 1 94.62 100 GLY B N 1
ATOM 2782 C CA . GLY B 1 100 ? -17.234 -18.547 0.526 1 94.62 100 GLY B CA 1
ATOM 2783 C C . GLY B 1 100 ? -15.867 -18.562 1.175 1 94.62 100 GLY B C 1
ATOM 2784 O O . GLY B 1 100 ? -15.742 -18.406 2.393 1 94.62 100 GLY B O 1
ATOM 2785 N N . GLU B 1 101 ? -14.852 -18.75 0.411 1 95.56 101 GLU B N 1
ATOM 2786 C CA . GLU B 1 101 ? -13.5 -18.953 0.936 1 95.56 101 GLU B CA 1
ATOM 2787 C C . GLU B 1 101 ? -12.609 -17.766 0.632 1 95.56 101 GLU B C 1
ATOM 2789 O O . GLU B 1 101 ? -13.023 -16.828 -0.053 1 95.56 101 GLU B O 1
ATOM 2794 N N . PHE B 1 102 ? -11.398 -17.812 1.183 1 94.62 102 PHE B N 1
ATOM 2795 C CA . PHE B 1 102 ? -10.367 -16.812 0.902 1 94.62 102 PHE B CA 1
ATOM 2796 C C . PHE B 1 102 ? -9.805 -17.016 -0.499 1 94.62 102 PHE B C 1
ATOM 2798 O O . PHE B 1 102 ? -9.484 -18.125 -0.9 1 94.62 102 PHE B O 1
ATOM 2805 N N . VAL B 1 103 ? -9.711 -15.93 -1.267 1 96.88 103 VAL B N 1
ATOM 2806 C CA . VAL B 1 103 ? -9.172 -15.945 -2.623 1 96.88 103 VAL B CA 1
ATOM 2807 C C . VAL B 1 103 ? -8.102 -14.859 -2.766 1 96.88 103 VAL B C 1
ATOM 2809 O O . VAL B 1 103 ? -8.289 -13.734 -2.303 1 96.88 103 VAL B O 1
ATOM 2812 N N . SER B 1 104 ? -6.984 -15.203 -3.369 1 96.94 104 SER B N 1
ATOM 2813 C CA . SER B 1 104 ? -5.93 -14.219 -3.582 1 96.94 104 SER B CA 1
ATOM 2814 C C . SER B 1 104 ? -5.301 -14.375 -4.965 1 96.94 104 SER B C 1
ATOM 2816 O O . SER B 1 104 ? -5.355 -15.453 -5.559 1 96.94 104 SER B O 1
ATOM 2818 N N . PHE B 1 105 ? -4.84 -13.32 -5.441 1 98.19 105 PHE B N 1
ATOM 2819 C CA . PHE B 1 105 ? -4.098 -13.266 -6.695 1 98.19 105 PHE B CA 1
ATOM 2820 C C . PHE B 1 105 ? -2.672 -12.781 -6.461 1 98.19 105 PHE B C 1
ATOM 2822 O O . PHE B 1 105 ? -2.465 -11.711 -5.879 1 98.19 105 PHE B O 1
ATOM 2829 N N . LEU B 1 106 ? -1.703 -13.562 -6.879 1 98.12 106 LEU B N 1
ATOM 2830 C CA . LEU B 1 106 ? -0.28 -13.273 -6.75 1 98.12 106 LEU B CA 1
ATOM 2831 C C . LEU B 1 106 ? 0.349 -13.023 -8.117 1 98.12 106 LEU B C 1
ATOM 2833 O O . LEU B 1 106 ? -0.081 -13.594 -9.117 1 98.12 106 LEU B O 1
ATOM 2837 N N . VAL B 1 107 ? 1.36 -12.234 -8.102 1 98.25 107 VAL B N 1
ATOM 2838 C CA . VAL B 1 107 ? 2.217 -12.094 -9.273 1 98.25 107 VAL B CA 1
ATOM 2839 C C . VAL B 1 107 ? 3.662 -12.422 -8.906 1 98.25 107 VAL B C 1
ATOM 2841 O O . VAL B 1 107 ? 4.02 -12.43 -7.723 1 98.25 107 VAL B O 1
ATOM 2844 N N . GLU B 1 108 ? 4.395 -12.781 -9.906 1 97.88 108 GLU B N 1
ATOM 2845 C CA . GLU B 1 108 ? 5.816 -13.031 -9.688 1 97.88 108 GLU B CA 1
ATOM 2846 C C . GLU B 1 108 ? 6.645 -11.773 -9.945 1 97.88 108 GLU B C 1
ATOM 2848 O O . GLU B 1 108 ? 6.457 -11.102 -10.969 1 97.88 108 GLU B O 1
ATOM 2853 N N . GLN B 1 109 ? 7.441 -11.352 -9.047 1 97.56 109 GLN B N 1
ATOM 2854 C CA . GLN B 1 109 ? 8.438 -10.305 -9.219 1 97.56 109 GLN B CA 1
ATOM 2855 C C . GLN B 1 109 ? 9.766 -10.695 -8.578 1 97.56 109 GLN B C 1
ATOM 2857 O O . GLN B 1 109 ? 9.82 -11.008 -7.387 1 97.56 109 GLN B O 1
ATOM 2862 N N . GLU B 1 110 ? 10.828 -10.719 -9.344 1 96.94 110 GLU B N 1
ATOM 2863 C CA . GLU B 1 110 ? 12.18 -11.062 -8.906 1 96.94 110 GLU B CA 1
ATOM 2864 C C . GLU B 1 110 ? 12.219 -12.438 -8.25 1 96.94 110 GLU B C 1
ATOM 2866 O O . GLU B 1 110 ? 12.875 -12.625 -7.223 1 96.94 110 GLU B O 1
ATOM 2871 N N . GLY B 1 111 ? 11.422 -13.344 -8.797 1 97.62 111 GLY B N 1
ATOM 2872 C CA . GLY B 1 111 ? 11.461 -14.734 -8.383 1 97.62 111 GLY B CA 1
ATOM 2873 C C . GLY B 1 111 ? 10.648 -15.016 -7.137 1 97.62 111 GLY B C 1
ATOM 2874 O O . GLY B 1 111 ? 10.727 -16.094 -6.559 1 97.62 111 GLY B O 1
ATOM 2875 N N . ARG B 1 112 ? 9.867 -14.07 -6.691 1 97.94 112 ARG B N 1
ATOM 2876 C CA . ARG B 1 112 ? 8.984 -14.242 -5.539 1 97.94 112 ARG B CA 1
ATOM 2877 C C . ARG B 1 112 ? 7.543 -13.922 -5.902 1 97.94 112 ARG B C 1
ATOM 2879 O O . ARG B 1 112 ? 7.285 -13.188 -6.859 1 97.94 112 ARG B O 1
ATOM 2886 N N . GLY B 1 113 ? 6.66 -14.523 -5.168 1 98.06 113 GLY B N 1
ATOM 2887 C CA . GLY B 1 113 ? 5.262 -14.148 -5.281 1 98.06 113 GLY B CA 1
ATOM 2888 C C . GLY B 1 113 ? 4.902 -12.938 -4.438 1 98.06 113 GLY B C 1
ATOM 2889 O O . GLY B 1 113 ? 5.391 -12.789 -3.318 1 98.06 113 GLY B O 1
ATOM 2890 N N . VAL B 1 114 ? 4.059 -12.133 -4.957 1 98.06 114 VAL B N 1
ATOM 2891 C CA . VAL B 1 114 ? 3.561 -10.961 -4.234 1 98.06 114 VAL B CA 1
ATOM 2892 C C . VAL B 1 114 ? 2.033 -10.961 -4.254 1 98.06 114 VAL B C 1
ATOM 2894 O O . VAL B 1 114 ? 1.42 -11.055 -5.32 1 98.06 114 VAL B O 1
ATOM 2897 N N . TYR B 1 115 ? 1.429 -10.852 -3.102 1 97.38 115 TYR B N 1
ATOM 2898 C CA . TYR B 1 115 ? -0.023 -10.742 -3.02 1 97.38 115 TYR B CA 1
ATOM 2899 C C . TYR B 1 115 ? -0.503 -9.398 -3.537 1 97.38 115 TYR B C 1
ATOM 2901 O O . TYR B 1 115 ? -0.251 -8.359 -2.916 1 97.38 115 TYR B O 1
ATOM 2909 N N . LEU B 1 116 ? -1.234 -9.43 -4.625 1 97.5 116 LEU B N 1
ATOM 2910 C CA . LEU B 1 116 ? -1.651 -8.188 -5.273 1 97.5 116 LEU B CA 1
ATOM 2911 C C . LEU B 1 116 ? -3.066 -7.809 -4.852 1 97.5 116 LEU B C 1
ATOM 2913 O O . LEU B 1 116 ? -3.383 -6.621 -4.73 1 97.5 116 LEU B O 1
ATOM 2917 N N . TYR B 1 117 ? -3.898 -8.805 -4.688 1 95.56 117 TYR B N 1
ATOM 2918 C CA . TYR B 1 117 ? -5.297 -8.594 -4.328 1 95.56 117 TYR B CA 1
ATOM 2919 C C . TYR B 1 117 ? -5.879 -9.828 -3.662 1 95.56 117 TYR B C 1
ATOM 2921 O O . TYR B 1 117 ? -5.578 -10.961 -4.059 1 95.56 117 TYR B O 1
ATOM 2929 N N . SER B 1 118 ? -6.656 -9.633 -2.639 1 95 118 SER B N 1
ATOM 2930 C CA . SER B 1 118 ? -7.316 -10.727 -1.937 1 95 118 SER B CA 1
ATOM 2931 C C . SER B 1 118 ? -8.734 -10.352 -1.528 1 95 118 SER B C 1
ATOM 2933 O O . SER B 1 118 ? -9.039 -9.172 -1.347 1 95 118 SER B O 1
ATOM 2935 N N . GLU B 1 119 ? -9.492 -11.305 -1.443 1 92.19 119 GLU B N 1
ATOM 2936 C CA . GLU B 1 119 ? -10.852 -11.195 -0.932 1 92.19 119 GLU B CA 1
ATOM 2937 C C . GLU B 1 119 ? -11.188 -12.352 0.005 1 92.19 119 GLU B C 1
ATOM 2939 O O . GLU B 1 119 ? -10.82 -13.5 -0.259 1 92.19 119 GLU B O 1
ATOM 2944 N N . ARG B 1 120 ? -11.836 -11.922 1.089 1 88 120 ARG B N 1
ATOM 2945 C CA . ARG B 1 120 ? -12.336 -12.945 2.008 1 88 120 ARG B CA 1
ATOM 2946 C C . ARG B 1 120 ? -13.805 -13.25 1.739 1 88 120 ARG B C 1
ATOM 2948 O O . ARG B 1 120 ? -14.633 -12.336 1.68 1 88 120 ARG B O 1
ATOM 2955 N N . GLY B 1 121 ? -14.023 -14.484 1.553 1 83.44 121 GLY B N 1
ATOM 2956 C CA . GLY B 1 121 ? -15.414 -14.898 1.449 1 83.44 121 GLY B CA 1
ATOM 2957 C C . GLY B 1 121 ? -16.141 -14.875 2.779 1 83.44 121 GLY B C 1
ATOM 2958 O O . GLY B 1 121 ? -15.531 -14.656 3.826 1 83.44 121 GLY B O 1
ATOM 2959 N N . SER B 1 122 ? -17.438 -14.953 2.75 1 75.06 122 SER B N 1
ATOM 2960 C CA . SER B 1 122 ? -18.328 -14.852 3.902 1 75.06 122 SER B CA 1
ATOM 2961 C C . SER B 1 122 ? -17.906 -15.797 5.02 1 75.06 122 SER B C 1
ATOM 2963 O O . SER B 1 122 ? -18.125 -15.508 6.199 1 75.06 122 SER B O 1
ATOM 2965 N N . GLU B 1 123 ? -17.281 -16.859 4.684 1 72 123 GLU B N 1
ATOM 2966 C CA . GLU B 1 123 ? -16.875 -17.859 5.668 1 72 123 GLU B CA 1
ATOM 2967 C C . GLU B 1 123 ? -15.359 -17.969 5.773 1 72 123 GLU B C 1
ATOM 2969 O O . GLU B 1 123 ? -14.836 -18.906 6.379 1 72 123 GLU B O 1
ATOM 2974 N N . GLY B 1 124 ? -14.883 -17.125 5.188 1 72.81 124 GLY B N 1
ATOM 2975 C CA . GLY B 1 124 ? -13.438 -17.25 5.082 1 72.81 124 GLY B CA 1
ATOM 2976 C C . GLY B 1 124 ? -12.719 -16.984 6.395 1 72.81 124 GLY B C 1
ATOM 2977 O O . GLY B 1 124 ? -13.148 -16.156 7.188 1 72.81 124 GLY B O 1
ATOM 2978 N N . VAL B 1 125 ? -11.758 -17.875 6.645 1 65 125 VAL B N 1
ATOM 2979 C CA . VAL B 1 125 ? -10.93 -17.688 7.828 1 65 125 VAL B CA 1
ATOM 2980 C C . VAL B 1 125 ? -10.164 -16.375 7.719 1 65 125 VAL B C 1
ATOM 2982 O O . VAL B 1 125 ? -9.828 -15.938 6.613 1 65 125 VAL B O 1
ATOM 2985 N N . GLN B 1 126 ? -10.156 -15.742 8.836 1 61.69 126 GLN B N 1
ATOM 2986 C CA . GLN B 1 126 ? -9.305 -14.555 8.859 1 61.69 126 GLN B CA 1
ATOM 2987 C C . GLN B 1 126 ? -7.867 -14.898 8.484 1 61.69 126 GLN B C 1
ATOM 2989 O O . GLN B 1 126 ? -7.191 -15.625 9.219 1 61.69 126 GLN B O 1
ATOM 2994 N N . ASN B 1 127 ? -7.676 -14.93 7.18 1 62.69 127 ASN B N 1
ATOM 2995 C CA . ASN B 1 127 ? -6.309 -15.117 6.711 1 62.69 127 ASN B CA 1
ATOM 2996 C C . ASN B 1 127 ? -5.531 -13.805 6.699 1 62.69 127 ASN B C 1
ATOM 2998 O O . ASN B 1 127 ? -6.082 -12.758 6.371 1 62.69 127 ASN B O 1
ATOM 3002 N N . ASP B 1 128 ? -4.59 -13.703 7.477 1 64.38 128 ASP B N 1
ATOM 3003 C CA . ASP B 1 128 ? -3.74 -12.555 7.789 1 64.38 128 ASP B CA 1
ATOM 3004 C C . ASP B 1 128 ? -2.816 -12.219 6.617 1 64.38 128 ASP B C 1
ATOM 3006 O O . ASP B 1 128 ? -1.701 -11.734 6.82 1 64.38 128 ASP B O 1
ATOM 3010 N N . VAL B 1 129 ? -3.338 -12.602 5.391 1 82.81 129 VAL B N 1
ATOM 3011 C CA . VAL B 1 129 ? -2.395 -12.281 4.328 1 82.81 129 VAL B CA 1
ATOM 3012 C C . VAL B 1 129 ? -2.432 -10.781 4.043 1 82.81 129 VAL B C 1
ATOM 3014 O O . VAL B 1 129 ? -3.492 -10.219 3.748 1 82.81 129 VAL B O 1
ATOM 3017 N N . ARG B 1 130 ? -1.378 -10.195 4.207 1 89.69 130 ARG B N 1
ATOM 3018 C CA . ARG B 1 130 ? -1.255 -8.766 3.939 1 89.69 130 ARG B CA 1
ATOM 3019 C C . ARG B 1 130 ? -0.924 -8.516 2.473 1 89.69 130 ARG B C 1
ATOM 3021 O O . ARG B 1 130 ? 0.009 -9.109 1.929 1 89.69 130 ARG B O 1
ATOM 3028 N N . ILE B 1 131 ? -1.712 -7.668 1.891 1 93.88 131 ILE B N 1
ATOM 3029 C CA . ILE B 1 131 ? -1.42 -7.246 0.524 1 93.88 131 ILE B CA 1
ATOM 3030 C C . ILE B 1 131 ? 0.01 -6.719 0.442 1 93.88 131 ILE B C 1
ATOM 3032 O O . ILE B 1 131 ? 0.456 -5.98 1.322 1 93.88 131 ILE B O 1
ATOM 3036 N N . GLY B 1 132 ? 0.755 -7.152 -0.628 1 96.69 132 GLY B N 1
ATOM 3037 C CA . GLY B 1 132 ? 2.131 -6.738 -0.848 1 96.69 132 GLY B CA 1
ATOM 3038 C C . GLY B 1 132 ? 3.146 -7.703 -0.27 1 96.69 132 GLY B C 1
ATOM 3039 O O . GLY B 1 132 ? 4.324 -7.66 -0.629 1 96.69 132 GLY B O 1
ATOM 3040 N N . ARG B 1 133 ? 2.723 -8.508 0.583 1 95.81 133 ARG B N 1
ATOM 3041 C CA . ARG B 1 133 ? 3.623 -9.469 1.203 1 95.81 133 ARG B CA 1
ATOM 3042 C C . ARG B 1 133 ? 4.219 -10.414 0.161 1 95.81 133 ARG B C 1
ATOM 3044 O O . ARG B 1 133 ? 3.52 -10.859 -0.75 1 95.81 133 ARG B O 1
ATOM 3051 N N . HIS B 1 134 ? 5.48 -10.695 0.353 1 96.31 134 HIS B N 1
ATOM 3052 C CA . HIS B 1 134 ? 6.191 -11.617 -0.527 1 96.31 134 HIS B CA 1
ATOM 3053 C C . HIS B 1 134 ? 6.168 -13.039 0.029 1 96.31 134 HIS B C 1
ATOM 3055 O O . HIS B 1 134 ? 6.156 -13.234 1.246 1 96.31 134 HIS B O 1
ATOM 3061 N N . VAL B 1 135 ? 6.145 -13.93 -0.868 1 96.25 135 VAL B N 1
ATOM 3062 C CA . VAL B 1 135 ? 6.242 -15.352 -0.529 1 96.25 135 VAL B CA 1
ATOM 3063 C C . VAL B 1 135 ? 7.168 -16.047 -1.521 1 96.25 135 VAL B C 1
ATOM 3065 O O . VAL B 1 135 ? 7.305 -15.617 -2.668 1 96.25 135 VAL B O 1
ATOM 3068 N N . LEU B 1 136 ? 7.875 -17.047 -1.041 1 98.12 136 LEU B N 1
ATOM 3069 C CA . LEU B 1 136 ? 8.586 -17.891 -1.993 1 98.12 136 LEU B CA 1
ATOM 3070 C C . LEU B 1 136 ? 7.609 -18.734 -2.814 1 98.12 136 LEU B C 1
ATOM 3072 O O . LEU B 1 136 ? 6.652 -19.297 -2.27 1 98.12 136 LEU B O 1
ATOM 3076 N N . LEU B 1 137 ? 7.848 -18.828 -4.035 1 98.62 137 LEU B N 1
ATOM 3077 C CA . LEU B 1 137 ? 6.863 -19.375 -4.961 1 98.62 137 LEU B CA 1
ATOM 3078 C C . LEU B 1 137 ? 6.59 -20.844 -4.648 1 98.62 137 LEU B C 1
ATOM 3080 O O . LEU B 1 137 ? 5.449 -21.297 -4.734 1 98.62 137 LEU B O 1
ATOM 3084 N N . HIS B 1 138 ? 7.531 -21.609 -4.219 1 98.62 138 HIS B N 1
ATOM 3085 C CA . HIS B 1 138 ? 7.355 -23.031 -3.996 1 98.62 138 HIS B CA 1
ATOM 3086 C C . HIS B 1 138 ? 6.543 -23.297 -2.73 1 98.62 138 HIS B C 1
ATOM 3088 O O . HIS B 1 138 ? 6.129 -24.438 -2.48 1 98.62 138 HIS B O 1
ATOM 3094 N N . GLN B 1 139 ? 6.277 -22.234 -1.938 1 97.62 139 GLN B N 1
ATOM 3095 C CA . GLN B 1 139 ? 5.605 -22.391 -0.651 1 97.62 139 GLN B CA 1
ATOM 3096 C C . GLN B 1 139 ? 4.102 -22.188 -0.786 1 97.62 139 GLN B C 1
ATOM 3098 O O . GLN B 1 139 ? 3.357 -22.344 0.184 1 97.62 139 GLN B O 1
ATOM 3103 N N . SER B 1 140 ? 3.619 -21.828 -1.927 1 96.12 140 SER B N 1
ATOM 3104 C CA . SER B 1 140 ? 2.201 -21.562 -2.129 1 96.12 140 SER B CA 1
ATOM 3105 C C . SER B 1 140 ? 1.675 -22.25 -3.379 1 96.12 140 SER B C 1
ATOM 3107 O O . SER B 1 140 ? 2.414 -22.438 -4.348 1 96.12 140 SER B O 1
ATOM 3109 N N . ALA B 1 141 ? 0.366 -22.641 -3.344 1 98.25 141 ALA B N 1
ATOM 3110 C CA . ALA B 1 141 ? -0.238 -23.281 -4.512 1 98.25 141 ALA B CA 1
ATOM 3111 C C . ALA B 1 141 ? -0.254 -22.328 -5.707 1 98.25 141 ALA B C 1
ATOM 3113 O O . ALA B 1 141 ? 0.037 -22.719 -6.836 1 98.25 141 ALA B O 1
ATOM 3114 N N . ALA B 1 142 ? -0.597 -21.094 -5.457 1 98.38 142 ALA B N 1
ATOM 3115 C CA . ALA B 1 142 ? -0.532 -20.094 -6.535 1 98.38 142 ALA B CA 1
ATOM 3116 C C . ALA B 1 142 ? 0.896 -19.938 -7.047 1 98.38 142 ALA B C 1
ATOM 3118 O O . ALA B 1 142 ? 1.115 -19.781 -8.25 1 98.38 142 ALA B O 1
ATOM 3119 N N . GLY B 1 143 ? 1.85 -19.938 -6.117 1 98.69 143 GLY B N 1
ATOM 3120 C CA . GLY B 1 143 ? 3.252 -19.859 -6.492 1 98.69 143 GLY B CA 1
ATOM 3121 C C . GLY B 1 143 ? 3.709 -21.031 -7.344 1 98.69 143 GLY B C 1
ATOM 3122 O O . GLY B 1 143 ? 4.402 -20.844 -8.344 1 98.69 143 GLY B O 1
ATOM 3123 N N . LYS B 1 144 ? 3.33 -22.203 -6.945 1 98.75 144 LYS B N 1
ATOM 3124 C CA . LYS B 1 144 ? 3.678 -23.391 -7.719 1 98.75 144 LYS B CA 1
ATOM 3125 C C . LYS B 1 144 ? 3.016 -23.375 -9.094 1 98.75 144 LYS B C 1
ATOM 3127 O O . LYS B 1 144 ? 3.607 -23.812 -10.078 1 98.75 144 LYS B O 1
ATOM 3132 N N . ALA B 1 145 ? 1.788 -22.891 -9.156 1 98.88 145 ALA B N 1
ATOM 3133 C CA . ALA B 1 145 ? 1.121 -22.734 -10.445 1 98.88 145 ALA B CA 1
ATOM 3134 C C . ALA B 1 145 ? 1.899 -21.781 -11.344 1 98.88 145 ALA B C 1
ATOM 3136 O O . ALA B 1 145 ? 2.059 -22.047 -12.539 1 98.88 145 ALA B O 1
ATOM 3137 N N . ILE B 1 146 ? 2.393 -20.688 -10.766 1 98.81 146 ILE B N 1
ATOM 3138 C CA . ILE B 1 146 ? 3.209 -19.734 -11.508 1 98.81 146 ILE B CA 1
ATOM 3139 C C . ILE B 1 146 ? 4.496 -20.422 -11.984 1 98.81 146 ILE B C 1
ATOM 3141 O O . ILE B 1 146 ? 4.824 -20.375 -13.172 1 98.81 146 ILE B O 1
ATOM 3145 N N . LEU B 1 147 ? 5.188 -21.078 -11.055 1 98.75 147 LEU B N 1
ATOM 3146 C CA . LEU B 1 147 ? 6.441 -21.75 -11.391 1 98.75 147 LEU B CA 1
ATOM 3147 C C . LEU B 1 147 ? 6.25 -22.719 -12.547 1 98.75 147 LEU B C 1
ATOM 3149 O O . LEU B 1 147 ? 7.066 -22.75 -13.469 1 98.75 147 LEU B O 1
ATOM 3153 N N . ALA B 1 148 ? 5.18 -23.484 -12.461 1 98.62 148 ALA B N 1
ATOM 3154 C CA . ALA B 1 148 ? 4.918 -24.516 -13.461 1 98.62 148 ALA B CA 1
ATOM 3155 C C . ALA B 1 148 ? 4.668 -23.906 -14.836 1 98.62 148 ALA B C 1
ATOM 3157 O O . ALA B 1 148 ? 4.773 -24.578 -15.859 1 98.62 148 ALA B O 1
ATOM 3158 N N . SER B 1 149 ? 4.348 -22.656 -14.852 1 98.19 149 SER B N 1
ATOM 3159 C CA . SER B 1 149 ? 3.955 -22 -16.094 1 98.19 149 SER B CA 1
ATOM 3160 C C . SER B 1 149 ? 5.066 -21.094 -16.609 1 98.19 149 SER B C 1
ATOM 3162 O O . SER B 1 149 ? 4.934 -20.484 -17.672 1 98.19 149 SER B O 1
ATOM 3164 N N . LEU B 1 150 ? 6.137 -20.922 -15.836 1 97.56 150 LEU B N 1
ATOM 3165 C CA . LEU B 1 150 ? 7.27 -20.109 -16.266 1 97.56 150 LEU B CA 1
ATOM 3166 C C . LEU B 1 150 ? 8.109 -20.844 -17.297 1 97.56 150 LEU B C 1
ATOM 3168 O O . LEU B 1 150 ? 7.984 -22.062 -17.453 1 97.56 150 LEU B O 1
ATOM 3172 N N . ASP B 1 151 ? 8.922 -20.016 -18.016 1 93.44 151 ASP B N 1
ATOM 3173 C CA . ASP B 1 151 ? 9.953 -20.625 -18.859 1 93.44 151 ASP B CA 1
ATOM 3174 C C . ASP B 1 151 ? 10.805 -21.609 -18.047 1 93.44 151 ASP B C 1
ATOM 3176 O O . ASP B 1 151 ? 11.273 -21.281 -16.953 1 93.44 151 ASP B O 1
ATOM 3180 N N . PRO B 1 152 ? 10.906 -22.781 -18.609 1 90.69 152 PRO B N 1
ATOM 3181 C CA . PRO B 1 152 ? 11.625 -23.828 -17.875 1 90.69 152 PRO B CA 1
ATOM 3182 C C . PRO B 1 152 ? 13.023 -23.391 -17.438 1 90.69 152 PRO B C 1
ATOM 3184 O O . PRO B 1 152 ? 13.562 -23.906 -16.453 1 90.69 152 PRO B O 1
ATOM 3187 N N . ASP B 1 153 ? 13.609 -22.453 -18.125 1 94.25 153 ASP B N 1
ATOM 3188 C CA . ASP B 1 153 ? 14.961 -22 -17.781 1 94.25 153 ASP B CA 1
ATOM 3189 C C . ASP B 1 153 ? 14.945 -21.016 -16.625 1 94.25 153 ASP B C 1
ATOM 3191 O O . ASP B 1 153 ? 15.984 -20.75 -16.016 1 94.25 153 ASP B O 1
ATOM 3195 N N . ARG B 1 154 ? 13.844 -20.5 -16.312 1 95.75 154 ARG B N 1
ATOM 3196 C CA . ARG B 1 154 ? 13.727 -19.484 -15.266 1 95.75 154 ARG B CA 1
ATOM 3197 C C . ARG B 1 154 ? 13.641 -20.125 -13.891 1 95.75 154 ARG B C 1
ATOM 3199 O O . ARG B 1 154 ? 14.133 -19.562 -12.906 1 95.75 154 ARG B O 1
ATOM 3206 N N . VAL B 1 155 ? 13.039 -21.297 -13.781 1 97.69 155 VAL B N 1
ATOM 3207 C CA . VAL B 1 155 ? 12.75 -21.938 -12.5 1 97.69 155 VAL B CA 1
ATOM 3208 C C . VAL B 1 155 ? 14.055 -22.25 -11.773 1 97.69 155 VAL B C 1
ATOM 3210 O O . VAL B 1 155 ? 14.242 -21.875 -10.617 1 97.69 155 VAL B O 1
ATOM 3213 N N . PRO B 1 156 ? 15.039 -22.875 -12.5 1 98.06 156 PRO B N 1
ATOM 3214 C CA . PRO B 1 156 ? 16.297 -23.141 -11.812 1 98.06 156 PRO B CA 1
ATOM 3215 C C . PRO B 1 156 ? 16.984 -21.859 -11.297 1 98.06 156 PRO B C 1
ATOM 3217 O O . PRO B 1 156 ? 17.625 -21.891 -10.25 1 98.06 156 PRO B O 1
ATOM 3220 N N . ARG B 1 157 ? 16.891 -20.766 -12 1 97.75 157 ARG B N 1
ATOM 3221 C CA . ARG B 1 157 ? 17.484 -19.5 -11.578 1 97.75 157 ARG B CA 1
ATOM 3222 C C . ARG B 1 157 ? 16.812 -19 -10.297 1 97.75 157 ARG B C 1
ATOM 3224 O O . ARG B 1 157 ? 17.5 -18.484 -9.406 1 97.75 157 ARG B O 1
ATOM 3231 N N . ILE B 1 158 ? 15.539 -19.125 -10.203 1 98.25 158 ILE B N 1
ATOM 3232 C CA . ILE B 1 158 ? 14.789 -18.719 -9.023 1 98.25 158 ILE B CA 1
ATOM 3233 C C . ILE B 1 158 ? 15.195 -19.578 -7.828 1 98.25 158 ILE B C 1
ATOM 3235 O O . ILE B 1 158 ? 15.438 -19.062 -6.738 1 98.25 158 ILE B O 1
ATOM 3239 N N . VAL B 1 159 ? 15.273 -20.875 -8.055 1 98.38 159 VAL B N 1
ATOM 3240 C CA . VAL B 1 159 ? 15.641 -21.812 -6.996 1 98.38 159 VAL B CA 1
ATOM 3241 C C . VAL B 1 159 ? 17.062 -21.516 -6.516 1 98.38 159 VAL B C 1
ATOM 3243 O O . VAL B 1 159 ? 17.344 -21.547 -5.312 1 98.38 159 VAL B O 1
ATOM 3246 N N . ALA B 1 160 ? 17.922 -21.266 -7.449 1 98.06 160 ALA B N 1
ATOM 3247 C CA . ALA B 1 160 ? 19.312 -20.938 -7.102 1 98.06 160 ALA B CA 1
ATOM 3248 C C . ALA B 1 160 ? 19.391 -19.656 -6.273 1 98.06 160 ALA B C 1
ATOM 3250 O O . ALA B 1 160 ? 20.188 -19.562 -5.34 1 98.06 160 ALA B O 1
ATOM 3251 N N . GLU B 1 161 ? 18.594 -18.75 -6.594 1 97 161 GLU B N 1
ATOM 3252 C CA . GLU B 1 161 ? 18.641 -17.422 -5.973 1 97 161 GLU B CA 1
ATOM 3253 C C . GLU B 1 161 ? 18.016 -17.438 -4.578 1 97 161 GLU B C 1
ATOM 3255 O O . GLU B 1 161 ? 18.531 -16.812 -3.656 1 97 161 GLU B O 1
ATOM 3260 N N . HIS B 1 162 ? 16.922 -18.141 -4.398 1 97.81 162 HIS B N 1
ATOM 3261 C CA . HIS B 1 162 ? 16.141 -18 -3.176 1 97.81 162 HIS B CA 1
ATOM 3262 C C . HIS B 1 162 ? 16.172 -19.281 -2.35 1 97.81 162 HIS B C 1
ATOM 3264 O O . HIS B 1 162 ? 15.773 -19.281 -1.186 1 97.81 162 HIS B O 1
ATOM 3270 N N . GLY B 1 163 ? 16.594 -20.359 -2.902 1 98.12 163 GLY B N 1
ATOM 3271 C CA . GLY B 1 163 ? 16.562 -21.641 -2.23 1 98.12 163 GLY B CA 1
ATOM 3272 C C . GLY B 1 163 ? 15.148 -22.188 -2.074 1 98.12 163 GLY B C 1
ATOM 3273 O O . GLY B 1 163 ? 14.219 -21.719 -2.738 1 98.12 163 GLY B O 1
ATOM 3274 N N . LEU B 1 164 ? 15.055 -23.234 -1.34 1 98.62 164 LEU B N 1
ATOM 3275 C CA . LEU B 1 164 ? 13.781 -23.891 -1.059 1 98.62 164 LEU B CA 1
ATOM 3276 C C . LEU B 1 164 ? 13.594 -24.094 0.44 1 98.62 164 LEU B C 1
ATOM 3278 O O . LEU B 1 164 ? 13.336 -25.219 0.886 1 98.62 164 LEU B O 1
ATOM 3282 N N . PRO B 1 165 ? 13.672 -23.031 1.24 1 98.44 165 PRO B N 1
ATOM 3283 C CA . PRO B 1 165 ? 13.492 -23.203 2.684 1 98.44 165 PRO B CA 1
ATOM 3284 C C . PRO B 1 165 ? 12.07 -23.625 3.051 1 98.44 165 PRO B C 1
ATOM 3286 O O . PRO B 1 165 ? 11.117 -23.25 2.373 1 98.44 165 PRO B O 1
ATOM 3289 N N . PRO B 1 166 ? 11.891 -24.391 4.113 1 97.88 166 PRO B N 1
ATOM 3290 C CA . PRO B 1 166 ? 10.547 -24.766 4.559 1 97.88 166 PRO B CA 1
ATOM 3291 C C . PRO B 1 166 ? 9.812 -23.641 5.258 1 97.88 166 PRO B C 1
ATOM 3293 O O . PRO B 1 166 ? 10.43 -22.828 5.953 1 97.88 166 PRO B O 1
ATOM 3296 N N . ARG B 1 167 ? 8.57 -23.547 5.055 1 96.5 167 ARG B N 1
ATOM 3297 C CA . ARG B 1 167 ? 7.691 -22.703 5.848 1 96.5 167 ARG B CA 1
ATOM 3298 C C . ARG B 1 167 ? 6.91 -23.531 6.867 1 96.5 167 ARG B C 1
ATOM 3300 O O . ARG B 1 167 ? 6.629 -23.062 7.973 1 96.5 167 ARG B O 1
ATOM 3307 N N . THR B 1 168 ? 6.496 -24.641 6.535 1 97.12 168 THR B N 1
ATOM 3308 C CA . THR B 1 168 ? 5.883 -25.688 7.355 1 97.12 168 THR B CA 1
ATOM 3309 C C . THR B 1 168 ? 6.535 -27.047 7.09 1 97.12 168 THR B C 1
ATOM 3311 O O . THR B 1 168 ? 7.328 -27.188 6.16 1 97.12 168 THR B O 1
ATOM 3314 N N . PRO B 1 169 ? 6.203 -28.031 7.867 1 96.94 169 PRO B N 1
ATOM 3315 C CA . PRO B 1 169 ? 6.738 -29.359 7.605 1 96.94 169 PRO B CA 1
ATOM 3316 C C . PRO B 1 169 ? 6.281 -29.938 6.266 1 96.94 169 PRO B C 1
ATOM 3318 O O . PRO B 1 169 ? 6.887 -30.875 5.75 1 96.94 169 PRO B O 1
ATOM 3321 N N . GLU B 1 170 ? 5.23 -29.375 5.715 1 97.19 170 GLU B N 1
ATOM 3322 C CA . GLU B 1 170 ? 4.656 -29.906 4.48 1 97.19 170 GLU B CA 1
ATOM 3323 C C . GLU B 1 170 ? 5.254 -29.203 3.256 1 97.19 170 GLU B C 1
ATOM 3325 O O . GLU B 1 170 ? 4.98 -29.609 2.119 1 97.19 170 GLU B O 1
ATOM 3330 N N . THR B 1 171 ? 6.082 -28.219 3.43 1 98.06 171 THR B N 1
ATOM 3331 C CA . THR B 1 171 ? 6.652 -27.453 2.32 1 98.06 171 THR B CA 1
ATOM 3332 C C . THR B 1 171 ? 7.668 -28.297 1.554 1 98.06 171 THR B C 1
ATOM 3334 O O . THR B 1 171 ? 8.492 -28.984 2.158 1 98.06 171 THR B O 1
ATOM 3337 N N . VAL B 1 172 ? 7.539 -28.281 0.25 1 97.94 172 VAL B N 1
ATOM 3338 C CA . VAL B 1 172 ? 8.516 -28.969 -0.593 1 97.94 172 VAL B CA 1
ATOM 3339 C C . VAL B 1 172 ? 9.867 -28.266 -0.506 1 97.94 172 VAL B C 1
ATOM 3341 O O . VAL B 1 172 ? 9.953 -27.047 -0.742 1 97.94 172 VAL B O 1
ATOM 3344 N N . THR B 1 173 ? 10.938 -29 -0.142 1 98.25 173 THR B N 1
ATOM 3345 C CA . THR B 1 173 ? 12.242 -28.359 0.03 1 98.25 173 THR B CA 1
ATOM 3346 C C . THR B 1 173 ? 13.289 -29.047 -0.841 1 98.25 173 THR B C 1
ATOM 3348 O O . THR B 1 173 ? 14.445 -28.625 -0.88 1 98.25 173 THR B O 1
ATOM 3351 N N . ASP B 1 174 ? 12.883 -30.078 -1.523 1 98.12 174 ASP B N 1
ATOM 3352 C CA . ASP B 1 174 ? 13.766 -30.828 -2.412 1 98.12 174 ASP B CA 1
ATOM 3353 C C . ASP B 1 174 ? 13.523 -30.453 -3.871 1 98.12 174 ASP B C 1
ATOM 3355 O O . ASP B 1 174 ? 12.383 -30.422 -4.332 1 98.12 174 ASP B O 1
ATOM 3359 N N . GLU B 1 175 ? 14.633 -30.219 -4.566 1 98.06 175 GLU B N 1
ATOM 3360 C CA . GLU B 1 175 ? 14.516 -29.734 -5.938 1 98.06 175 GLU B CA 1
ATOM 3361 C C . GLU B 1 175 ? 13.852 -30.781 -6.836 1 98.06 175 GLU B C 1
ATOM 3363 O O . GLU B 1 175 ? 12.984 -30.453 -7.645 1 98.06 175 GLU B O 1
ATOM 3368 N N . ALA B 1 176 ? 14.266 -32 -6.746 1 98.19 176 ALA B N 1
ATOM 3369 C CA . ALA B 1 176 ? 13.695 -33.031 -7.582 1 98.19 176 ALA B CA 1
ATOM 3370 C C . ALA B 1 176 ? 12.195 -33.188 -7.332 1 98.19 176 ALA B C 1
ATOM 3372 O O . ALA B 1 176 ? 11.414 -33.344 -8.273 1 98.19 176 ALA B O 1
ATOM 3373 N N . GLU B 1 177 ? 11.828 -33.188 -6.07 1 98.31 177 GLU B N 1
ATOM 3374 C CA . GLU B 1 177 ? 10.422 -33.25 -5.707 1 98.31 177 GLU B CA 1
ATOM 3375 C C . GLU B 1 177 ? 9.648 -32.062 -6.27 1 98.31 177 GLU B C 1
ATOM 3377 O O . GLU B 1 177 ? 8.523 -32.219 -6.758 1 98.31 177 GLU B O 1
ATOM 3382 N N . LEU B 1 178 ? 10.258 -30.875 -6.168 1 98.38 178 LEU B N 1
ATOM 3383 C CA . LEU B 1 178 ? 9.617 -29.688 -6.707 1 98.38 178 LEU B CA 1
ATOM 3384 C C . LEU B 1 178 ? 9.359 -29.844 -8.203 1 98.38 178 LEU B C 1
ATOM 3386 O O . LEU B 1 178 ? 8.25 -29.594 -8.68 1 98.38 178 LEU B O 1
ATOM 3390 N N . TYR B 1 179 ? 10.375 -30.25 -8.961 1 98.06 179 TYR B N 1
ATOM 3391 C CA . TYR B 1 179 ? 10.25 -30.344 -10.414 1 98.06 179 TYR B CA 1
ATOM 3392 C C . TYR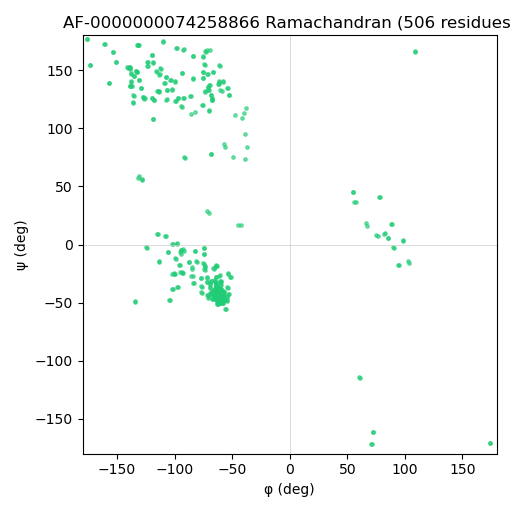 B 1 179 ? 9.211 -31.391 -10.805 1 98.06 179 TYR B C 1
ATOM 3394 O O . TYR B 1 179 ? 8.469 -31.203 -11.766 1 98.06 179 TYR B O 1
ATOM 3402 N N . GLU B 1 180 ? 9.164 -32.469 -10.047 1 98.25 180 GLU B N 1
ATOM 3403 C CA . GLU B 1 180 ? 8.125 -33.469 -10.281 1 98.25 180 GLU B CA 1
ATOM 3404 C C . GLU B 1 180 ? 6.734 -32.875 -10.047 1 98.25 180 GLU B C 1
ATOM 3406 O O . GLU B 1 180 ? 5.82 -33.094 -10.836 1 98.25 180 GLU B O 1
ATOM 3411 N N . GLU B 1 181 ? 6.598 -32.188 -9 1 98.12 181 GLU B N 1
ATOM 3412 C CA . GLU B 1 181 ? 5.324 -31.547 -8.703 1 98.12 181 GLU B CA 1
ATOM 3413 C C . GLU B 1 181 ? 4.953 -30.531 -9.781 1 98.12 181 GLU B C 1
ATOM 3415 O O . GLU B 1 181 ? 3.801 -30.469 -10.211 1 98.12 181 GLU B O 1
ATOM 3420 N N . LEU B 1 182 ? 5.926 -29.75 -10.188 1 98.62 182 LEU B N 1
ATOM 3421 C CA . LEU B 1 182 ? 5.66 -28.734 -11.203 1 98.62 182 LEU B CA 1
ATOM 3422 C C . LEU B 1 182 ? 5.223 -29.375 -12.516 1 98.62 182 LEU B C 1
ATOM 3424 O O . LEU B 1 182 ? 4.387 -28.828 -13.234 1 98.62 182 LEU B O 1
ATOM 3428 N N . GLU B 1 183 ? 5.816 -30.516 -12.867 1 98.19 183 GLU B N 1
ATOM 3429 C CA . GLU B 1 183 ? 5.391 -31.234 -14.062 1 98.19 183 GLU B CA 1
ATOM 3430 C C . GLU B 1 183 ? 3.934 -31.672 -13.953 1 98.19 183 GLU B C 1
ATOM 3432 O O . GLU B 1 183 ? 3.166 -31.531 -14.914 1 98.19 183 GLU B O 1
ATOM 3437 N N . THR B 1 184 ? 3.602 -32.188 -12.797 1 98.44 184 THR B N 1
ATOM 3438 C CA . THR B 1 184 ? 2.223 -32.594 -12.547 1 98.44 184 THR B CA 1
ATOM 3439 C C . THR B 1 184 ? 1.28 -31.406 -12.664 1 98.44 184 THR B C 1
ATOM 3441 O O . THR B 1 184 ? 0.218 -31.5 -13.281 1 98.44 184 THR B O 1
ATOM 3444 N N . VAL B 1 185 ? 1.659 -30.297 -12.078 1 98.62 185 VAL B N 1
ATOM 3445 C CA . VAL B 1 185 ? 0.857 -29.078 -12.102 1 98.62 185 VAL B CA 1
ATOM 3446 C C . VAL B 1 185 ? 0.695 -28.594 -13.539 1 98.62 185 VAL B C 1
ATOM 3448 O O . VAL B 1 185 ? -0.392 -28.172 -13.945 1 98.62 185 VAL B O 1
ATOM 3451 N N . ARG B 1 186 ? 1.774 -28.641 -14.273 1 97.56 186 ARG B N 1
ATOM 3452 C CA . ARG B 1 186 ? 1.736 -28.234 -15.68 1 97.56 186 ARG B CA 1
ATOM 3453 C C . ARG B 1 186 ? 0.737 -29.062 -16.469 1 97.56 186 ARG B C 1
ATOM 3455 O O . ARG B 1 186 ? -0.022 -28.547 -17.281 1 97.56 186 ARG B O 1
ATOM 3462 N N . ASP B 1 187 ? 0.705 -30.344 -16.203 1 97.5 187 ASP B N 1
ATOM 3463 C CA . ASP B 1 187 ? -0.131 -31.297 -16.953 1 97.5 187 ASP B CA 1
ATOM 3464 C C . ASP B 1 187 ? -1.607 -31.094 -16.609 1 97.5 187 ASP B C 1
ATOM 3466 O O . ASP B 1 187 ? -2.453 -31.062 -17.516 1 97.5 187 ASP B O 1
ATOM 3470 N N . ARG B 1 188 ? -1.862 -30.922 -15.359 1 97.5 188 ARG B N 1
ATOM 3471 C CA . ARG B 1 188 ? -3.268 -30.891 -14.969 1 97.5 188 ARG B CA 1
ATOM 3472 C C . ARG B 1 188 ? -3.805 -29.469 -14.945 1 97.5 188 ARG B C 1
ATOM 3474 O O . ARG B 1 188 ? -5.016 -29.266 -14.898 1 97.5 188 ARG B O 1
ATOM 3481 N N . GLY B 1 189 ? -2.896 -28.469 -14.766 1 98.12 189 GLY B N 1
ATOM 3482 C CA . GLY B 1 189 ? -3.293 -27.078 -14.883 1 98.12 189 GLY B CA 1
ATOM 3483 C C . GLY B 1 189 ? -3.576 -26.406 -13.547 1 98.12 189 GLY B C 1
ATOM 3484 O O . GLY B 1 189 ? -4.059 -25.281 -13.492 1 98.12 189 GLY B O 1
ATOM 3485 N N . TYR B 1 190 ? -3.371 -27.125 -12.43 1 98.75 190 TYR B N 1
ATOM 3486 C CA . TYR B 1 190 ? -3.596 -26.547 -11.117 1 98.75 190 TYR B CA 1
ATOM 3487 C C . TYR B 1 190 ? -2.686 -27.188 -10.07 1 98.75 190 TYR B C 1
ATOM 3489 O O . TYR B 1 190 ? -2.164 -28.281 -10.281 1 98.75 190 TYR B O 1
ATOM 3497 N N . ALA B 1 191 ? -2.461 -26.453 -8.977 1 98.75 191 ALA B N 1
ATOM 3498 C CA . ALA B 1 191 ? -1.669 -26.922 -7.848 1 98.75 191 ALA B CA 1
ATOM 3499 C C . ALA B 1 191 ? -2.523 -27.047 -6.586 1 98.75 191 ALA B C 1
ATOM 3501 O O . ALA B 1 191 ? -3.461 -26.266 -6.395 1 98.75 191 ALA B O 1
ATOM 3502 N N . TYR B 1 192 ? -2.186 -27.969 -5.758 1 98.25 192 TYR B N 1
ATOM 3503 C CA . TYR B 1 192 ? -2.826 -28.094 -4.453 1 98.25 192 TYR B CA 1
ATOM 3504 C C . TYR B 1 192 ? -1.962 -27.469 -3.365 1 98.25 192 TYR B C 1
ATOM 3506 O O . TYR B 1 192 ? -0.734 -27.562 -3.406 1 98.25 192 TYR B O 1
ATOM 3514 N N . ALA B 1 193 ? -2.562 -26.797 -2.445 1 97.12 193 ALA B N 1
ATOM 3515 C CA . ALA B 1 193 ? -1.98 -26.484 -1.143 1 97.12 193 ALA B CA 1
ATOM 3516 C C . ALA B 1 193 ? -2.477 -27.453 -0.073 1 97.12 193 ALA B C 1
ATOM 3518 O O . ALA B 1 193 ? -3.686 -27.609 0.122 1 97.12 193 ALA B O 1
ATOM 3519 N N . ARG B 1 194 ? -1.708 -28.062 0.542 1 96 194 ARG B N 1
ATOM 3520 C CA . ARG B 1 194 ? -2.051 -29.016 1.599 1 96 194 ARG B CA 1
ATOM 3521 C C . ARG B 1 194 ? -1.222 -28.766 2.852 1 96 194 ARG B C 1
ATOM 3523 O O . ARG B 1 194 ? -0.515 -29.656 3.326 1 96 194 ARG B O 1
ATOM 3530 N N . GLY B 1 195 ? -1.374 -27.484 3.342 1 94.5 195 GLY B N 1
ATOM 3531 C CA . GLY B 1 195 ? -0.693 -27.109 4.57 1 94.5 195 GLY B CA 1
ATOM 3532 C C . GLY B 1 195 ? 0.733 -26.641 4.34 1 94.5 195 GLY B C 1
ATOM 3533 O O . GLY B 1 195 ? 1.477 -26.406 5.293 1 94.5 195 GLY B O 1
ATOM 3534 N N . ASP B 1 196 ? 1.162 -26.516 3.082 1 93.38 196 ASP B N 1
ATOM 3535 C CA . ASP B 1 196 ? 2.545 -26.219 2.73 1 93.38 196 ASP B CA 1
ATOM 3536 C C . ASP B 1 196 ? 2.869 -24.75 3.002 1 93.38 196 ASP B C 1
ATOM 3538 O O . ASP B 1 196 ? 4.039 -24.359 3.078 1 93.38 196 ASP B O 1
ATOM 3542 N N . HIS B 1 197 ? 1.877 -23.891 3.086 1 93.25 197 HIS B N 1
ATOM 3543 C CA . HIS B 1 197 ? 2.072 -22.5 3.443 1 93.25 197 HIS B CA 1
ATOM 3544 C C . HIS B 1 197 ? 1.629 -22.219 4.879 1 93.25 197 HIS B C 1
ATOM 3546 O O . HIS B 1 197 ? 2.336 -21.562 5.637 1 93.25 197 HIS B O 1
ATOM 3552 N N . THR B 1 198 ? 0.541 -22.625 5.266 1 92.81 198 THR B N 1
ATOM 3553 C CA . THR B 1 198 ? -0.044 -22.484 6.594 1 92.81 198 THR B CA 1
ATOM 3554 C C . THR B 1 198 ? -0.674 -23.797 7.055 1 92.81 198 THR B C 1
ATOM 3556 O O . THR B 1 198 ? -1.537 -24.344 6.375 1 92.81 198 THR B O 1
ATOM 3559 N N . LYS B 1 199 ? -0.287 -24.219 8.242 1 92.94 199 LYS B N 1
ATOM 3560 C CA . LYS B 1 199 ? -0.873 -25.438 8.797 1 92.94 199 LYS B CA 1
ATOM 3561 C C . LYS B 1 199 ? -2.387 -25.312 8.93 1 92.94 199 LYS B C 1
ATOM 3563 O O . LYS B 1 199 ? -2.889 -24.266 9.367 1 92.94 199 LYS B O 1
ATOM 3568 N N . GLY B 1 200 ? -3.062 -26.328 8.461 1 93.25 200 GLY B N 1
ATOM 3569 C CA . GLY B 1 200 ? -4.508 -26.359 8.641 1 93.25 200 GLY B CA 1
ATOM 3570 C C . GLY B 1 200 ? -5.262 -25.719 7.496 1 93.25 200 GLY B C 1
ATOM 3571 O O . GLY B 1 200 ? -6.496 -25.719 7.48 1 93.25 200 GLY B O 1
ATOM 3572 N N . LEU B 1 201 ? -4.57 -25.188 6.551 1 94.69 201 LEU B N 1
ATOM 3573 C CA . LEU B 1 201 ? -5.203 -24.594 5.379 1 94.69 201 LEU B CA 1
ATOM 3574 C C . LEU B 1 201 ? -4.859 -25.375 4.117 1 94.69 201 LEU B C 1
ATOM 3576 O O . LEU B 1 201 ? -3.703 -25.734 3.904 1 94.69 201 LEU B O 1
ATOM 3580 N N . TRP B 1 202 ? -5.84 -25.656 3.361 1 97.06 202 TRP B N 1
ATOM 3581 C CA . TRP B 1 202 ? -5.688 -26.281 2.055 1 97.06 202 TRP B CA 1
ATOM 3582 C C . TRP B 1 202 ? -6.25 -25.391 0.953 1 97.06 202 TRP B C 1
ATOM 3584 O O . TRP B 1 202 ? -6.953 -24.406 1.232 1 97.06 202 TRP B O 1
ATOM 3594 N N . GLY B 1 203 ? -5.898 -25.641 -0.259 1 97.38 203 GLY B N 1
ATOM 3595 C CA . GLY B 1 203 ? -6.398 -24.812 -1.334 1 97.38 203 GLY B CA 1
ATOM 3596 C C . GLY B 1 203 ? -5.984 -25.281 -2.711 1 97.38 203 GLY B C 1
ATOM 3597 O O . GLY B 1 203 ? -5.359 -26.344 -2.844 1 97.38 203 GLY B O 1
ATOM 3598 N N . VAL B 1 204 ? -6.461 -24.594 -3.686 1 98.75 204 VAL B N 1
ATOM 3599 C CA . VAL B 1 204 ? -6.148 -24.844 -5.09 1 98.75 204 VAL B CA 1
ATOM 3600 C C . VAL B 1 204 ? -5.637 -23.562 -5.746 1 98.75 204 VAL B C 1
ATOM 3602 O O . VAL B 1 204 ? -6.238 -22.5 -5.598 1 98.75 204 VAL B O 1
ATOM 3605 N N . GLY B 1 205 ? -4.477 -23.672 -6.344 1 98.75 205 GLY B N 1
ATOM 3606 C CA . GLY B 1 205 ? -3.9 -22.578 -7.105 1 98.75 205 GLY B CA 1
ATOM 3607 C C . GLY B 1 205 ? -3.904 -22.828 -8.602 1 98.75 205 GLY B C 1
ATOM 3608 O O . GLY B 1 205 ? -3.674 -23.953 -9.055 1 98.75 205 GLY B O 1
ATOM 3609 N N . VAL B 1 206 ? -4.211 -21.828 -9.391 1 98.88 206 VAL B N 1
ATOM 3610 C CA . VAL B 1 206 ? -4.215 -21.922 -10.844 1 98.88 206 VAL B CA 1
ATOM 3611 C C . VAL B 1 206 ? -3.441 -20.766 -11.445 1 98.88 206 VAL B C 1
ATOM 3613 O O . VAL B 1 206 ? -3.498 -19.641 -10.93 1 98.88 206 VAL B O 1
ATOM 3616 N N . PRO B 1 207 ? -2.693 -21.031 -12.516 1 98.81 207 PRO B N 1
ATOM 3617 C CA . PRO B 1 207 ? -1.995 -19.938 -13.188 1 98.81 207 PRO B CA 1
ATOM 3618 C C . PRO B 1 207 ? -2.928 -19.078 -14.031 1 98.81 207 PRO B C 1
ATOM 3620 O O . PRO B 1 207 ? -3.99 -19.531 -14.453 1 98.81 207 PRO B O 1
ATOM 3623 N N . VAL B 1 208 ? -2.627 -17.859 -14.133 1 98.19 208 VAL B N 1
ATOM 3624 C CA . VAL B 1 208 ? -3.279 -16.922 -15.039 1 98.19 208 VAL B CA 1
ATOM 3625 C C . VAL B 1 208 ? -2.287 -16.453 -16.109 1 98.19 208 VAL B C 1
ATOM 3627 O O . VAL B 1 208 ? -1.169 -16.047 -15.789 1 98.19 208 VAL B O 1
ATOM 3630 N N . HIS B 1 209 ? -2.719 -16.5 -17.359 1 96.81 209 HIS B N 1
ATOM 3631 C CA . HIS B 1 209 ? -1.81 -16.172 -18.453 1 96.81 209 HIS B CA 1
ATOM 3632 C C . HIS B 1 209 ? -2.232 -14.891 -19.156 1 96.81 209 HIS B C 1
ATOM 3634 O O . HIS B 1 209 ? -3.422 -14.57 -19.219 1 96.81 209 HIS B O 1
ATOM 3640 N N . ASN B 1 210 ? -1.204 -14.18 -19.625 1 93.88 210 ASN B N 1
ATOM 3641 C CA . ASN B 1 210 ? -1.441 -13.078 -20.547 1 93.88 210 ASN B CA 1
ATOM 3642 C C .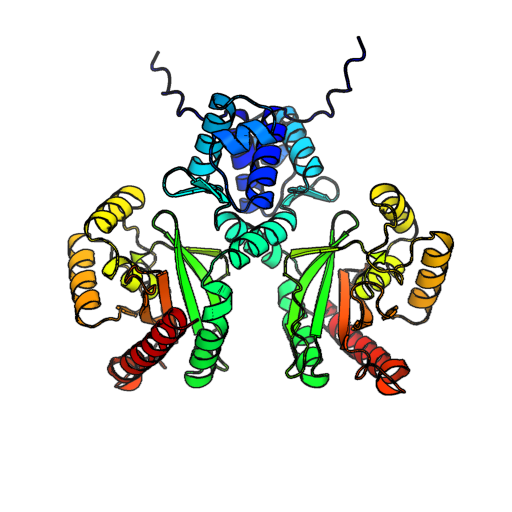 ASN B 1 210 ? -1.854 -13.586 -21.922 1 93.88 210 ASN B C 1
ATOM 3644 O O . ASN B 1 210 ? -1.72 -14.773 -22.219 1 93.88 210 ASN B O 1
ATOM 3648 N N . PRO B 1 211 ? -2.332 -12.625 -22.719 1 90.38 211 PRO B N 1
ATOM 3649 C CA . PRO B 1 211 ? -2.758 -13.031 -24.062 1 90.38 211 PRO B CA 1
ATOM 3650 C C . PRO B 1 211 ? -1.621 -13.633 -24.891 1 90.38 211 PRO B C 1
ATOM 3652 O O . PRO B 1 211 ? -1.864 -14.469 -25.766 1 90.38 211 PRO B O 1
ATOM 3655 N N . ASP B 1 212 ? -0.437 -13.281 -24.609 1 90.56 212 ASP B N 1
ATOM 3656 C CA . ASP B 1 212 ? 0.705 -13.781 -25.359 1 90.56 212 ASP B CA 1
ATOM 3657 C C . ASP B 1 212 ? 1.141 -15.156 -24.859 1 90.56 212 ASP B C 1
ATOM 3659 O O . ASP B 1 212 ? 2.062 -15.758 -25.406 1 90.56 212 ASP B O 1
ATOM 3663 N N . GLY B 1 213 ? 0.508 -15.648 -23.766 1 91.62 213 GLY B N 1
ATOM 3664 C CA . GLY B 1 213 ? 0.782 -16.984 -23.281 1 91.62 213 GLY B CA 1
ATOM 3665 C C . GLY B 1 213 ? 1.68 -17 -22.062 1 91.62 213 GLY B C 1
ATOM 3666 O O . GLY B 1 213 ? 1.796 -18.031 -21.391 1 91.62 213 GLY B O 1
ATOM 3667 N N . ASP B 1 214 ? 2.305 -15.891 -21.781 1 94.38 214 ASP B N 1
ATOM 3668 C CA . ASP B 1 214 ? 3.17 -15.82 -20.609 1 94.38 214 ASP B CA 1
ATOM 3669 C C . ASP B 1 214 ? 2.35 -15.812 -19.328 1 94.38 214 ASP B C 1
ATOM 3671 O O . ASP B 1 214 ? 1.233 -15.289 -19.297 1 94.38 214 ASP B O 1
ATOM 3675 N N . VAL B 1 215 ? 2.943 -16.422 -18.312 1 97.12 215 VAL B N 1
ATOM 3676 C CA . VAL B 1 215 ? 2.246 -16.422 -17.031 1 97.12 215 VAL B CA 1
ATOM 3677 C C . VAL B 1 215 ? 2.217 -15.008 -16.453 1 97.12 215 VAL B C 1
ATOM 3679 O O . VAL B 1 215 ? 3.25 -14.344 -16.375 1 97.12 215 VAL B O 1
ATOM 3682 N N . ALA B 1 216 ? 1.051 -14.57 -16.094 1 96.62 216 ALA B N 1
ATOM 3683 C CA . ALA B 1 216 ? 0.834 -13.227 -15.555 1 96.62 216 ALA B CA 1
ATOM 3684 C C . ALA B 1 216 ? 0.72 -13.258 -14.031 1 96.62 216 ALA B C 1
ATOM 3686 O O . ALA B 1 216 ? 0.979 -12.258 -13.359 1 96.62 216 ALA B O 1
ATOM 3687 N N . GLY B 1 217 ? 0.327 -14.352 -13.484 1 98.25 217 GLY B N 1
ATOM 3688 C CA . GLY B 1 217 ? 0.145 -14.523 -12.055 1 98.25 217 GLY B CA 1
ATOM 3689 C C . GLY B 1 217 ? -0.469 -15.859 -11.688 1 98.25 217 GLY B C 1
ATOM 3690 O O . GLY B 1 217 ? -0.486 -16.781 -12.5 1 98.25 217 GLY B O 1
ATOM 3691 N N . GLY B 1 218 ? -0.819 -15.969 -10.438 1 98.62 218 GLY B N 1
ATOM 3692 C CA . GLY B 1 218 ? -1.49 -17.141 -9.898 1 98.62 218 GLY B CA 1
ATOM 3693 C C . GLY B 1 218 ? -2.621 -16.797 -8.945 1 98.62 218 GLY B C 1
ATOM 3694 O O . GLY B 1 218 ? -2.514 -15.859 -8.164 1 98.62 218 GLY B O 1
ATOM 3695 N N . LEU B 1 219 ? -3.656 -17.547 -9.078 1 98.5 219 LEU B N 1
ATOM 3696 C CA . LEU B 1 219 ? -4.824 -17.422 -8.211 1 98.5 219 LEU B CA 1
ATOM 3697 C C . LEU B 1 219 ? 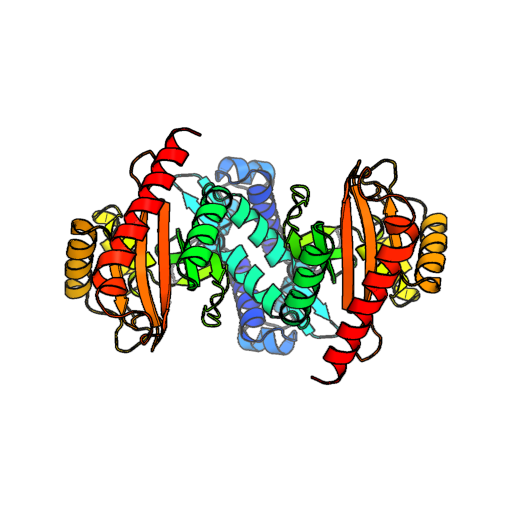-4.906 -18.594 -7.238 1 98.5 219 LEU B C 1
ATOM 3699 O O . LEU B 1 219 ? -4.629 -19.734 -7.609 1 98.5 219 LEU B O 1
ATOM 3703 N N . ILE B 1 220 ? -5.352 -18.328 -6.023 1 97.94 220 ILE B N 1
ATOM 3704 C CA . ILE B 1 220 ? -5.523 -19.422 -5.066 1 97.94 220 ILE B CA 1
ATOM 3705 C C . ILE B 1 220 ? -6.824 -19.219 -4.293 1 97.94 220 ILE B C 1
ATOM 3707 O O . ILE B 1 220 ? -7.184 -18.094 -3.938 1 97.94 220 ILE B O 1
ATOM 3711 N N . VAL B 1 221 ? -7.531 -20.266 -4.133 1 97.62 221 VAL B N 1
ATOM 3712 C CA . VAL B 1 221 ? -8.625 -20.391 -3.166 1 97.62 221 VAL B CA 1
ATOM 3713 C C . VAL B 1 221 ? -8.188 -21.281 -2.002 1 97.62 221 VAL B C 1
ATOM 3715 O O . VAL B 1 221 ? -7.715 -22.391 -2.211 1 97.62 221 VAL B O 1
ATOM 3718 N N . ALA B 1 222 ? -8.297 -20.781 -0.812 1 96.38 222 ALA B N 1
ATOM 3719 C CA . ALA B 1 222 ? -7.844 -21.547 0.347 1 96.38 222 ALA B CA 1
ATOM 3720 C C . ALA B 1 222 ? -8.883 -21.516 1.462 1 96.38 222 ALA B C 1
ATOM 3722 O O . ALA B 1 222 ? -9.625 -20.531 1.605 1 96.38 222 ALA B O 1
ATOM 3723 N N . GLY B 1 223 ? -8.945 -22.516 2.209 1 95.19 223 GLY B N 1
ATOM 3724 C CA . GLY B 1 223 ? -9.828 -22.641 3.357 1 95.19 223 GLY B CA 1
ATOM 3725 C C . GLY B 1 223 ? -9.391 -23.719 4.332 1 95.19 223 GLY B C 1
ATOM 3726 O O . GLY B 1 223 ? -8.414 -24.438 4.086 1 95.19 223 GLY B O 1
ATOM 3727 N N . PRO B 1 224 ? -10.031 -23.781 5.434 1 94.88 224 PRO B N 1
ATOM 3728 C CA . PRO B 1 224 ? -9.68 -24.797 6.422 1 94.88 224 PRO B CA 1
ATOM 3729 C C . PRO B 1 224 ? -9.852 -26.219 5.891 1 94.88 224 PRO B C 1
ATOM 3731 O O . PRO B 1 224 ? -10.719 -26.469 5.047 1 94.88 224 PRO B O 1
ATOM 3734 N N . THR B 1 225 ? -9.117 -27.109 6.445 1 94.31 225 THR B N 1
ATOM 3735 C CA . THR B 1 225 ? -9.055 -28.5 5.973 1 94.31 225 THR B CA 1
ATOM 3736 C C . THR B 1 225 ? -10.43 -29.156 6.051 1 94.31 225 THR B C 1
ATOM 3738 O O . THR B 1 225 ? -10.758 -30 5.219 1 94.31 225 THR B O 1
ATOM 3741 N N . HIS B 1 226 ? -11.227 -28.812 6.953 1 94.06 226 HIS B N 1
ATOM 3742 C CA . HIS B 1 226 ? -12.5 -29.484 7.156 1 94.06 226 HIS B CA 1
ATOM 3743 C C . HIS B 1 226 ? -13.516 -29.094 6.086 1 94.06 226 HIS B C 1
ATOM 3745 O O . HIS B 1 226 ? -14.523 -29.781 5.895 1 94.06 226 HIS B O 1
ATOM 3751 N N . ARG B 1 227 ? -13.234 -28 5.395 1 93.94 227 ARG B N 1
ATOM 3752 C CA . ARG B 1 227 ? -14.102 -27.609 4.293 1 93.94 227 ARG B CA 1
ATOM 3753 C C . ARG B 1 227 ? -13.5 -28 2.949 1 93.94 227 ARG B C 1
ATOM 3755 O O . ARG B 1 227 ? -14.211 -28.094 1.948 1 93.94 227 ARG B O 1
ATOM 3762 N N . MET B 1 228 ? -12.188 -28.125 2.924 1 95.38 228 MET B N 1
ATOM 3763 C CA . MET B 1 228 ? -11.453 -28.484 1.714 1 95.38 228 MET B CA 1
ATOM 3764 C C . MET B 1 228 ? -11.273 -30 1.618 1 95.38 228 MET B C 1
ATOM 3766 O O . MET B 1 228 ? -10.156 -30.5 1.768 1 95.38 228 MET B O 1
ATOM 3770 N N . ARG B 1 229 ? -12.336 -30.625 1.272 1 93.81 229 ARG B N 1
ATOM 3771 C CA . ARG B 1 229 ? -12.305 -32.094 1.258 1 93.81 229 ARG B CA 1
ATOM 3772 C C . ARG B 1 229 ? -13.32 -32.625 0.266 1 93.81 229 ARG B C 1
ATOM 3774 O O . ARG B 1 229 ? -14.172 -31.906 -0.237 1 93.81 229 ARG B O 1
ATOM 3781 N N . GLY B 1 230 ? -13.109 -33.906 -0 1 95.75 230 GLY B N 1
ATOM 3782 C CA . GLY B 1 230 ? -14.039 -34.625 -0.863 1 95.75 230 GLY B CA 1
ATOM 3783 C C . GLY B 1 230 ? -13.922 -34.219 -2.322 1 95.75 230 GLY B C 1
ATOM 3784 O O . GLY B 1 230 ? -12.891 -33.719 -2.75 1 95.75 230 GLY B O 1
ATOM 3785 N N . ASP B 1 231 ? -14.992 -34.531 -3.086 1 96.38 231 ASP B N 1
ATOM 3786 C CA . ASP B 1 231 ? -15.008 -34.312 -4.527 1 96.38 231 ASP B CA 1
ATOM 3787 C C . ASP B 1 231 ? -14.945 -32.812 -4.84 1 96.38 231 ASP B C 1
ATOM 3789 O O . ASP B 1 231 ? -14.383 -32.406 -5.855 1 96.38 231 ASP B O 1
ATOM 3793 N N . TRP B 1 232 ? -15.5 -32.156 -3.914 1 96.12 232 TRP B N 1
ATOM 3794 C CA . TRP B 1 232 ? -15.5 -30.719 -4.102 1 96.12 232 TRP B CA 1
ATOM 3795 C C . TRP B 1 232 ? -14.078 -30.172 -4.184 1 96.12 232 TRP B C 1
ATOM 3797 O O . TRP B 1 232 ? -13.727 -29.469 -5.125 1 96.12 232 TRP B O 1
ATOM 3807 N N . PHE B 1 233 ? -13.25 -30.578 -3.264 1 97.44 233 PHE B N 1
ATOM 3808 C CA . PHE B 1 233 ? -11.883 -30.094 -3.191 1 97.44 233 PHE B CA 1
ATOM 3809 C C . PHE B 1 233 ? -11.016 -30.766 -4.246 1 97.44 233 PHE B C 1
ATOM 3811 O O . PHE B 1 233 ? -10.195 -30.109 -4.898 1 97.44 233 PHE B O 1
ATOM 3818 N N . GLU B 1 234 ? -11.211 -31.953 -4.543 1 96.38 234 GLU B N 1
ATOM 3819 C CA . GLU B 1 234 ? -10.305 -32.75 -5.359 1 96.38 234 GLU B CA 1
ATOM 3820 C C . GLU B 1 234 ? -10.594 -32.562 -6.848 1 96.38 234 GLU B C 1
ATOM 3822 O O . GLU B 1 234 ? -9.695 -32.719 -7.68 1 96.38 234 GLU B O 1
ATOM 3827 N N . ASP B 1 235 ? -11.859 -32.219 -7.164 1 96.38 235 ASP B N 1
ATOM 3828 C CA . ASP B 1 235 ? -12.211 -32.219 -8.578 1 96.38 235 ASP B CA 1
ATOM 3829 C C . ASP B 1 235 ? -12.992 -30.938 -8.945 1 96.38 235 ASP B C 1
ATOM 3831 O O . ASP B 1 235 ? -12.625 -30.219 -9.867 1 96.38 235 ASP B O 1
ATOM 3835 N N . GLU B 1 236 ? -13.977 -30.641 -8.195 1 98 236 GLU B N 1
ATOM 3836 C CA . GLU B 1 236 ? -14.914 -29.594 -8.586 1 98 236 GLU B CA 1
ATOM 3837 C C . GLU B 1 236 ? -14.273 -28.219 -8.508 1 98 236 GLU B C 1
ATOM 3839 O O . GLU B 1 236 ? -14.406 -27.406 -9.43 1 98 236 GLU B O 1
ATOM 3844 N N . LEU B 1 237 ? -13.57 -27.938 -7.438 1 98.44 237 LEU B N 1
ATOM 3845 C CA . LEU B 1 237 ? -12.961 -26.641 -7.227 1 98.44 237 LEU B CA 1
ATOM 3846 C C . LEU B 1 237 ? -11.883 -26.359 -8.273 1 98.44 237 LEU B C 1
ATOM 3848 O O . LEU B 1 237 ? -11.875 -25.297 -8.891 1 98.44 237 LEU B O 1
ATOM 3852 N N . PRO B 1 238 ? -11.016 -27.312 -8.539 1 98.62 238 PRO B N 1
ATOM 3853 C CA . PRO B 1 238 ? -10.023 -27.078 -9.586 1 98.62 238 PRO B CA 1
ATOM 3854 C C . PRO B 1 238 ? -10.656 -26.797 -10.945 1 98.62 238 PRO B C 1
ATOM 3856 O O . PRO B 1 238 ? -10.234 -25.875 -11.648 1 98.62 238 PRO B O 1
ATOM 3859 N N . GLU B 1 239 ? -11.656 -27.562 -11.297 1 98.25 239 GLU B N 1
ATOM 3860 C CA . GLU B 1 239 ? -12.305 -27.375 -12.586 1 98.25 239 GLU B CA 1
ATOM 3861 C C . GLU B 1 239 ? -13.023 -26.031 -12.656 1 98.25 239 GLU B C 1
ATOM 3863 O O . GLU B 1 239 ? -12.992 -25.359 -13.688 1 98.25 239 GLU B O 1
ATOM 3868 N N . TYR B 1 240 ? -13.648 -25.75 -11.578 1 98.62 240 TYR B N 1
ATOM 3869 C CA . TYR B 1 240 ? -14.305 -24.438 -11.484 1 98.62 240 TYR B CA 1
ATOM 3870 C C . TYR B 1 240 ? -13.305 -23.312 -11.68 1 98.62 240 TYR B C 1
ATOM 3872 O O . TYR B 1 240 ? -13.531 -22.406 -12.484 1 98.62 240 TYR B O 1
ATOM 3880 N N . LEU B 1 241 ? -12.156 -23.359 -11.008 1 98.81 241 LEU B N 1
ATOM 3881 C CA . LEU B 1 241 ? -11.141 -22.312 -11.078 1 98.81 241 LEU B CA 1
ATOM 3882 C C . LEU B 1 241 ? -10.539 -22.219 -12.469 1 98.81 241 LEU B C 1
ATOM 3884 O O . LEU B 1 241 ? -10.336 -21.125 -13 1 98.81 241 LEU B O 1
ATOM 3888 N N . LYS B 1 242 ? -10.266 -23.328 -13.039 1 98.38 242 LYS B N 1
ATOM 3889 C CA . LYS B 1 242 ? -9.734 -23.344 -14.398 1 98.38 242 LYS B CA 1
ATOM 3890 C C . LYS B 1 242 ? -10.703 -22.688 -15.375 1 98.38 242 LYS B C 1
ATOM 3892 O O . LYS B 1 242 ? -10.297 -21.922 -16.25 1 98.38 242 LYS B O 1
ATOM 3897 N N . GLY B 1 243 ? -12 -23.031 -15.18 1 98.12 243 GLY B N 1
ATOM 3898 C CA . GLY B 1 243 ? -13.023 -22.438 -16.031 1 98.12 243 GLY B CA 1
ATOM 3899 C C . GLY B 1 243 ? -13.102 -20.922 -15.891 1 98.12 243 GLY B C 1
ATOM 3900 O O . GLY B 1 243 ? -13.109 -20.203 -16.891 1 98.12 243 GLY B O 1
ATOM 3901 N N . VAL B 1 244 ? -13.133 -20.438 -14.695 1 98.06 244 VAL B N 1
ATOM 3902 C CA . VAL B 1 244 ? -13.258 -19.016 -14.422 1 98.06 244 VAL B CA 1
ATOM 3903 C C . VAL B 1 244 ? -12.023 -18.281 -14.953 1 98.06 244 VAL B C 1
ATOM 3905 O O . VAL B 1 244 ? -12.133 -17.203 -15.547 1 98.06 244 VAL B O 1
ATOM 3908 N N . VAL B 1 245 ? -10.844 -18.844 -14.75 1 97.31 245 VAL B N 1
ATOM 3909 C CA . VAL B 1 245 ? -9.594 -18.219 -15.18 1 97.31 245 VAL B CA 1
ATOM 3910 C C . VAL B 1 245 ? -9.539 -18.188 -16.703 1 97.31 245 VAL B C 1
ATOM 3912 O O . VAL B 1 245 ? -9.086 -17.203 -17.297 1 97.31 245 VAL B O 1
ATOM 3915 N N . LYS B 1 246 ? -9.984 -19.266 -17.297 1 96.31 246 LYS B N 1
ATOM 3916 C CA . LYS B 1 246 ? -10.016 -19.281 -18.766 1 96.31 246 LYS B CA 1
ATOM 3917 C C . LYS B 1 246 ? -10.906 -18.172 -19.312 1 96.31 246 LYS B C 1
ATOM 3919 O O . LYS B 1 246 ? -10.562 -17.531 -20.297 1 96.31 246 LYS B O 1
ATOM 3924 N N . GLU B 1 247 ? -12.023 -18.062 -18.719 1 96.38 247 GLU B N 1
ATOM 3925 C CA . GLU B 1 247 ? -12.922 -16.969 -19.109 1 96.38 247 GLU B CA 1
ATOM 3926 C C . GLU B 1 247 ? -12.25 -15.617 -18.938 1 96.38 247 GLU B C 1
ATOM 3928 O O . GLU B 1 247 ? -12.352 -14.75 -19.812 1 96.38 247 GLU B O 1
ATOM 3933 N N . PHE B 1 248 ? -11.555 -15.445 -17.906 1 96.69 248 PHE B N 1
ATOM 3934 C CA . PHE B 1 248 ? -10.836 -14.211 -17.625 1 96.69 248 PHE B CA 1
ATOM 3935 C C . PHE B 1 248 ? -9.773 -13.953 -18.688 1 96.69 248 PHE B C 1
ATOM 3937 O O . PHE B 1 248 ? -9.656 -12.836 -19.188 1 96.69 248 PHE B O 1
ATOM 3944 N N . GLU B 1 249 ? -9.039 -14.914 -18.969 1 96.06 249 GLU B N 1
ATOM 3945 C CA . GLU B 1 249 ? -7.973 -14.805 -19.953 1 96.06 249 GLU B CA 1
ATOM 3946 C C . GLU B 1 249 ? -8.531 -14.43 -21.328 1 96.06 249 GLU B C 1
ATOM 3948 O O . GLU B 1 249 ? -7.934 -13.625 -22.047 1 96.06 249 GLU B O 1
ATOM 3953 N N . LEU B 1 250 ? -9.648 -14.977 -21.656 1 93.38 250 LEU B N 1
ATOM 3954 C CA . LEU B 1 250 ? -10.297 -14.672 -22.938 1 93.38 250 LEU B CA 1
ATOM 3955 C C . LEU B 1 250 ? -10.742 -13.219 -22.984 1 93.38 250 LEU B C 1
ATOM 3957 O O . LEU B 1 250 ? -10.602 -12.555 -24.016 1 93.38 250 LEU B O 1
ATOM 3961 N N . ASN B 1 251 ? -11.227 -12.742 -21.891 1 91.12 251 ASN B N 1
ATOM 3962 C CA . ASN B 1 251 ? -11.688 -11.359 -21.812 1 91.12 251 ASN B CA 1
ATOM 3963 C C . ASN B 1 251 ? -10.523 -10.375 -21.891 1 91.12 251 ASN B C 1
ATOM 3965 O O . ASN B 1 251 ? -10.68 -9.25 -22.375 1 91.12 251 ASN B O 1
ATOM 3969 N N . MET B 1 252 ? -9.414 -10.75 -21.359 1 88.75 252 MET B N 1
ATOM 3970 C CA . MET B 1 252 ? -8.227 -9.906 -21.438 1 88.75 252 MET B CA 1
ATOM 3971 C C . MET B 1 252 ? -7.766 -9.742 -22.891 1 88.75 252 MET B C 1
ATOM 3973 O O . MET B 1 252 ? -7.223 -8.695 -23.25 1 88.75 252 MET B O 1
ATOM 3977 N N . SER B 1 253 ? -7.922 -10.711 -23.672 1 82.94 253 SER B N 1
ATOM 3978 C CA . SER B 1 253 ? -7.492 -10.703 -25.062 1 82.94 253 SER B CA 1
ATOM 3979 C C . SER B 1 253 ? -8.383 -9.805 -25.906 1 82.94 253 SER B C 1
ATOM 3981 O O . SER B 1 253 ? -7.934 -9.25 -26.922 1 82.94 253 SER B O 1
ATOM 3983 N N . TYR B 1 254 ? -9.648 -9.641 -25.516 1 76.44 254 TYR B N 1
ATOM 3984 C CA . TYR B 1 254 ? -10.586 -8.859 -26.312 1 76.44 254 TYR B CA 1
ATOM 3985 C C . TYR B 1 254 ? -10.664 -7.422 -25.812 1 76.44 254 TYR B C 1
ATOM 3987 O O . TYR B 1 254 ? -11.25 -6.562 -26.469 1 76.44 254 TYR B O 1
ATOM 3995 N N . SER B 1 255 ? -10.086 -7.039 -24.766 1 65.12 255 SER B N 1
ATOM 3996 C CA . SER B 1 255 ? -10.164 -5.676 -24.266 1 65.12 255 SER B CA 1
ATOM 3997 C C . SER B 1 255 ? -8.953 -4.855 -24.703 1 65.12 255 SER B C 1
ATOM 3999 O O . SER B 1 255 ? -7.867 -5.398 -24.906 1 65.12 255 SER B O 1
#

Radius of gyration: 24.71 Å; Cα contacts (8 Å, |Δi|>4): 958; chains: 2; bounding box: 78×68×52 Å

Nearest PDB structures (foldseek):
  1mkm-assembly1_B  TM=8.090E-01  e=3.821E-21  Thermotoga maritima
  2g7u-assembly1_A  TM=6.622E-01  e=1.389E-20  Rhodococcus jostii RHA1
  3r4k-assembly2_D  TM=6.245E-01  e=1.368E-19  Ruegeria sp. TM1040
  2ia2-assembly3_B  TM=6.597E-01  e=2.121E-17  Rhodococcus jostii RHA1
  2ia2-assembly1_A  TM=6.491E-01  e=5.112E-17  Rhodococcus jostii RHA1

InterPro domains:
  IPR005471 Transcription regulator IclR, N-terminal [PF09339] (17-62)
  IPR005471 Transcription regulator IclR, N-terminal [PS51077] (10-69)
  IPR005471 Transcription regulator IclR, N-terminal [SM00346] (10-97)
  IPR011991 ArsR-like helix-turn-helix domain [cd00090] (12-70)
  IPR014757 Transcription regulator IclR, C-terminal [PF01614] (82-242)
  IPR014757 Transcription regulator IclR, C-terminal [PS51078] (70-254)
  IPR029016 GAF-like domain superfamily [G3DSA:3.30.450.40] (79-255)
  IPR036388 Winged helix-like DNA-binding domain superfamily [G3DSA:1.10.10.10] (8-78)
  IPR036390 Winged helix DNA-binding domain superfamily [SSF46785] (10-80)
  IPR050707 HTH-type Transcriptional Regulators in Metabolic Pathways [PTHR30136] (6-246)

Foldseek 3Di:
DDPPPPPVDDVLVVLLVLLLVQQVVVVKDALVSSCVSSVHDSVSSVVSVVVCVVVAQWDDDPRIIHGGCVCVVVVVVVLVPQPCLVLCVVLQVVLCAVLQEKKFWWFDDPQWTFTSDIDGGVNYDPDPDDHGDIDHLQQDFQSLQLLLQADPVVNVVSCVVPAQDFQDPPGDRDPVVSVVQSPVCNVVFKGWDDCRNHRQKIWIKGFAAALVSHTGIMMITMHGPVSCDDCCNPPVVNVVVVVSRVVSNVVNVVD/DPPDPPPVDDVLVVLLVLLLVQQVVVVKDALVSSCVSSVHDSVSSVVSVVVCVVVAQWDDDPRIIHGGCVCVVVVVVVLVPQPCLVLCVVLQVVLCAVLQEKKFWWFDDPQWTFTSDIDGGVNYDPDPDDHGDTDHLQQDFQSLQLLLQADPVVNVVSCVVPAQDFQDPPGDRDPVVSVVQSPVCNVVFKGWDDCRNHRQKIWIKGFAAALVSHTGIMMITMHGPVSCDDCCNPPVVNVVVVVSRVVSNVVNVVD

Secondary structure (DSSP, 8-state):
-------S--HHHHHHHHHHHHHHHHTSB-HHHHHHHHTS-HHHHHHHHHHHHHTTSEEEETTEEEE-THHHHHHHHHHHHSTTHHHHHHHHHHHHHHH-SEEEEEEEETTEEEEEEEE--TT-----PPTT-EEEGGGSHHHHHHHHHS-TTHHHHHHHHH----SSTTS---HHHHHHHHHHHHHHS-EEEESSSSTTEEEEEEEEE-TTS-EEEEEEEEEETTTS-HHIIIIIHHHHHHHHHHHHHHHHHH-/-------S--HHHHHHHHHHHHHHHHTSB-HHHHHHHHTS-HHHHHHHHHHHHHTTSEEEETTEEEE-THHHHHHHHHHHHSTTHHHHHHHHHHHHHHH-SEEEEEEEETTEEEEEEEE--TT-----PPTT-EEEGGGSHHHHHHHHHS-TTHHHHHHHHH----SSTTS---HHHHHHHHHHHHHHS-EEEESSSSTTEEEEEEEEE-TTS-EEEEEEEEEETTTS-HHIIIIIHHHHHHHHHHHHHHHHHH-